Protein 2VHA (pdb70)

Solvent-accessible surface area: 23682 Å² total

CATH classification: 3.40.190.10 (+1 more: 3.40.190.10)

InterPro domains:
  IPR001638 Solute-binding protein family 3/N-terminal domain of MltF [PF00497] (42-271)
  IPR001638 Solute-binding protein family 3/N-terminal domain of MltF [SM00062] (41-273)
  IPR051455 Bacterial solute-binding protein 3 [PTHR30085] (7-301)

Nearest PDB structures (foldseek):
  2vha-assembly1_B  TM=1.002E+00  e=1.983E-63  Shigella flexneri
  8ovo-assembly1_B  TM=9.896E-01  e=2.952E-52  Shigella flexneri
  8ovp-assembly1_B  TM=9.833E-01  e=2.770E-52  Escherichia coli
  8ovp-assembly1_A  TM=9.929E-01  e=2.390E-50  Escherichia coli
  8ovn-assembly1_A  TM=8.719E-01  e=1.852E-50  Shigella flexneri

Structure (mmCIF, N/CA/C/O backbone):
data_2VHA
#
_entry.id   2VHA
#
_cell.length_a   48.410
_cell.length_b   68.180
_cell.length_c   80.210
_cell.angle_alpha   90.00
_cell.angle_beta   98.78
_cell.angle_gamma   90.00
#
_symmetry.space_group_name_H-M   'P 1 21 1'
#
loop_
_entity.id
_entity.type
_entity.pdbx_description
1 polymer 'PERIPLASMIC BINDING TRANSPORT PROTEIN'
2 non-polymer 'GLUTAMIC ACID'
3 non-polymer 2-AMINO-2-HYDROXYMETHYL-PROPANE-1,3-DIOL
4 water water
#
loop_
_atom_site.group_PDB
_atom_site.id
_atom_site.type_symbol
_atom_site.label_atom_id
_atom_site.label_alt_id
_atom_site.label_comp_id
_atom_site.label_asym_id
_atom_site.label_entity_id
_atom_site.label_seq_id
_atom_site.pdbx_PDB_ins_code
_atom_site.Cartn_x
_atom_site.Cartn_y
_atom_site.Cartn_z
_atom_site.occupancy
_atom_site.B_iso_or_equiv
_atom_site.auth_seq_id
_atom_site.auth_comp_id
_atom_site.auth_asym_id
_atom_site.auth_atom_id
_atom_site.pdbx_PDB_model_num
ATOM 1 N N . ALA A 1 3 ? 65.685 28.665 16.332 1.00 45.78 3 ALA A N 1
ATOM 2 C CA . ALA A 1 3 ? 64.732 27.837 17.075 1.00 34.64 3 ALA A CA 1
ATOM 3 C C . ALA A 1 3 ? 63.383 28.529 17.227 1.00 31.02 3 ALA A C 1
ATOM 4 O O . ALA A 1 3 ? 63.361 29.734 17.516 1.00 29.27 3 ALA A O 1
ATOM 6 N N . PRO A 1 4 ? 62.287 27.814 17.059 1.00 26.91 4 PRO A N 1
ATOM 7 C CA . PRO A 1 4 ? 60.973 28.462 17.183 1.00 21.73 4 PRO A CA 1
ATOM 8 C C . PRO A 1 4 ? 60.828 29.159 18.535 1.00 20.64 4 PRO A C 1
ATOM 9 O O . PRO A 1 4 ? 61.123 28.555 19.581 1.00 23.72 4 PRO A O 1
ATOM 13 N N . ALA A 1 5 ? 60.431 30.436 18.442 1.00 21.80 5 ALA A N 1
ATOM 14 C CA . ALA A 1 5 ? 60.165 31.260 19.612 1.00 20.34 5 ALA A CA 1
ATOM 15 C C . ALA A 1 5 ? 58.841 30.904 20.262 1.00 17.13 5 ALA A C 1
ATOM 16 O O . ALA A 1 5 ? 57.879 30.419 19.606 1.00 15.05 5 ALA A O 1
ATOM 18 N N . ALA A 1 6 ? 58.757 31.131 21.561 1.00 18.00 6 ALA A N 1
ATOM 19 C CA . ALA A 1 6 ? 57.510 30.925 22.271 1.00 18.58 6 ALA A CA 1
ATOM 20 C C . ALA A 1 6 ? 56.433 31.756 21.603 1.00 16.82 6 ALA A C 1
ATOM 21 O O . ALA A 1 6 ? 56.670 32.946 21.260 1.00 16.75 6 ALA A O 1
ATOM 23 N N . GLY A 1 7 ? 55.246 31.210 21.447 1.00 16.87 7 GLY A N 1
ATOM 24 C CA . GLY A 1 7 ? 54.160 31.958 20.826 1.00 16.26 7 GLY A CA 1
ATOM 25 C C . GLY A 1 7 ? 54.126 31.980 19.340 1.00 12.65 7 GLY A C 1
ATOM 26 O O . GLY A 1 7 ? 53.335 32.695 18.730 1.00 20.60 7 GLY A O 1
ATOM 27 N N . SER A 1 8 ? 55.010 31.155 18.732 1.00 12.00 8 SER A N 1
ATOM 28 C CA . SER A 1 8 ? 55.023 30.894 17.289 1.00 10.73 8 SER A CA 1
ATOM 29 C C . SER A 1 8 ? 54.281 29.608 16.984 1.00 9.32 8 SER A C 1
ATOM 30 O O . SER A 1 8 ? 54.062 28.743 17.863 1.00 9.27 8 SER A O 1
ATOM 33 N N . THR A 1 9 ? 53.880 29.422 15.741 1.00 8.87 9 THR A N 1
ATOM 34 C CA . THR A 1 9 ? 53.110 28.248 15.363 1.00 8.96 9 THR A CA 1
ATOM 35 C C . THR A 1 9 ? 53.952 26.996 15.424 1.00 8.16 9 THR A C 1
ATOM 36 O O . THR A 1 9 ? 53.473 25.948 15.873 1.00 8.98 9 THR A O 1
ATOM 40 N N . LEU A 1 10 ? 55.224 27.043 14.975 1.00 8.41 10 LEU A N 1
ATOM 41 C CA . LEU A 1 10 ? 56.034 25.832 15.115 1.00 9.48 10 LEU A CA 1
ATOM 42 C C . LEU A 1 10 ? 56.196 25.443 16.576 1.00 9.35 10 LEU A C 1
ATOM 43 O O . LEU A 1 10 ? 56.291 24.252 16.877 1.00 10.18 10 LEU A O 1
ATOM 48 N N . ASP A 1 11 ? 56.295 26.421 17.490 1.00 9.16 11 ASP A N 1
ATOM 49 C CA . ASP A 1 11 ? 56.372 26.105 18.919 1.00 9.32 11 ASP A CA 1
ATOM 50 C C . ASP A 1 11 ? 55.090 25.453 19.379 1.00 7.97 11 ASP A C 1
ATOM 51 O O . ASP A 1 11 ? 55.091 24.458 20.118 1.00 9.77 11 ASP A O 1
ATOM 56 N N . LYS A 1 12 ? 53.944 25.988 19.001 1.00 8.41 12 LYS A N 1
ATOM 57 C CA . LYS A 1 12 ? 52.652 25.417 19.374 1.00 7.82 12 LYS A CA 1
ATOM 58 C C . LYS A 1 12 ? 52.539 23.966 18.934 1.00 8.16 12 LYS A C 1
ATOM 59 O O . LYS A 1 12 ? 52.092 23.093 19.685 1.00 9.26 12 LYS A O 1
ATOM 65 N N . ILE A 1 13 ? 52.897 23.727 17.652 1.00 7.83 13 ILE A N 1
ATOM 66 C CA . ILE A 1 13 ? 52.773 22.395 17.090 1.00 8.18 13 ILE A CA 1
ATOM 67 C C . ILE A 1 13 ? 53.645 21.390 17.863 1.00 8.86 13 ILE A C 1
ATOM 68 O O . ILE A 1 13 ? 53.259 20.293 18.218 1.00 10.48 13 ILE A O 1
ATOM 73 N N . ALA A 1 14 ? 54.896 21.786 18.127 1.00 9.27 14 ALA A N 1
ATOM 74 C CA . ALA A 1 14 ? 55.819 20.932 18.840 1.00 11.41 14 ALA A CA 1
ATOM 75 C C . ALA A 1 14 ? 55.310 20.641 20.248 1.00 11.11 14 ALA A C 1
ATOM 76 O O . ALA A 1 14 ? 55.374 19.524 20.717 1.00 14.24 14 ALA A O 1
ATOM 78 N N . LYS A 1 15 ? 54.806 21.666 20.909 1.00 10.79 15 LYS A N 1
ATOM 79 C CA . LYS A 1 15 ? 54.385 21.533 22.306 1.00 10.70 15 LYS A CA 1
ATOM 80 C C . LYS A 1 15 ? 53.107 20.718 22.388 1.00 11.86 15 LYS A C 1
ATOM 81 O O . LYS A 1 15 ? 52.983 19.991 23.370 1.00 14.50 15 LYS A O 1
ATOM 88 N N . ASN A 1 16 ? 52.240 20.801 21.392 1.00 10.87 16 ASN A N 1
ATOM 89 C CA . ASN A 1 16 ? 50.964 20.053 21.407 1.00 11.83 16 ASN A CA 1
ATOM 90 C C . ASN A 1 16 ? 51.074 18.690 20.717 1.00 11.82 16 ASN A C 1
ATOM 91 O O . ASN A 1 16 ? 50.177 17.848 20.873 1.00 14.47 16 ASN A O 1
ATOM 99 N N . GLY A 1 17 ? 52.168 18.425 19.972 1.00 11.04 17 GLY A N 1
ATOM 100 C CA . GLY A 1 17 ? 52.305 17.160 19.268 1.00 12.05 17 GLY A CA 1
ATOM 101 C C . GLY A 1 17 ? 51.348 16.968 18.128 1.00 10.30 17 GLY A C 1
ATOM 102 O O . GLY A 1 17 ? 51.031 15.801 17.768 1.00 14.39 17 GLY A O 1
ATOM 103 N N . VAL A 1 18 ? 50.781 18.031 17.584 1.00 8.18 18 VAL A N 1
ATOM 104 C CA . VAL A 1 18 ? 49.792 17.930 16.495 1.00 8.02 18 VAL A CA 1
ATOM 105 C C . VAL A 1 18 ? 49.880 19.212 15.678 1.00 7.76 18 VAL A C 1
ATOM 106 O O . VAL A 1 18 ? 50.125 20.309 16.230 1.00 8.46 18 VAL A O 1
ATOM 112 N N . ILE A 1 19 ? 49.645 19.093 14.377 1.00 7.42 19 ILE A N 1
ATOM 113 C CA . ILE A 1 19 ? 49.397 20.255 13.509 1.00 8.35 19 ILE A CA 1
ATOM 114 C C . ILE A 1 19 ? 47.926 20.220 13.109 1.00 7.29 19 ILE A C 1
ATOM 115 O O . ILE A 1 19 ? 47.396 19.196 12.703 1.00 8.20 19 ILE A O 1
ATOM 120 N N . VAL A 1 20 ? 47.264 21.363 13.331 1.00 7.86 20 VAL A N 1
ATOM 121 C CA . VAL A 1 20 ? 45.828 21.466 13.073 1.00 7.78 20 VAL A CA 1
ATOM 122 C C . VAL A 1 20 ? 45.625 22.268 11.792 1.00 7.22 20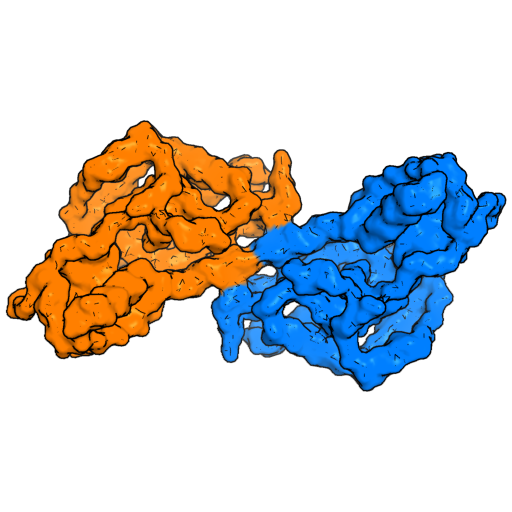 VAL A C 1
ATOM 123 O O . VAL A 1 20 ? 45.984 23.467 11.684 1.00 7.28 20 VAL A O 1
ATOM 127 N N . VAL A 1 21 ? 45.114 21.566 10.784 1.00 6.76 21 VAL A N 1
ATOM 128 C CA . VAL A 1 21 ? 44.903 22.115 9.446 1.00 6.71 21 VAL A CA 1
ATOM 129 C C . VAL A 1 21 ? 43.435 22.468 9.288 1.00 5.96 21 VAL A C 1
ATOM 130 O O . VAL A 1 21 ? 42.570 21.621 9.324 1.00 6.61 21 VAL A O 1
ATOM 134 N N . GLY A 1 22 ? 43.171 23.773 9.171 1.00 5.80 22 GLY A N 1
ATOM 135 C CA . GLY A 1 22 ? 41.829 24.187 8.845 1.00 6.14 22 GLY A CA 1
ATOM 136 C C . GLY A 1 22 ? 41.561 23.867 7.382 1.00 5.68 22 GLY A C 1
ATOM 137 O O . GLY A 1 22 ? 42.492 23.885 6.569 1.00 6.31 22 GLY A O 1
ATOM 138 N N . HIS A 1 23 ? 40.310 23.630 7.050 1.00 5.81 23 HIS A N 1
ATOM 139 C CA . HIS A 1 23 ? 39.943 23.342 5.666 1.00 5.70 23 HIS A CA 1
ATOM 140 C C . HIS A 1 23 ? 38.518 23.733 5.404 1.00 5.37 23 HIS A C 1
ATOM 141 O O . HIS A 1 23 ? 37.733 23.932 6.327 1.00 5.92 23 HIS A O 1
ATOM 148 N N . ARG A 1 24 ? 38.178 23.813 4.115 1.00 5.41 24 ARG A N 1
ATOM 149 C CA . ARG A 1 24 ? 36.793 24.153 3.706 1.00 5.74 24 ARG A CA 1
ATOM 150 C C . ARG A 1 24 ? 36.028 22.878 3.393 1.00 6.17 24 ARG A C 1
ATOM 151 O O . ARG A 1 24 ? 36.559 21.785 3.129 1.00 6.57 24 ARG A O 1
ATOM 159 N N . GLU A 1 25 ? 34.699 23.048 3.375 1.00 6.18 25 GLU A N 1
ATOM 160 C CA . GLU A 1 25 ? 33.807 21.958 3.077 1.00 5.82 25 GLU A CA 1
ATOM 161 C C . GLU A 1 25 ? 33.233 22.041 1.656 1.00 5.82 25 GLU A C 1
ATOM 162 O O . GLU A 1 25 ? 32.866 21.015 1.095 1.00 7.37 25 GLU A O 1
ATOM 168 N N . SER A 1 26 ? 33.217 23.263 1.106 1.00 5.91 26 SER A N 1
ATOM 169 C CA . SER A 1 26 ? 32.507 23.537 -0.144 1.00 5.45 26 SER A CA 1
ATOM 170 C C . SER A 1 26 ? 33.170 24.620 -0.970 1.00 5.77 26 SER A C 1
ATOM 171 O O . SER A 1 26 ? 32.482 25.444 -1.572 1.00 6.71 26 SER A O 1
ATOM 174 N N . SER A 1 27 ? 34.530 24.621 -1.015 1.00 5.75 27 SER A N 1
ATOM 175 C CA . SER A 1 27 ? 35.223 25.586 -1.847 1.00 5.88 27 SER A CA 1
ATOM 176 C C . SER A 1 27 ? 35.803 24.828 -3.025 1.00 5.95 27 SER A C 1
ATOM 177 O O . SER A 1 27 ? 36.946 24.331 -2.960 1.00 6.63 27 SER A O 1
ATOM 180 N N . VAL A 1 28 ? 35.005 24.621 -4.057 1.00 6.89 28 VAL A N 1
ATOM 181 C CA . VAL A 1 28 ? 35.323 23.665 -5.102 1.00 6.20 28 VAL A CA 1
ATOM 182 C C . VAL A 1 28 ? 35.994 24.432 -6.264 1.00 6.62 28 VAL A C 1
ATOM 183 O O . VAL A 1 28 ? 35.436 25.467 -6.690 1.00 7.54 28 VAL A O 1
ATOM 187 N N . PRO A 1 29 ? 37.133 23.977 -6.808 1.00 6.54 29 PRO A N 1
ATOM 188 C CA . PRO A 1 29 ? 37.863 22.720 -6.523 1.00 6.83 29 PRO A CA 1
ATOM 189 C C . PRO A 1 29 ? 39.138 22.988 -5.745 1.00 6.27 29 PRO A C 1
ATOM 190 O O . PRO A 1 29 ? 40.201 22.476 -6.079 1.00 7.77 29 PRO A O 1
ATOM 194 N N . PHE A 1 30 ? 39.044 23.748 -4.660 1.00 5.90 30 PHE A N 1
ATOM 195 C CA . PHE A 1 30 ? 40.157 24.223 -3.840 1.00 5.58 30 PHE A CA 1
ATOM 196 C C . PHE A 1 30 ? 40.365 23.381 -2.578 1.00 5.32 30 PHE A C 1
ATOM 197 O O . PHE A 1 30 ? 41.455 22.937 -2.294 1.00 6.01 30 PHE A O 1
ATOM 205 N N . SER A 1 31 ? 39.308 23.246 -1.773 1.00 5.90 31 SER A N 1
ATOM 206 C CA . SER A 1 31 ? 39.334 22.557 -0.474 1.00 5.65 31 SER A CA 1
ATOM 207 C C . SER A 1 31 ? 37.894 22.142 -0.199 1.00 5.32 31 SER A C 1
ATOM 208 O O . SER A 1 31 ? 37.042 23.025 0.013 1.00 5.72 31 SER A O 1
ATOM 211 N N . TYR A 1 32 ? 37.583 20.854 -0.298 1.00 5.50 32 TYR A N 1
ATOM 212 C CA . TYR A 1 32 ? 36.196 20.410 -0.258 1.00 6.05 32 TYR A CA 1
ATOM 213 C C . TYR A 1 32 ? 36.144 18.922 -0.010 1.00 6.26 32 TYR A C 1
ATOM 214 O O . TYR A 1 32 ? 37.126 18.181 -0.183 1.00 7.06 32 TYR A O 1
ATOM 223 N N . TYR A 1 33 ? 34.963 18.409 0.346 1.00 6.79 33 TYR A N 1
ATOM 224 C CA . TYR A 1 33 ? 34.732 16.994 0.561 1.00 6.71 33 TYR A CA 1
ATOM 225 C C . TYR A 1 33 ? 34.490 16.269 -0.750 1.00 7.16 33 TYR A C 1
ATOM 226 O O . TYR A 1 33 ? 33.662 16.654 -1.552 1.00 8.27 33 TYR A O 1
ATOM 235 N N . ASP A 1 34 ? 35.230 15.179 -0.959 1.00 7.27 34 ASP A N 1
ATOM 236 C CA . ASP A 1 34 ? 35.035 14.422 -2.199 1.00 7.58 34 ASP A CA 1
ATOM 237 C C . ASP A 1 34 ? 33.934 13.362 -2.152 1.00 7.53 34 ASP A C 1
ATOM 238 O O . ASP A 1 34 ? 33.684 12.735 -3.196 1.00 9.35 34 ASP A O 1
ATOM 243 N N . ASN A 1 35 ? 33.309 13.142 -0.990 1.00 7.96 35 ASN A N 1
ATOM 244 C CA . ASN A 1 35 ? 32.393 12.013 -0.769 1.00 7.80 35 ASN A CA 1
ATOM 245 C C . ASN A 1 35 ? 33.076 10.664 -1.028 1.00 8.60 35 ASN A C 1
ATOM 246 O O . ASN A 1 35 ? 32.462 9.622 -1.337 1.00 9.06 35 ASN A O 1
ATOM 251 N N . GLN A 1 36 ? 34.398 10.668 -0.838 1.00 9.14 36 GLN A N 1
ATOM 252 C CA . GLN A 1 36 ? 35.205 9.482 -0.777 1.00 9.72 36 GLN A CA 1
ATOM 253 C C . GLN A 1 36 ? 36.047 9.499 0.481 1.00 10.10 36 GLN A C 1
ATOM 254 O O . GLN A 1 36 ? 37.113 8.887 0.572 1.00 12.92 36 GLN A O 1
ATOM 260 N N . GLN A 1 37 ? 35.574 10.202 1.518 1.00 9.44 37 GLN A N 1
ATOM 261 C CA . GLN A 1 37 ? 36.144 10.263 2.860 1.00 8.87 37 GLN A CA 1
ATOM 262 C C . GLN A 1 37 ? 37.375 11.159 2.999 1.00 8.99 37 GLN A C 1
ATOM 263 O O . GLN A 1 37 ? 38.045 11.120 4.009 1.00 10.66 37 GLN A O 1
ATOM 269 N N . LYS A 1 38 ? 37.668 11.984 2.005 1.00 8.71 38 LYS A N 1
ATOM 270 C CA . LYS A 1 38 ? 38.828 12.871 2.033 1.00 8.53 38 LYS A CA 1
ATOM 271 C C . LYS A 1 38 ? 38.440 14.343 1.873 1.00 7.49 38 LYS A C 1
ATOM 272 O O . LYS A 1 38 ? 37.412 14.677 1.292 1.00 9.44 38 LYS A O 1
ATOM 278 N N . VAL A 1 39 ? 39.342 15.206 2.337 1.00 7.48 39 VAL A N 1
ATOM 279 C CA . VAL A 1 39 ? 39.333 16.621 2.032 1.00 7.10 39 VAL A CA 1
ATOM 280 C C . VAL A 1 39 ? 40.336 16.870 0.924 1.00 6.58 39 VAL A C 1
ATOM 281 O O . VAL A 1 39 ? 41.534 16.527 1.148 1.00 7.86 39 VAL A O 1
ATOM 285 N N . VAL A 1 40 ? 39.919 17.401 -0.187 1.00 6.67 40 VAL A N 1
ATOM 286 C CA . VAL A 1 40 ? 40.749 17.460 -1.404 1.00 6.69 40 VAL A CA 1
ATOM 287 C C . VAL A 1 40 ? 40.663 18.824 -2.075 1.00 6.22 40 VAL A C 1
ATOM 288 O O . VAL A 1 40 ? 39.789 19.649 -1.784 1.00 6.78 40 VAL A O 1
ATOM 292 N N . GLY A 1 41 ? 41.560 19.009 -3.049 1.00 6.92 41 GLY A N 1
ATOM 293 C CA . GLY A 1 41 ? 41.488 20.110 -3.972 1.00 6.60 41 GLY A CA 1
ATOM 294 C C . GLY A 1 41 ? 42.834 20.753 -4.213 1.00 6.17 41 GLY A C 1
ATOM 295 O O . GLY A 1 41 ? 43.859 20.407 -3.596 1.00 6.52 41 GLY A O 1
ATOM 296 N N . TYR A 1 42 ? 42.835 21.717 -5.127 1.00 6.65 42 TYR A N 1
ATOM 297 C CA . TYR A 1 42 ? 44.052 22.402 -5.549 1.00 6.22 42 TYR A CA 1
ATOM 298 C C . TYR A 1 42 ? 44.738 23.111 -4.374 1.00 5.92 42 TYR A C 1
ATOM 299 O O . TYR A 1 42 ? 45.979 23.049 -4.234 1.00 7.19 42 TYR A O 1
ATOM 308 N N . SER A 1 43 ? 43.950 23.816 -3.564 1.00 5.53 43 SER A N 1
ATOM 309 C CA . SER A 1 43 ? 44.532 24.460 -2.377 1.00 6.04 43 SER A CA 1
ATOM 310 C C . SER A 1 43 ? 44.946 23.457 -1.319 1.00 5.90 43 SER A C 1
ATOM 311 O O . SER A 1 43 ? 46.027 23.626 -0.699 1.00 5.78 43 SER A O 1
ATOM 314 N N . GLN A 1 44 ? 44.154 22.407 -1.134 1.00 5.94 44 GLN A N 1
ATOM 315 C CA . GLN A 1 44 ? 44.476 21.415 -0.133 1.00 6.33 44 GLN A CA 1
ATOM 316 C C . GLN A 1 44 ? 45.790 20.701 -0.493 1.00 6.49 44 GLN A C 1
ATOM 317 O O . GLN A 1 44 ? 46.491 20.231 0.398 1.00 6.92 44 GLN A O 1
ATOM 323 N N . ASP A 1 45 ? 46.114 20.615 -1.785 1.00 6.34 45 ASP A N 1
ATOM 324 C CA . ASP A 1 45 ? 47.428 20.041 -2.173 1.00 6.86 45 ASP A CA 1
ATOM 325 C C . ASP A 1 45 ? 48.574 20.859 -1.587 1.00 6.55 45 ASP A C 1
ATOM 326 O O . ASP A 1 45 ? 49.595 20.279 -1.184 1.00 7.39 45 ASP A O 1
ATOM 331 N N . TYR A 1 46 ? 48.429 22.167 -1.535 1.00 6.61 46 TYR A N 1
ATOM 332 C CA . TYR A 1 46 ? 49.439 22.971 -0.855 1.00 6.53 46 TYR A CA 1
ATOM 333 C C . TYR A 1 46 ? 49.481 22.652 0.643 1.00 6.59 46 TYR A C 1
ATOM 334 O O . TYR A 1 46 ? 50.542 22.564 1.234 1.00 6.95 46 TYR A O 1
ATOM 343 N N . SER A 1 47 ? 48.286 22.507 1.269 1.00 6.56 47 SER A N 1
ATOM 344 C CA . SER A 1 47 ? 48.263 22.162 2.691 1.00 6.61 47 SER A CA 1
ATOM 345 C C . SER A 1 47 ? 49.030 20.869 2.933 1.00 7.01 47 SER A C 1
ATOM 346 O O . SER A 1 47 ? 49.790 20.800 3.930 1.00 6.88 47 SER A O 1
ATOM 349 N N . ASN A 1 48 ? 48.831 19.888 2.077 1.00 6.81 48 ASN A N 1
ATOM 350 C CA . ASN A 1 48 ? 49.543 18.611 2.303 1.00 7.26 48 ASN A CA 1
ATOM 351 C C . ASN A 1 48 ? 51.053 18.781 2.197 1.00 7.19 48 ASN A C 1
ATOM 352 O O . ASN A 1 48 ? 51.827 18.211 2.977 1.00 8.13 48 ASN A O 1
ATOM 357 N N . ALA A 1 49 ? 51.480 19.594 1.215 1.00 7.13 49 ALA A N 1
ATOM 358 C CA . ALA A 1 49 ? 52.903 19.886 1.085 1.00 7.77 49 ALA A CA 1
ATOM 359 C C . ALA A 1 49 ? 53.467 20.614 2.301 1.00 7.52 49 ALA A C 1
ATOM 360 O O . ALA A 1 49 ? 54.575 20.355 2.764 1.00 7.96 49 ALA A O 1
ATOM 362 N N . ILE A 1 50 ? 52.688 21.562 2.850 1.00 7.26 50 ILE A N 1
ATOM 363 C CA . ILE A 1 50 ? 53.112 22.324 4.024 1.00 7.27 50 ILE A CA 1
ATOM 364 C C . ILE A 1 50 ? 53.209 21.383 5.222 1.00 6.97 50 ILE A C 1
ATOM 365 O O . ILE A 1 50 ? 54.170 21.465 6.000 1.00 8.24 50 ILE A O 1
ATOM 370 N N . VAL A 1 51 ? 52.239 20.487 5.403 1.00 7.37 51 VAL A N 1
ATOM 371 C CA . VAL A 1 51 ? 52.298 19.518 6.486 1.00 7.38 51 VAL A CA 1
ATOM 372 C C . VAL A 1 51 ? 53.588 18.666 6.409 1.00 7.79 51 VAL A C 1
ATOM 373 O O . VAL A 1 51 ? 54.294 18.458 7.391 1.00 8.23 51 VAL A O 1
ATOM 377 N N . GLU A 1 52 ? 53.922 18.193 5.193 1.00 8.52 52 GLU A N 1
ATOM 378 C CA . GLU A 1 52 ? 55.170 17.424 5.043 1.00 8.66 52 GLU A CA 1
ATOM 379 C C . GLU A 1 52 ? 56.363 18.281 5.429 1.00 8.22 52 GLU A C 1
ATOM 380 O O . GLU A 1 52 ? 57.299 17.784 6.073 1.00 9.67 52 GLU A O 1
ATOM 386 N N . ALA A 1 53 ? 56.385 19.566 5.042 1.00 8.19 53 ALA A N 1
ATOM 387 C CA . ALA A 1 53 ? 57.501 20.438 5.371 1.00 8.68 53 ALA A CA 1
ATOM 388 C C . ALA A 1 53 ? 57.607 20.624 6.875 1.00 8.72 53 ALA A C 1
ATOM 389 O O . ALA A 1 53 ? 58.714 20.740 7.420 1.00 9.76 53 ALA A O 1
ATOM 391 N N . VAL A 1 54 ? 56.490 20.759 7.574 1.00 8.18 54 VAL A N 1
ATOM 392 C CA . VAL A 1 54 ? 56.486 20.855 9.034 1.00 8.35 54 VAL A CA 1
ATOM 393 C C . VAL A 1 54 ? 57.044 19.584 9.659 1.00 8.17 54 VAL A C 1
ATOM 394 O O . VAL A 1 54 ? 57.888 19.664 10.594 1.00 9.64 54 VAL A O 1
ATOM 398 N N . LYS A 1 55 ? 56.583 18.420 9.214 1.00 8.30 55 LYS A N 1
ATOM 399 C CA . LYS A 1 55 ? 57.107 17.166 9.796 1.00 9.00 55 LYS A CA 1
ATOM 400 C C . LYS A 1 55 ? 58.630 17.078 9.625 1.00 9.24 55 LYS A C 1
ATOM 401 O O . LYS A 1 55 ? 59.367 16.635 10.528 1.00 11.25 55 LYS A O 1
ATOM 407 N N . LYS A 1 56 ? 59.146 17.537 8.467 1.00 10.53 56 LYS A N 1
ATOM 408 C CA . LYS A 1 56 ? 60.586 17.504 8.232 1.00 11.30 56 LYS A CA 1
ATOM 409 C C . LYS A 1 56 ? 61.287 18.510 9.141 1.00 11.57 56 LYS A C 1
ATOM 410 O O . LYS A 1 56 ? 62.286 18.218 9.779 1.00 14.19 56 LYS A O 1
ATOM 417 N N . LYS A 1 57 ? 60.769 19.755 9.174 1.00 11.43 57 LYS A N 1
ATOM 418 C CA . LYS A 1 57 ? 61.425 20.795 9.967 1.00 13.90 57 LYS A CA 1
ATOM 419 C C . LYS A 1 57 ? 61.503 20.448 11.425 1.00 13.70 57 LYS A C 1
ATOM 420 O O . LYS A 1 57 ? 62.541 20.759 12.077 1.00 17.41 57 LYS A O 1
ATOM 426 N N . LEU A 1 58 ? 60.450 19.862 11.974 1.00 12.22 58 LEU A N 1
ATOM 427 C CA . LEU A 1 58 ? 60.414 19.497 13.373 1.00 14.38 58 LEU A CA 1
ATOM 428 C C . LEU A 1 58 ? 61.037 18.121 13.608 1.00 15.18 58 LEU A C 1
ATOM 429 O O . LEU A 1 58 ? 61.112 17.720 14.754 1.00 16.73 58 LEU A O 1
ATOM 434 N N . ASN A 1 59 ? 61.479 17.383 12.567 1.00 13.61 59 ASN A N 1
ATOM 435 C CA . ASN A 1 59 ? 62.046 16.025 12.718 1.00 15.27 59 ASN A CA 1
ATOM 436 C C . ASN A 1 59 ? 61.032 15.164 13.496 1.00 14.73 59 ASN A C 1
ATOM 437 O O . ASN A 1 59 ? 61.432 14.410 14.389 1.00 18.61 59 ASN A O 1
ATOM 442 N N . LYS A 1 60 ? 59.745 15.258 13.124 1.00 13.12 60 LYS A N 1
ATOM 443 C CA . LYS A 1 60 ? 58.644 14.490 13.724 1.00 13.15 60 LYS A CA 1
ATOM 444 C C . LYS A 1 60 ? 57.838 13.737 12.646 1.00 10.22 60 LYS A C 1
ATOM 445 O O . LYS A 1 60 ? 56.792 14.190 12.220 1.00 10.76 60 LYS A O 1
ATOM 451 N N . PRO A 1 61 ? 58.364 12.632 12.151 1.00 11.58 61 PRO A N 1
ATOM 452 C CA . PRO A 1 61 ? 57.735 11.972 11.010 1.00 13.25 61 PRO A CA 1
ATOM 453 C C . PRO A 1 61 ? 56.387 11.403 11.321 1.00 13.37 61 PRO A C 1
ATOM 454 O O . PRO A 1 61 ? 55.615 11.091 10.425 1.00 17.78 61 PRO A O 1
ATOM 458 N N . ASP A 1 62 ? 56.115 11.195 12.604 1.00 12.23 62 ASP A N 1
ATOM 459 C CA . ASP A 1 62 ? 54.836 10.625 13.032 1.00 14.97 62 ASP A CA 1
ATOM 460 C C . ASP A 1 62 ? 53.934 11.724 13.591 1.00 13.35 62 ASP A C 1
ATOM 461 O O . ASP A 1 62 ? 52.945 11.394 14.297 1.00 15.06 62 ASP A O 1
ATOM 466 N N . LEU A 1 63 ? 54.177 12.995 13.323 1.00 11.80 63 LEU A N 1
ATOM 467 C CA . LEU A 1 63 ? 53.363 14.087 13.860 1.00 10.91 63 LEU A CA 1
ATOM 468 C C . LEU A 1 63 ? 51.898 13.866 13.540 1.00 11.01 63 LEU A C 1
ATOM 469 O O . LEU A 1 63 ? 51.547 13.616 12.407 1.00 12.56 63 LEU A O 1
ATOM 474 N N . GLN A 1 64 ? 51.043 14.022 14.558 1.00 10.90 64 GLN A N 1
ATOM 475 C CA . GLN A 1 64 ? 49.609 13.924 14.315 1.00 10.37 64 GLN A CA 1
ATOM 476 C C . GLN A 1 64 ? 49.129 15.110 13.485 1.00 8.85 64 GLN A C 1
ATOM 477 O O . GLN A 1 64 ? 49.569 16.254 13.680 1.00 9.42 64 GLN A O 1
ATOM 483 N N . VAL A 1 65 ? 48.241 14.863 12.575 1.00 9.12 65 VAL A N 1
ATOM 484 C CA . VAL A 1 65 ? 47.601 15.874 11.709 1.00 9.45 65 VAL A CA 1
ATOM 485 C C . VAL A 1 65 ? 46.116 15.797 11.941 1.00 9.04 65 VAL A C 1
ATOM 486 O O . VAL A 1 65 ? 45.514 14.748 11.854 1.00 11.47 65 VAL A O 1
ATOM 490 N N . LYS A 1 66 ? 45.519 16.940 12.332 1.00 8.23 66 LYS A N 1
ATOM 491 C CA . LYS A 1 66 ? 44.106 17.040 12.576 1.00 8.39 66 LYS A CA 1
ATOM 492 C C . LYS A 1 66 ? 43.490 18.043 11.626 1.00 8.66 66 LYS A C 1
ATOM 493 O O . LYS A 1 66 ? 43.949 19.181 11.536 1.00 11.93 66 LYS A O 1
ATOM 499 N N A LEU A 1 67 ? 42.428 17.586 10.934 0.50 8.42 67 LEU A N 1
ATOM 500 N N B LEU A 1 67 ? 42.423 17.632 10.910 0.50 8.43 67 LEU A N 1
ATOM 501 C CA A LEU A 1 67 ? 41.683 18.448 10.021 0.50 7.66 67 LEU A CA 1
ATOM 502 C CA B LEU A 1 67 ? 41.717 18.473 9.949 0.50 7.72 67 LEU A CA 1
ATOM 503 C C A LEU A 1 67 ? 40.484 19.030 10.785 0.50 7.85 67 LEU A C 1
ATOM 504 C C B LEU A 1 67 ? 40.425 19.016 10.588 0.50 8.12 67 LEU A C 1
ATOM 505 O O A LEU A 1 67 ? 39.765 18.337 11.512 0.50 11.10 67 LEU A O 1
ATOM 506 O O B LEU A 1 67 ? 39.585 18.218 11.015 0.50 8.18 67 LEU A O 1
ATOM 515 N N . ILE A 1 68 ? 40.273 20.333 10.641 1.00 7.32 68 ILE A N 1
ATOM 516 C CA . ILE A 1 68 ? 39.139 21.039 11.256 1.00 9.40 68 ILE A CA 1
ATOM 517 C C . ILE A 1 68 ? 38.404 21.850 10.205 1.00 7.50 68 ILE A C 1
ATOM 518 O O . ILE A 1 68 ? 39.012 22.759 9.581 1.00 7.64 68 ILE A O 1
ATOM 523 N N . PRO A 1 69 ? 37.102 21.631 9.991 1.00 6.78 69 PRO A N 1
ATOM 524 C CA . PRO A 1 69 ? 36.364 22.457 9.052 1.00 6.49 69 PRO A CA 1
ATOM 525 C C . PRO A 1 69 ? 36.192 23.866 9.585 1.00 6.23 69 PRO A C 1
ATOM 526 O O . PRO A 1 69 ? 35.903 24.076 10.772 1.00 7.32 69 PRO A O 1
ATOM 530 N N . ILE A 1 70 ? 36.329 24.850 8.673 1.00 6.38 70 ILE A N 1
ATOM 531 C CA . ILE A 1 70 ? 36.108 26.259 8.969 1.00 6.25 70 ILE A CA 1
ATOM 532 C C . ILE A 1 70 ? 35.156 26.832 7.930 1.00 6.10 70 ILE A C 1
ATOM 533 O O . ILE A 1 70 ? 34.889 26.180 6.919 1.00 7.51 70 ILE A O 1
ATOM 538 N N . THR A 1 71 ? 34.662 28.039 8.193 1.00 6.59 71 THR A N 1
ATOM 539 C CA . THR A 1 71 ? 33.815 28.759 7.242 1.00 6.66 71 THR A CA 1
ATOM 540 C C . THR A 1 71 ? 34.388 30.114 6.909 1.00 6.08 71 THR A C 1
ATOM 541 O O . THR A 1 71 ? 35.296 30.637 7.568 1.00 6.54 71 THR A O 1
ATOM 547 N N . SER A 1 72 ? 33.794 30.757 5.889 1.00 6.08 72 SER A N 1
ATOM 548 C CA . SER A 1 72 ? 34.231 32.106 5.548 1.00 6.14 72 SER A CA 1
ATOM 549 C C . SER A 1 72 ? 34.008 33.046 6.709 1.00 6.38 72 SER A C 1
ATOM 550 O O . SER A 1 72 ? 34.764 33.977 6.968 1.00 8.04 72 SER A O 1
ATOM 553 N N . GLN A 1 73 ? 32.902 32.845 7.452 1.00 6.69 73 GLN A N 1
ATOM 554 C CA . GLN A 1 73 ? 32.596 33.723 8.570 1.00 7.47 73 GLN A CA 1
ATOM 555 C C . GLN A 1 73 ? 33.508 33.468 9.758 1.00 7.35 73 GLN A C 1
ATOM 556 O O . GLN A 1 73 ? 33.924 34.438 10.438 1.00 9.19 73 GLN A O 1
ATOM 562 N N . ASN A 1 74 ? 33.794 32.239 10.123 1.00 7.03 74 ASN A N 1
ATOM 563 C CA . ASN A 1 74 ? 34.434 31.950 11.394 1.00 7.01 74 ASN A CA 1
ATOM 564 C C . ASN A 1 74 ? 35.946 31.785 11.280 1.00 7.10 74 ASN A C 1
ATOM 565 O O . ASN A 1 74 ? 36.605 31.636 12.318 1.00 7.38 74 ASN A O 1
ATOM 570 N N . ARG A 1 75 ? 36.516 31.867 10.076 1.00 6.84 75 ARG A N 1
ATOM 571 C CA . ARG A 1 75 ? 37.926 31.500 9.950 1.00 6.60 75 ARG A CA 1
ATOM 572 C C . ARG A 1 75 ? 38.875 32.392 10.736 1.00 6.94 75 ARG A C 1
ATOM 573 O O . ARG A 1 75 ? 39.824 31.863 11.339 1.00 7.30 75 ARG A O 1
ATOM 581 N N . ILE A 1 76 ? 38.668 33.697 10.774 1.00 7.51 76 ILE A N 1
ATOM 582 C CA . ILE A 1 76 ? 39.616 34.546 11.503 1.00 7.54 76 ILE A CA 1
ATOM 583 C C . ILE A 1 76 ? 39.461 34.384 13.010 1.00 8.17 76 ILE A C 1
ATOM 584 O O . ILE A 1 76 ? 40.501 34.209 13.701 1.00 8.87 76 ILE A O 1
ATOM 589 N N . PRO A 1 77 ? 38.283 34.367 13.620 1.00 8.85 77 PRO A N 1
ATOM 590 C CA . PRO A 1 77 ? 38.188 34.054 15.062 1.00 9.59 77 PRO A CA 1
ATOM 591 C C . PRO A 1 77 ? 38.847 32.734 15.422 1.00 8.67 77 PRO A C 1
ATOM 592 O O . PRO A 1 77 ? 39.533 32.611 16.454 1.00 9.61 77 PRO A O 1
ATOM 596 N N . LEU A 1 78 ? 38.634 31.688 14.632 1.00 8.40 78 LEU A N 1
ATOM 597 C CA . LEU A 1 78 ? 39.207 30.381 14.899 1.00 7.74 78 LEU A CA 1
ATOM 598 C C . LEU A 1 78 ? 40.747 30.372 14.784 1.00 8.15 78 LEU A C 1
ATOM 599 O O . LEU A 1 78 ? 41.460 29.713 15.535 1.00 10.47 78 LEU A O 1
ATOM 604 N N . LEU A 1 79 ? 41.248 31.146 13.831 1.00 7.83 79 LEU A N 1
ATOM 605 C CA . LEU A 1 79 ? 42.694 31.276 13.659 1.00 8.13 79 LEU A CA 1
ATOM 606 C C . LEU A 1 79 ? 43.338 31.935 14.875 1.00 8.78 79 LEU A C 1
ATOM 607 O O . LEU A 1 79 ? 44.380 31.516 15.377 1.00 9.22 79 LEU A O 1
ATOM 612 N N . GLN A 1 80 ? 42.658 33.025 15.333 1.00 9.29 80 GLN A N 1
ATOM 613 C CA . GLN A 1 80 ? 43.306 33.832 16.361 1.00 10.18 80 GLN A CA 1
ATOM 614 C C . GLN A 1 80 ? 43.373 33.196 17.727 1.00 10.03 80 GLN A C 1
ATOM 615 O O . GLN A 1 80 ? 44.280 33.575 18.481 1.00 12.39 80 GLN A O 1
ATOM 621 N N . ASN A 1 81 ? 42.507 32.230 18.046 1.00 9.23 81 ASN A N 1
ATOM 622 C CA . ASN A 1 81 ? 42.666 31.548 19.316 1.00 8.97 81 ASN A CA 1
ATOM 623 C C . ASN A 1 81 ? 43.339 30.183 19.159 1.00 8.88 81 ASN A C 1
ATOM 624 O O . ASN A 1 81 ? 43.388 29.408 20.097 1.00 9.42 81 ASN A O 1
ATOM 629 N N . GLY A 1 82 ? 43.882 29.927 17.969 1.00 8.82 82 GLY A N 1
ATOM 630 C CA . GLY A 1 82 ? 44.617 28.664 17.764 1.00 9.00 82 GLY A CA 1
ATOM 631 C C . GLY A 1 82 ? 43.775 27.471 17.550 1.00 8.53 82 GLY A C 1
ATOM 632 O O . GLY A 1 82 ? 44.278 26.329 17.657 1.00 10.15 82 GLY A O 1
ATOM 633 N N . THR A 1 83 ? 42.489 27.648 17.198 1.00 8.24 83 THR A N 1
ATOM 634 C CA . THR A 1 83 ? 41.659 26.477 16.900 1.00 8.44 83 THR A CA 1
ATOM 635 C C . THR A 1 83 ? 42.245 25.666 15.759 1.00 8.24 83 THR A C 1
ATOM 636 O O . THR A 1 83 ? 42.168 24.446 15.750 1.00 9.83 83 THR A O 1
ATOM 640 N N . PHE A 1 84 ? 42.850 26.379 14.765 1.00 7.33 84 PHE A N 1
ATOM 641 C CA . PHE A 1 84 ? 43.659 25.749 13.736 1.00 6.98 84 PHE A CA 1
ATOM 642 C C . PHE A 1 84 ? 44.942 26.579 13.538 1.00 7.28 84 PHE A C 1
ATOM 643 O O . PHE A 1 84 ? 45.030 27.708 14.017 1.00 7.91 84 PHE A O 1
ATOM 651 N N . ASP A 1 85 ? 45.916 25.973 12.835 1.00 7.30 85 ASP A N 1
ATOM 652 C CA . ASP A 1 85 ? 47.220 26.594 12.648 1.00 7.33 85 ASP A CA 1
ATOM 653 C C . ASP A 1 85 ? 47.352 27.289 11.298 1.00 6.89 85 ASP A C 1
ATOM 654 O O . ASP A 1 85 ? 47.941 28.359 11.211 1.00 8.09 85 ASP A O 1
ATOM 659 N N . PHE A 1 86 ? 46.877 26.688 10.208 1.00 6.56 86 PHE A N 1
ATOM 660 C CA . PHE A 1 86 ? 46.838 27.355 8.918 1.00 6.37 86 PHE A CA 1
ATOM 661 C C . PHE A 1 86 ? 45.745 26.712 8.083 1.00 6.12 86 PHE A C 1
ATOM 662 O O . PHE A 1 86 ? 45.302 25.599 8.397 1.00 6.45 86 PHE A O 1
ATOM 670 N N . GLU A 1 87 ? 45.365 27.356 7.000 1.00 6.35 87 GLU A N 1
ATOM 671 C CA . GLU A 1 87 ? 44.401 26.780 6.057 1.00 5.93 87 GLU A CA 1
ATOM 672 C C . GLU A 1 87 ? 44.784 27.253 4.654 1.00 5.88 87 GLU A C 1
ATOM 673 O O . GLU A 1 87 ? 45.224 28.419 4.476 1.00 6.87 87 GLU A O 1
ATOM 679 N N . CYS A 1 88 ? 44.631 26.383 3.658 1.00 6.02 88 CYS A N 1
ATOM 680 C CA . CYS A 1 88 ? 44.731 26.751 2.257 1.00 5.84 88 CYS A CA 1
ATOM 681 C C . CYS A 1 88 ? 43.427 26.400 1.602 1.00 5.74 88 CYS A C 1
ATOM 682 O O . CYS A 1 88 ? 43.042 25.209 1.553 1.00 6.20 88 CYS A O 1
ATOM 685 N N . GLY A 1 89 ? 42.721 27.389 1.082 1.00 6.05 89 GLY A N 1
ATOM 686 C CA . GLY A 1 89 ? 41.379 27.211 0.540 1.00 5.55 89 GLY A CA 1
ATOM 687 C C . GLY A 1 89 ? 41.076 28.238 -0.487 1.00 5.92 89 GLY A C 1
ATOM 688 O O . GLY A 1 89 ? 41.638 28.313 -1.594 1.00 6.88 89 GLY A O 1
ATOM 689 N N . SER A 1 90 ? 40.135 29.130 -0.114 1.00 5.83 90 SER A N 1
ATOM 690 C CA . SER A 1 90 ? 39.613 30.170 -0.972 1.00 5.70 90 SER A CA 1
ATOM 691 C C . SER A 1 90 ? 39.528 31.501 -0.229 1.00 5.55 90 SER A C 1
ATOM 692 O O . SER A 1 90 ? 38.611 32.278 -0.473 1.00 6.53 90 SER A O 1
ATOM 695 N N . THR A 1 91 ? 40.482 31.763 0.669 1.00 5.62 91 THR A N 1
ATOM 696 C CA . THR A 1 91 ? 40.503 33.033 1.388 1.00 5.98 91 THR A CA 1
ATOM 697 C C . THR A 1 91 ? 41.262 34.104 0.644 1.00 5.83 91 THR A C 1
ATOM 698 O O . THR A 1 91 ? 42.463 33.947 0.353 1.00 6.52 91 THR A O 1
ATOM 702 N N . THR A 1 92 ? 40.587 35.229 0.380 1.00 6.19 92 THR A N 1
ATOM 703 C CA . THR A 1 92 ? 41.221 36.408 -0.205 1.00 6.30 92 THR A CA 1
ATOM 704 C C . THR A 1 92 ? 42.149 37.046 0.810 1.00 6.44 92 THR A C 1
ATOM 705 O O . THR A 1 92 ? 41.809 37.337 1.948 1.00 7.26 92 THR A O 1
ATOM 709 N N . ASN A 1 93 ? 43.351 37.329 0.348 1.00 8.02 93 ASN A N 1
ATOM 710 C CA . ASN A 1 93 ? 44.339 38.181 1.004 1.00 7.72 93 ASN A CA 1
ATOM 711 C C . ASN A 1 93 ? 44.014 39.610 0.693 1.00 8.36 93 ASN A C 1
ATOM 712 O O . ASN A 1 93 ? 44.087 40.014 -0.480 1.00 9.69 93 ASN A O 1
ATOM 717 N N . ASN A 1 94 ? 43.637 40.398 1.694 1.00 8.75 94 ASN A N 1
ATOM 718 C CA . ASN A 1 94 ? 43.447 41.851 1.480 1.00 9.96 94 ASN A CA 1
ATOM 719 C C . ASN A 1 94 ? 44.034 42.620 2.657 1.00 10.08 94 ASN A C 1
ATOM 720 O O . ASN A 1 94 ? 44.372 42.059 3.697 1.00 11.28 94 ASN A O 1
ATOM 725 N N . VAL A 1 95 ? 44.139 43.943 2.472 1.00 12.20 95 VAL A N 1
ATOM 726 C CA . VAL A 1 95 ? 44.814 44.780 3.440 1.00 14.51 95 VAL A CA 1
ATOM 727 C C . VAL A 1 95 ? 44.056 44.752 4.756 1.00 13.41 95 VAL A C 1
ATOM 728 O O . VAL A 1 95 ? 44.647 44.737 5.822 1.00 15.74 95 VAL A O 1
ATOM 732 N N . GLU A 1 96 ? 42.728 44.752 4.698 1.00 12.98 96 GLU A N 1
ATOM 733 C CA . GLU A 1 96 ? 41.964 44.760 5.960 1.00 13.48 96 GLU A CA 1
ATOM 734 C C . GLU A 1 96 ? 42.226 43.498 6.775 1.00 12.26 96 GLU A C 1
ATOM 735 O O . GLU A 1 96 ? 42.446 43.549 7.986 1.00 13.39 96 GLU A O 1
ATOM 741 N N . ARG A 1 97 ? 42.245 42.357 6.091 1.00 11.34 97 ARG A N 1
ATOM 742 C CA . ARG A 1 97 ? 42.490 41.089 6.822 1.00 10.52 97 ARG A CA 1
ATOM 743 C C . ARG A 1 97 ? 43.902 40.937 7.317 1.00 10.12 97 ARG A C 1
ATOM 744 O O . ARG A 1 97 ? 44.164 40.232 8.283 1.00 11.04 97 ARG A O 1
ATOM 752 N N . GLN A 1 98 ? 44.864 41.611 6.637 1.00 11.38 98 GLN A N 1
ATOM 753 C CA . GLN A 1 98 ? 46.244 41.648 7.137 1.00 12.73 98 GLN A CA 1
ATOM 754 C C . GLN A 1 98 ? 46.342 42.307 8.504 1.00 13.61 98 GLN A C 1
ATOM 755 O O . GLN A 1 98 ? 47.383 42.100 9.182 1.00 15.48 98 GLN A O 1
ATOM 761 N N . LYS A 1 99 ? 45.325 43.063 8.949 1.00 14.22 99 LYS A N 1
ATOM 762 C CA . LYS A 1 99 ? 45.343 43.549 10.323 1.00 16.07 99 LYS A CA 1
ATOM 763 C C . LYS A 1 99 ? 45.046 42.465 11.364 1.00 14.43 99 LYS A C 1
ATOM 764 O O . LYS A 1 99 ? 45.333 42.616 12.565 1.00 16.93 99 LYS A O 1
ATOM 770 N N . GLN A 1 100 ? 44.485 41.324 10.924 1.00 12.62 100 GLN A N 1
ATOM 771 C CA . GLN A 1 100 ? 44.094 40.225 11.771 1.00 12.72 100 GLN A CA 1
ATOM 772 C C . GLN A 1 100 ? 44.800 38.914 11.582 1.00 10.72 100 GLN A C 1
ATOM 773 O O . GLN A 1 100 ? 44.643 38.015 12.412 1.00 12.74 100 GLN A O 1
ATOM 782 N N . ALA A 1 101 ? 45.490 38.749 10.445 1.00 10.02 101 ALA A N 1
ATOM 783 C CA . ALA A 1 101 ? 45.996 37.470 9.978 1.00 8.88 101 ALA A CA 1
ATOM 784 C C . ALA A 1 101 ? 47.134 37.742 9.031 1.00 8.86 101 ALA A C 1
ATOM 785 O O . ALA A 1 101 ? 47.329 38.877 8.601 1.00 10.65 101 ALA A O 1
ATOM 787 N N . ALA A 1 102 ? 47.890 36.722 8.649 1.00 9.11 102 ALA A N 1
ATOM 788 C CA . ALA A 1 102 ? 48.874 36.787 7.593 1.00 9.00 102 ALA A CA 1
ATOM 789 C C . ALA A 1 102 ? 48.516 35.819 6.480 1.00 8.18 102 ALA A C 1
ATOM 790 O O . ALA A 1 102 ? 47.751 34.862 6.665 1.00 8.29 102 ALA A O 1
ATOM 792 N N . PHE A 1 103 ? 49.094 36.067 5.322 1.00 8.18 103 PHE A N 1
ATOM 793 C CA . PHE A 1 103 ? 48.828 35.300 4.145 1.00 8.32 103 PHE A CA 1
ATOM 794 C C . PHE A 1 103 ? 50.125 34.848 3.504 1.00 8.43 103 PHE A C 1
ATOM 795 O O . PHE A 1 103 ? 51.119 35.601 3.490 1.00 10.04 103 PHE A O 1
ATOM 803 N N . SER A 1 104 ? 50.108 33.660 2.959 1.00 8.51 104 SER A N 1
ATOM 804 C CA . SER A 1 104 ? 51.208 33.143 2.134 1.00 8.38 104 SER A CA 1
ATOM 805 C C . SER A 1 104 ? 51.257 33.838 0.783 1.00 8.62 104 SER A C 1
ATOM 806 O O . SER A 1 104 ? 50.350 34.594 0.407 1.00 9.22 104 SER A O 1
ATOM 809 N N . ASP A 1 105 ? 52.262 33.485 0.015 1.00 9.56 105 ASP A N 1
ATOM 810 C CA . ASP A 1 105 ? 52.275 33.748 -1.417 1.00 9.16 105 ASP A CA 1
ATOM 811 C C . ASP A 1 105 ? 50.965 33.269 -2.032 1.00 8.87 105 ASP A C 1
ATOM 812 O O . ASP A 1 105 ? 50.357 32.255 -1.645 1.00 8.68 105 ASP A O 1
ATOM 817 N N . THR A 1 106 ? 50.563 34.033 -3.044 1.00 8.32 106 THR A N 1
ATOM 818 C CA . THR A 1 106 ? 49.296 33.818 -3.732 1.00 7.68 106 THR A CA 1
ATOM 819 C C . THR A 1 106 ? 49.270 32.488 -4.460 1.00 7.81 106 THR A C 1
ATOM 820 O O . THR A 1 106 ? 50.255 32.092 -5.120 1.00 8.85 106 THR A O 1
ATOM 824 N N . ILE A 1 107 ? 48.157 31.793 -4.353 1.00 7.28 107 ILE A N 1
ATOM 825 C CA . ILE A 1 107 ? 47.957 30.493 -4.994 1.00 7.81 107 ILE A CA 1
ATOM 826 C C . ILE A 1 107 ? 46.900 30.519 -6.107 1.00 8.04 107 ILE A C 1
ATOM 827 O O . ILE A 1 107 ? 46.867 29.599 -6.934 1.00 7.96 107 ILE A O 1
ATOM 832 N N . PHE A 1 108 ? 46.070 31.579 -6.196 1.00 7.27 108 PHE A N 1
ATOM 833 C CA . PHE A 1 108 ? 45.078 31.662 -7.237 1.00 7.56 108 PHE A CA 1
ATOM 834 C C . PHE A 1 108 ? 44.533 33.091 -7.292 1.00 7.10 108 PHE A C 1
ATOM 835 O O . PHE A 1 108 ? 44.673 33.804 -6.321 1.00 7.66 108 PHE A O 1
ATOM 843 N N . VAL A 1 109 ? 43.898 33.457 -8.398 1.00 7.36 109 VAL A N 1
ATOM 844 C CA . VAL A 1 109 ? 43.300 34.757 -8.611 1.00 7.82 109 VAL A CA 1
ATOM 845 C C . VAL A 1 109 ? 41.893 34.570 -9.180 1.00 7.33 109 VAL A C 1
ATOM 846 O O . VAL A 1 109 ? 41.703 33.754 -10.101 1.00 8.51 109 VAL A O 1
ATOM 850 N N . VAL A 1 110 ? 40.933 35.297 -8.635 1.00 7.24 110 VAL A N 1
ATOM 851 C CA . VAL A 1 110 ? 39.519 35.216 -9.048 1.00 6.93 110 VAL A CA 1
ATOM 852 C C . VAL A 1 110 ? 38.956 36.599 -9.289 1.00 7.30 110 VAL A C 1
ATOM 853 O O . VAL A 1 110 ? 39.476 37.629 -8.836 1.00 8.15 110 VAL A O 1
ATOM 857 N N . GLY A 1 111 ? 37.802 36.608 -9.973 1.00 7.19 111 GLY A N 1
ATOM 858 C CA . GLY A 1 111 ? 36.974 37.814 -10.115 1.00 7.48 111 GLY A CA 1
ATOM 859 C C . GLY A 1 111 ? 35.573 37.500 -9.587 1.00 7.19 111 GLY A C 1
ATOM 860 O O . GLY A 1 111 ? 35.080 36.368 -9.789 1.00 7.48 111 GLY A O 1
ATOM 861 N N . THR A 1 112 ? 34.947 38.450 -8.939 1.00 6.94 112 THR A N 1
ATOM 862 C CA . THR A 1 112 ? 33.654 38.227 -8.298 1.00 6.66 112 THR A CA 1
ATOM 863 C C . THR A 1 112 ? 32.520 38.504 -9.305 1.00 6.45 112 THR A C 1
ATOM 864 O O . THR A 1 112 ? 32.361 39.617 -9.804 1.00 7.93 112 THR A O 1
ATOM 868 N N . ARG A 1 113 ? 31.752 37.441 -9.600 1.00 6.55 113 ARG A N 1
ATOM 869 C CA . ARG A 1 113 ? 30.742 37.470 -10.634 1.00 7.06 113 ARG A CA 1
ATOM 870 C C . ARG A 1 113 ? 29.414 36.881 -10.109 1.00 6.33 113 ARG A C 1
ATOM 871 O O . ARG A 1 113 ? 29.252 36.738 -8.892 1.00 6.16 113 ARG A O 1
ATOM 879 N N . LEU A 1 114 ? 28.491 36.550 -11.006 1.00 6.63 114 LEU A N 1
ATOM 880 C CA . LEU A 1 114 ? 27.181 36.044 -10.663 1.00 6.44 114 LEU A CA 1
ATOM 881 C C . LEU A 1 114 ? 26.942 34.711 -11.339 1.00 6.08 114 LEU A C 1
ATOM 882 O O . LEU A 1 114 ? 27.262 34.542 -12.518 1.00 7.75 114 LEU A O 1
ATOM 887 N N . LEU A 1 115 ? 26.311 33.781 -10.618 1.00 5.91 115 LEU A N 1
ATOM 888 C CA . LEU A 1 115 ? 25.758 32.551 -11.222 1.00 6.46 115 LEU A CA 1
ATOM 889 C C . LEU A 1 115 ? 24.245 32.717 -11.274 1.00 6.58 115 LEU A C 1
ATOM 890 O O . LEU A 1 115 ? 23.626 33.114 -10.273 1.00 6.68 115 LEU A O 1
ATOM 895 N N . THR A 1 116 ? 23.656 32.356 -12.413 1.00 7.20 116 THR A N 1
ATOM 896 C CA . THR A 1 116 ? 22.232 32.607 -12.609 1.00 6.97 116 THR A CA 1
ATOM 897 C C . THR A 1 116 ? 21.692 31.650 -13.649 1.00 8.23 116 THR A C 1
ATOM 898 O O . THR A 1 116 ? 22.478 31.017 -14.373 1.00 8.87 116 THR A O 1
ATOM 902 N N . LYS A 1 117 ? 20.381 31.498 -13.772 1.00 9.63 117 LYS A N 1
ATOM 903 C CA . LYS A 1 117 ? 19.820 30.625 -14.796 1.00 12.13 117 LYS A CA 1
ATOM 904 C C . LYS A 1 117 ? 20.171 31.098 -16.194 1.00 13.43 117 LYS A C 1
ATOM 905 O O . LYS A 1 117 ? 20.003 32.277 -16.545 1.00 16.29 117 LYS A O 1
ATOM 911 N N . LYS A 1 118 ? 20.681 30.174 -16.991 1.00 14.24 118 LYS A N 1
ATOM 912 C CA . LYS A 1 118 ? 21.078 30.446 -18.343 1.00 19.13 118 LYS A CA 1
ATOM 913 C C . LYS A 1 118 ? 19.843 30.968 -19.086 1.00 23.21 118 LYS A C 1
ATOM 914 O O . LYS A 1 118 ? 19.994 31.943 -19.827 1.00 29.11 118 LYS A O 1
ATOM 920 N N . GLY A 1 119 ? 18.632 30.463 -18.908 1.00 23.70 119 GLY A N 1
ATOM 921 C CA . GLY A 1 119 ? 17.310 30.723 -19.499 1.00 30.95 119 GLY A CA 1
ATOM 922 C C . GLY A 1 119 ? 16.593 31.985 -18.998 1.00 36.03 119 GLY A C 1
ATOM 923 O O . GLY A 1 119 ? 15.577 32.389 -19.554 1.00 37.16 119 GLY A O 1
ATOM 924 N N . GLY A 1 120 ? 17.207 32.582 -17.955 1.00 37.70 120 GLY A N 1
ATOM 925 C CA . GLY A 1 120 ? 16.659 33.736 -17.305 1.00 34.77 120 GLY A CA 1
ATOM 926 C C . GLY A 1 120 ? 17.105 35.094 -17.846 1.00 32.96 120 GLY A C 1
ATOM 927 O O . GLY A 1 120 ? 17.756 35.130 -18.868 1.00 34.19 120 GLY A O 1
ATOM 928 N N . ASP A 1 121 ? 16.732 36.164 -17.106 1.00 28.75 121 ASP A N 1
ATOM 929 C CA . ASP A 1 121 ? 16.869 37.564 -17.421 1.00 27.32 121 ASP A CA 1
ATOM 930 C C . ASP A 1 121 ? 18.072 38.274 -16.804 1.00 21.91 121 ASP A C 1
ATOM 931 O O . ASP A 1 121 ? 18.231 39.476 -17.012 1.00 25.27 121 ASP A O 1
ATOM 936 N N . ILE A 1 122 ? 18.929 37.629 -16.029 1.00 18.37 122 ILE A N 1
ATOM 937 C CA . ILE A 1 122 ? 20.048 38.304 -15.386 1.00 16.28 122 ILE A CA 1
ATOM 938 C C . ILE A 1 122 ? 21.299 38.239 -16.277 1.00 17.71 122 ILE A C 1
ATOM 939 O O . ILE A 1 122 ? 21.841 37.137 -16.453 1.00 18.77 122 ILE A O 1
ATOM 944 N N . LYS A 1 123 ? 21.740 39.332 -16.873 1.00 17.48 123 LYS A N 1
ATOM 945 C CA . LYS A 1 123 ? 22.920 39.423 -17.701 1.00 20.06 123 LYS A CA 1
ATOM 946 C C . LYS A 1 123 ? 24.017 40.225 -17.055 1.00 19.70 123 LYS A C 1
ATOM 947 O O . LYS A 1 123 ? 25.172 39.955 -17.447 1.00 21.68 123 LYS A O 1
ATOM 953 N N . ASP A 1 124 ? 23.785 41.144 -16.119 1.00 18.47 124 ASP A N 1
ATOM 954 C CA . ASP A 1 124 ? 24.834 41.956 -15.450 1.00 20.49 124 ASP A CA 1
ATOM 955 C C . ASP A 1 124 ? 24.282 42.316 -14.058 1.00 16.56 124 ASP A C 1
ATOM 956 O O . ASP A 1 124 ? 23.113 42.038 -13.721 1.00 15.91 124 ASP A O 1
ATOM 961 N N . PHE A 1 125 ? 25.136 42.966 -13.306 1.00 15.49 125 PHE A N 1
ATOM 962 C CA . PHE A 1 125 ? 24.732 43.356 -11.965 1.00 13.42 125 PHE A CA 1
ATOM 963 C C . PHE A 1 125 ? 23.523 44.272 -11.930 1.00 13.50 125 PHE A C 1
ATOM 964 O O . PHE A 1 125 ? 22.740 44.168 -10.994 1.00 12.46 125 PHE A O 1
ATOM 972 N N . ALA A 1 126 ? 23.397 45.187 -12.899 1.00 15.86 126 ALA A N 1
ATOM 973 C CA . ALA A 1 126 ? 22.271 46.120 -12.882 1.00 16.99 126 ALA A CA 1
ATOM 974 C C . ALA A 1 126 ? 20.925 45.399 -12.912 1.00 14.84 126 ALA A C 1
ATOM 975 O O . ALA A 1 126 ? 19.905 45.887 -12.417 1.00 15.71 126 ALA A O 1
ATOM 977 N N . ASP A 1 127 ? 20.882 44.203 -13.501 1.00 14.30 127 ASP A N 1
ATOM 978 C CA . ASP A 1 127 ? 19.647 43.458 -13.626 1.00 13.67 127 ASP A CA 1
ATOM 979 C C . ASP A 1 127 ? 19.194 42.897 -12.283 1.00 11.48 127 ASP A C 1
ATOM 980 O O . ASP A 1 127 ? 18.076 42.397 -12.202 1.00 12.22 127 ASP A O 1
ATOM 985 N N . LEU A 1 128 ? 20.014 42.990 -11.251 1.00 10.60 128 LEU A N 1
ATOM 986 C CA . LEU A 1 128 ? 19.650 42.534 -9.926 1.00 9.30 128 LEU A CA 1
ATOM 987 C C . LEU A 1 128 ? 18.751 43.517 -9.175 1.00 9.62 128 LEU A C 1
ATOM 988 O O . LEU A 1 128 ? 18.296 43.189 -8.081 1.00 9.45 128 LEU A O 1
ATOM 993 N N . LYS A 1 129 ? 18.500 44.741 -9.701 1.00 9.70 129 LYS A N 1
ATOM 994 C CA . LYS A 1 129 ? 17.683 45.689 -8.983 1.00 9.61 129 LYS A CA 1
ATOM 995 C C . LYS A 1 129 ? 16.341 45.075 -8.599 1.00 8.75 129 LYS A C 1
ATOM 996 O O . LYS A 1 129 ? 15.664 44.518 -9.453 1.00 10.68 129 LYS A O 1
ATOM 1006 N N . GLY A 1 130 ? 16.018 45.199 -7.331 1.00 8.73 130 GLY A N 1
ATOM 1007 C CA . GLY A 1 130 ? 14.727 44.731 -6.810 1.00 9.33 130 GLY A CA 1
ATOM 1008 C C . GLY A 1 130 ? 14.594 43.243 -6.743 1.00 8.70 130 GLY A C 1
ATOM 1009 O O . GLY A 1 130 ? 13.498 42.736 -6.573 1.00 11.57 130 GLY A O 1
ATOM 1010 N N . LYS A 1 131 ? 15.711 42.479 -6.845 1.00 8.56 131 LYS A N 1
ATOM 1011 C CA . LYS A 1 131 ? 15.732 41.039 -6.863 1.00 9.25 131 LYS A CA 1
ATOM 1012 C C . LYS A 1 131 ? 16.313 40.428 -5.575 1.00 8.07 131 LYS A C 1
ATOM 1013 O O . LYS A 1 131 ? 17.035 41.103 -4.840 1.00 8.51 131 LYS A O 1
ATOM 1019 N N . ALA A 1 132 ? 16.013 39.154 -5.366 1.00 8.58 132 ALA A N 1
ATOM 1020 C CA . ALA A 1 132 ? 16.630 38.381 -4.279 1.00 7.93 132 ALA A CA 1
ATOM 1021 C C . ALA A 1 132 ? 17.962 37.801 -4.798 1.00 7.09 132 ALA A C 1
ATOM 1022 O O . ALA A 1 132 ? 17.994 37.129 -5.815 1.00 8.09 132 ALA A O 1
ATOM 1024 N N . VAL A 1 133 ? 19.012 38.030 -4.035 1.00 6.33 133 VAL A N 1
ATOM 1025 C CA . VAL A 1 133 ? 20.366 37.633 -4.424 1.00 5.96 133 VAL A CA 1
ATOM 1026 C C . VAL A 1 133 ? 21.017 36.952 -3.233 1.00 5.49 133 VAL A C 1
ATOM 1027 O O . VAL A 1 133 ? 20.951 37.487 -2.107 1.00 7.23 133 VAL A O 1
ATOM 1031 N N . VAL A 1 134 ? 21.644 35.798 -3.464 1.00 5.16 134 VAL A N 1
ATOM 1032 C CA . VAL A 1 134 ? 22.310 35.068 -2.375 1.00 5.20 134 VAL A CA 1
ATOM 1033 C C . VAL A 1 134 ? 23.820 35.278 -2.448 1.00 5.40 134 VAL A C 1
ATOM 1034 O O . VAL A 1 134 ? 24.406 35.425 -3.524 1.00 5.83 134 VAL A O 1
ATOM 1038 N N . VAL A 1 135 ? 24.410 35.299 -1.247 1.00 5.58 135 VAL A N 1
ATOM 1039 C CA . VAL A 1 135 ? 25.870 35.443 -1.107 1.00 5.73 135 VAL A CA 1
ATOM 1040 C C . VAL A 1 135 ? 26.274 34.657 0.131 1.00 5.97 135 VAL A C 1
ATOM 1041 O O . VAL A 1 135 ? 25.484 34.510 1.060 1.00 6.55 135 VAL A O 1
ATOM 1045 N N . THR A 1 136 ? 27.529 34.197 0.215 1.00 5.30 136 THR A N 1
ATOM 1046 C CA . THR A 1 136 ? 27.972 33.474 1.391 1.00 5.29 136 THR A CA 1
ATOM 1047 C C . THR A 1 136 ? 28.410 34.460 2.463 1.00 5.37 136 THR A C 1
ATOM 1048 O O . THR A 1 136 ? 29.138 35.434 2.233 1.00 5.69 136 THR A O 1
ATOM 1052 N N . SER A 1 137 ? 27.946 34.208 3.692 1.00 5.73 137 SER A N 1
ATOM 1053 C CA . SER A 1 137 ? 28.282 35.011 4.828 1.00 6.44 137 SER A CA 1
ATOM 1054 C C A SER A 1 137 ? 29.814 35.100 4.986 0.62 6.02 137 SER A C 1
ATOM 1055 C C B SER A 1 137 ? 29.782 35.094 5.097 0.38 6.33 137 SER A C 1
ATOM 1056 O O A SER A 1 137 ? 30.507 34.093 4.866 0.62 6.41 137 SER A O 1
ATOM 1057 O O B SER A 1 137 ? 30.467 34.074 5.147 0.38 5.05 137 SER A O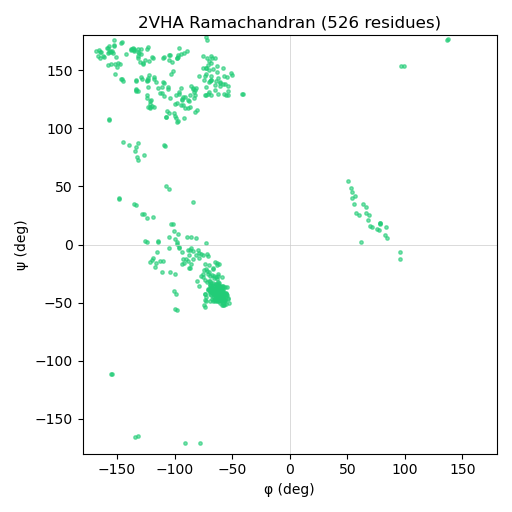 1
ATOM 1062 N N . GLY A 1 138 ? 30.272 36.313 5.359 1.00 6.63 138 GLY A N 1
ATOM 1063 C CA . GLY A 1 138 ? 31.663 36.449 5.782 1.00 6.89 138 GLY A CA 1
ATOM 1064 C C . GLY A 1 138 ? 32.638 36.610 4.648 1.00 6.22 138 GLY A C 1
ATOM 1065 O O . GLY A 1 138 ? 33.856 36.534 4.852 1.00 7.67 138 GLY A O 1
ATOM 1066 N N . THR A 1 139 ? 32.137 36.828 3.424 1.00 5.94 139 THR A N 1
ATOM 1067 C CA . THR A 1 139 ? 32.979 36.939 2.248 1.00 5.81 139 THR A CA 1
ATOM 1068 C C . THR A 1 139 ? 33.132 38.372 1.758 1.00 6.13 139 THR A C 1
ATOM 1069 O O . THR A 1 139 ? 32.344 39.300 2.049 1.00 6.81 139 THR A O 1
ATOM 1073 N N . THR A 1 140 ? 34.159 38.546 0.916 1.00 5.68 140 THR A N 1
ATOM 1074 C CA . THR A 1 140 ? 34.379 39.817 0.226 1.00 6.41 140 THR A CA 1
ATOM 1075 C C . THR A 1 140 ? 33.172 40.127 -0.655 1.00 6.05 140 THR A C 1
ATOM 1076 O O . THR A 1 140 ? 32.795 41.309 -0.816 1.00 7.02 140 THR A O 1
ATOM 1080 N N . SER A 1 141 ? 32.537 39.128 -1.255 1.00 6.17 141 SER A N 1
ATOM 1081 C CA . SER A 1 141 ? 31.361 39.359 -2.084 1.00 6.66 141 SER A CA 1
ATOM 1082 C C . SER A 1 141 ? 30.216 39.922 -1.248 1.00 6.22 141 SER A C 1
ATOM 1083 O O . SER A 1 141 ? 29.484 40.802 -1.719 1.00 7.19 141 SER A O 1
ATOM 1086 N N . GLU A 1 142 ? 30.040 39.424 -0.045 1.00 6.35 142 GLU A N 1
ATOM 1087 C CA . GLU A 1 142 ? 28.976 39.972 0.809 1.00 6.50 142 GLU A CA 1
ATOM 1088 C C . GLU A 1 142 ? 29.223 41.454 1.036 1.00 6.79 142 GLU A C 1
ATOM 1089 O O . GLU A 1 142 ? 28.279 42.272 1.000 1.00 7.43 142 GLU A O 1
ATOM 1095 N N . VAL A 1 143 ? 30.462 41.846 1.331 1.00 7.12 143 VAL A N 1
ATOM 1096 C CA . VAL A 1 143 ? 30.801 43.256 1.528 1.00 7.45 143 VAL A CA 1
ATOM 1097 C C . VAL A 1 143 ? 30.459 44.066 0.281 1.00 7.61 143 VAL A C 1
ATOM 1098 O O . VAL A 1 143 ? 29.818 45.131 0.322 1.00 7.94 143 VAL A O 1
ATOM 1102 N N . LEU A 1 144 ? 30.954 43.601 -0.874 1.00 7.09 144 LEU A N 1
ATOM 1103 C CA . LEU A 1 144 ? 30.743 44.299 -2.100 1.00 7.94 144 LEU A CA 1
ATOM 1104 C C . LEU A 1 144 ? 29.266 44.446 -2.458 1.00 7.48 144 LEU A C 1
ATOM 1105 O O . LEU A 1 144 ? 28.820 45.504 -2.929 1.00 7.61 144 LEU A O 1
ATOM 1110 N N . LEU A 1 145 ? 28.503 43.371 -2.268 1.00 7.22 145 LEU A N 1
ATOM 1111 C CA . LEU A 1 145 ? 27.112 43.329 -2.670 1.00 7.45 145 LEU A CA 1
ATOM 1112 C C . LEU A 1 145 ? 26.283 44.292 -1.745 1.00 7.15 145 LEU A C 1
ATOM 1113 O O . LEU A 1 145 ? 25.406 45.005 -2.279 1.00 7.80 145 LEU A O 1
ATOM 1118 N N . ASN A 1 146 ? 26.542 44.298 -0.447 1.00 7.07 146 ASN A N 1
ATOM 1119 C CA . ASN A 1 146 ? 25.866 45.264 0.413 1.00 7.74 146 ASN A CA 1
ATOM 1120 C C . ASN A 1 146 ? 26.212 46.701 0.078 1.00 7.69 146 ASN A C 1
ATOM 1121 O O . ASN A 1 146 ? 25.358 47.569 0.082 1.00 8.91 146 ASN A O 1
ATOM 1126 N N . LYS A 1 147 ? 27.472 46.945 -0.282 1.00 8.14 147 LYS A N 1
ATOM 1127 C CA . LYS A 1 147 ? 27.862 48.300 -0.667 1.00 8.55 147 LYS A CA 1
ATOM 1128 C C . LYS A 1 147 ? 27.191 48.738 -1.945 1.00 8.46 147 LYS A C 1
ATOM 1129 O O . LYS A 1 147 ? 26.762 49.879 -2.060 1.00 10.27 147 LYS A O 1
ATOM 1139 N N A LEU A 1 148 ? 27.138 47.808 -2.895 0.50 8.63 148 LEU A N 1
ATOM 1140 N N B LEU A 1 148 ? 27.101 47.850 -2.944 0.50 8.61 148 LEU A N 1
ATOM 1141 C CA A LEU A 1 148 ? 26.489 48.120 -4.167 0.50 9.07 148 LEU A CA 1
ATOM 1142 C CA B LEU A 1 148 ? 26.396 48.126 -4.190 0.50 9.36 148 LEU A CA 1
ATOM 1143 C C A LEU A 1 148 ? 25.017 48.406 -3.921 0.50 8.56 148 LEU A C 1
ATOM 1144 C C B LEU A 1 148 ? 24.945 48.491 -3.903 0.50 8.35 148 LEU A C 1
ATOM 1145 O O A LEU A 1 148 ? 24.429 49.343 -4.472 0.50 8.05 148 LEU A O 1
ATOM 1146 O O B LEU A 1 148 ? 24.359 49.453 -4.401 0.50 11.01 148 LEU A O 1
ATOM 1155 N N . ASN A 1 149 ? 24.366 47.629 -3.045 1.00 8.72 149 ASN A N 1
ATOM 1156 C CA . ASN A 1 149 ? 22.960 47.832 -2.701 1.00 8.38 149 ASN A CA 1
ATOM 1157 C C . ASN A 1 149 ? 22.709 49.209 -2.165 1.00 8.72 149 ASN A C 1
ATOM 1158 O O . ASN A 1 149 ? 21.708 49.889 -2.522 1.00 9.67 149 ASN A O 1
ATOM 1163 N N . GLU A 1 150 ? 23.574 49.660 -1.258 1.00 8.24 150 GLU A N 1
ATOM 1164 C CA . GLU A 1 150 ? 23.404 50.964 -0.614 1.00 10.05 150 GLU A CA 1
ATOM 1165 C C . GLU A 1 150 ? 23.762 52.114 -1.561 1.00 9.84 150 GLU A C 1
ATOM 1166 O O . GLU A 1 150 ? 23.008 53.067 -1.724 1.00 11.06 150 GLU A O 1
ATOM 1176 N N . GLU A 1 151 ? 24.961 52.057 -2.179 1.00 10.05 151 GLU A N 1
ATOM 1177 C CA . GLU A 1 151 ? 25.430 53.192 -2.951 1.00 11.20 151 GLU A CA 1
ATOM 1178 C C . GLU A 1 151 ? 24.740 53.379 -4.277 1.00 10.89 151 GLU A C 1
ATOM 1179 O O . GLU A 1 151 ? 24.548 54.492 -4.708 1.00 12.34 151 GLU A O 1
ATOM 1185 N N . GLN A 1 152 ? 24.302 52.283 -4.893 1.00 10.33 152 GLN A N 1
ATOM 1186 C CA . GLN A 1 152 ? 23.539 52.341 -6.116 1.00 10.26 152 GLN A CA 1
ATOM 1187 C C . GLN A 1 152 ? 22.012 52.182 -5.884 1.00 9.47 152 GLN A C 1
ATOM 1188 O O . GLN A 1 152 ? 21.256 52.152 -6.871 1.00 10.92 152 GLN A O 1
ATOM 1194 N N . LYS A 1 153 ? 21.586 52.111 -4.627 1.00 9.08 153 LYS A N 1
ATOM 1195 C CA . LYS A 1 153 ? 20.158 52.080 -4.274 1.00 8.43 153 LYS A CA 1
ATOM 1196 C C . LYS A 1 153 ? 19.410 51.021 -5.071 1.00 8.10 153 LYS A C 1
ATOM 1197 O O . LYS A 1 153 ? 18.447 51.290 -5.794 1.00 8.56 153 LYS A O 1
ATOM 1204 N N . MET A 1 154 ? 19.922 49.789 -4.977 1.00 8.26 154 MET A N 1
ATOM 1205 C CA . MET A 1 154 ? 19.413 48.717 -5.852 1.00 8.46 154 MET A CA 1
ATOM 1206 C C . MET A 1 154 ? 18.163 47.985 -5.330 1.00 7.97 154 MET A C 1
ATOM 1207 O O . MET A 1 154 ? 17.523 47.261 -6.102 1.00 9.77 154 MET A O 1
ATOM 1212 N N . ASN A 1 155 ? 17.863 48.118 -4.041 1.00 7.57 155 ASN A N 1
ATOM 1213 C CA . ASN A 1 155 ? 16.737 47.422 -3.423 1.00 7.33 155 ASN A CA 1
ATOM 1214 C C . ASN A 1 155 ? 16.764 45.910 -3.595 1.00 7.15 155 ASN A C 1
ATOM 1215 O O . ASN A 1 155 ? 15.746 45.254 -3.763 1.00 8.74 155 ASN A O 1
ATOM 1220 N N . MET A 1 156 ? 17.982 45.336 -3.580 1.00 7.61 156 MET A N 1
ATOM 1221 C CA . MET A 1 156 ? 18.127 43.883 -3.516 1.00 7.39 156 MET A CA 1
ATOM 1222 C C . MET A 1 156 ? 17.801 43.362 -2.130 1.00 7.38 156 MET A C 1
ATOM 1223 O O . MET A 1 156 ? 18.088 43.998 -1.111 1.00 8.97 156 MET A O 1
ATOM 1228 N N . ARG A 1 157 ? 17.212 42.167 -2.106 1.00 7.31 157 ARG A N 1
ATOM 1229 C CA . ARG A 1 157 ? 17.024 41.420 -0.889 1.00 7.53 157 ARG A CA 1
ATOM 1230 C C . ARG A 1 157 ? 18.190 40.423 -0.812 1.00 7.10 157 ARG A C 1
ATOM 1231 O O . ARG A 1 157 ? 18.247 39.462 -1.592 1.00 8.22 157 ARG A O 1
ATOM 1239 N N . ILE A 1 158 ? 19.143 40.689 0.084 1.00 7.11 158 ILE A N 1
ATOM 1240 C CA . ILE A 1 158 ? 20.361 39.900 0.142 1.00 7.29 158 ILE A CA 1
ATOM 1241 C C . ILE A 1 158 ? 20.176 38.776 1.152 1.00 7.06 158 ILE A C 1
ATOM 1242 O O . ILE A 1 158 ? 19.972 39.007 2.356 1.00 8.63 158 ILE A O 1
ATOM 1247 N N . ILE A 1 159 ? 20.306 37.567 0.677 1.00 6.69 159 ILE A N 1
ATOM 1248 C CA . ILE A 1 159 ? 20.249 36.342 1.463 1.00 6.63 159 ILE A CA 1
ATOM 1249 C C . ILE A 1 159 ? 21.677 35.902 1.764 1.00 6.79 159 ILE A C 1
ATOM 1250 O O . ILE A 1 159 ? 22.477 35.736 0.841 1.00 7.18 159 ILE A O 1
ATOM 1255 N N . SER A 1 160 ? 22.017 35.770 3.044 1.00 7.44 160 SER A N 1
ATOM 1256 C CA . SER A 1 160 ? 23.395 35.443 3.443 1.00 8.54 160 SER A CA 1
ATOM 1257 C C . SER A 1 160 ? 23.403 34.005 3.933 1.00 9.46 160 SER A C 1
ATOM 1258 O O . SER A 1 160 ? 22.914 33.721 5.015 1.00 16.15 160 SER A O 1
ATOM 1262 N N . ALA A 1 161 ? 23.999 33.085 3.202 1.00 7.16 161 ALA A N 1
ATOM 1263 C CA . ALA A 1 161 ? 24.016 31.646 3.456 1.00 6.59 161 ALA A CA 1
ATOM 1264 C C . ALA A 1 161 ? 25.360 31.208 4.067 1.00 6.31 161 ALA A C 1
ATOM 1265 O O . ALA A 1 161 ? 26.368 31.862 3.929 1.00 7.34 161 ALA A O 1
ATOM 1267 N N . LYS A 1 162 ? 25.345 30.057 4.769 1.00 7.28 162 LYS A N 1
ATOM 1268 C CA . LYS A 1 162 ? 26.519 29.722 5.626 1.00 8.24 162 LYS A CA 1
ATOM 1269 C C . LYS A 1 162 ? 27.738 29.250 4.833 1.00 7.02 162 LYS A C 1
ATOM 1270 O O . LYS A 1 162 ? 28.856 29.434 5.351 1.00 9.71 162 LYS A O 1
ATOM 1277 N N . ASP A 1 163 ? 27.564 28.708 3.647 1.00 6.29 163 ASP A N 1
ATOM 1278 C CA . ASP A 1 163 ? 28.695 28.220 2.853 1.00 5.70 163 ASP A CA 1
ATOM 1279 C C . ASP A 1 163 ? 28.279 28.204 1.406 1.00 5.30 163 ASP A C 1
ATOM 1280 O O . ASP A 1 163 ? 27.109 28.394 1.059 1.00 5.84 163 ASP A O 1
ATOM 1285 N N . HIS A 1 164 ? 29.262 27.958 0.521 1.00 5.58 164 HIS A N 1
ATOM 1286 C CA . HIS A 1 164 ? 29.009 28.126 -0.903 1.00 5.52 164 HIS A CA 1
ATOM 1287 C C . HIS A 1 164 ? 27.960 27.167 -1.444 1.00 5.18 164 HIS A C 1
ATOM 1288 O O . HIS A 1 164 ? 27.170 27.552 -2.313 1.00 5.89 164 HIS A O 1
ATOM 1295 N N . GLY A 1 165 ? 27.944 25.917 -0.980 1.00 5.97 165 GLY A N 1
ATOM 1296 C CA . GLY A 1 165 ? 26.933 24.993 -1.454 1.00 6.03 165 GLY A CA 1
ATOM 1297 C C . GLY A 1 165 ? 25.564 25.399 -0.991 1.00 5.66 165 GLY A C 1
ATOM 1298 O O . GLY A 1 165 ? 24.568 25.228 -1.726 1.00 6.39 165 GLY A O 1
ATOM 1299 N N . ASP A 1 166 ? 25.454 25.917 0.227 1.00 5.88 166 ASP A N 1
ATOM 1300 C CA . ASP A 1 166 ? 24.145 26.397 0.727 1.00 5.55 166 ASP A CA 1
ATOM 1301 C C . ASP A 1 166 ? 23.679 27.558 -0.144 1.00 5.09 166 ASP A C 1
ATOM 1302 O O . ASP A 1 166 ? 22.494 27.646 -0.471 1.00 6.29 166 ASP A O 1
ATOM 1307 N N . SER A 1 167 ? 24.583 28.458 -0.505 1.00 5.33 167 SER A N 1
ATOM 1308 C CA . SER A 1 167 ? 24.258 29.556 -1.409 1.00 5.51 167 SER A CA 1
ATOM 1309 C C . SER A 1 167 ? 23.752 29.019 -2.730 1.00 5.33 167 SER A C 1
ATOM 1310 O O . SER A 1 167 ? 22.727 29.430 -3.259 1.00 5.97 167 SER A O 1
ATOM 1313 N N . PHE A 1 168 ? 24.541 28.091 -3.336 1.00 5.59 168 PHE A N 1
ATOM 1314 C CA . PHE A 1 168 ? 24.100 27.568 -4.630 1.00 5.86 168 PHE A CA 1
ATOM 1315 C C . PHE A 1 168 ? 22.732 26.926 -4.524 1.00 6.12 168 PHE A C 1
ATOM 1316 O O . PHE A 1 168 ? 21.891 27.106 -5.416 1.00 6.94 168 PHE A O 1
ATOM 1324 N N . ARG A 1 169 ? 22.493 26.143 -3.474 1.00 6.35 169 ARG A N 1
ATOM 1325 C CA . ARG A 1 169 ? 21.211 25.451 -3.392 1.00 7.08 169 ARG A CA 1
ATOM 1326 C C . ARG A 1 169 ? 20.053 26.451 -3.181 1.00 6.56 169 ARG A C 1
ATOM 1327 O O . ARG A 1 169 ? 18.915 26.155 -3.593 1.00 7.66 169 ARG A O 1
ATOM 1335 N N . THR A 1 170 ? 20.339 27.599 -2.590 1.00 6.51 170 THR A N 1
ATOM 1336 C CA . THR A 1 170 ? 19.343 28.707 -2.530 1.00 6.92 170 THR A CA 1
ATOM 1337 C C . THR A 1 170 ? 18.915 29.135 -3.923 1.00 6.55 170 THR A C 1
ATOM 1338 O O . THR A 1 170 ? 17.738 29.305 -4.252 1.00 7.63 170 THR A O 1
ATOM 1342 N N . LEU A 1 171 ? 19.894 29.335 -4.797 1.00 6.80 171 LEU A N 1
ATOM 1343 C CA . LEU A 1 171 ? 19.662 29.640 -6.206 1.00 7.03 171 LEU A CA 1
ATOM 1344 C C . LEU A 1 171 ? 18.922 28.545 -6.899 1.00 6.23 171 LEU A C 1
ATOM 1345 O O . LEU A 1 171 ? 17.914 28.748 -7.599 1.00 7.24 171 LEU A O 1
ATOM 1350 N N . GLU A 1 172 ? 19.391 27.307 -6.757 1.00 6.58 172 GLU A N 1
ATOM 1351 C CA . GLU A 1 172 ? 18.842 26.164 -7.496 1.00 7.13 172 GLU A CA 1
ATOM 1352 C C . GLU A 1 172 ? 17.366 25.901 -7.173 1.00 7.50 172 GLU A C 1
ATOM 1353 O O . GLU A 1 172 ? 16.592 25.512 -8.042 1.00 8.86 172 GLU A O 1
ATOM 1359 N N . SER A 1 173 ? 17.024 26.104 -5.912 1.00 7.16 173 SER A N 1
ATOM 1360 C CA . SER A 1 173 ? 15.667 25.877 -5.409 1.00 7.51 173 SER A CA 1
ATOM 1361 C C . SER A 1 173 ? 14.743 27.054 -5.580 1.00 8.25 173 SER A C 1
ATOM 1362 O O . SER A 1 173 ? 13.586 27.018 -5.087 1.00 10.84 173 SER A O 1
ATOM 1365 N N . GLY A 1 174 ? 15.181 28.116 -6.262 1.00 8.36 174 GLY A N 1
ATOM 1366 C CA . GLY A 1 174 ? 14.315 29.225 -6.586 1.00 10.38 174 GLY A CA 1
ATOM 1367 C C . GLY A 1 174 ? 14.144 30.259 -5.511 1.00 9.19 174 GLY A C 1
ATOM 1368 O O . GLY A 1 174 ? 13.232 31.087 -5.602 1.00 11.39 174 GLY A O 1
ATOM 1369 N N . ARG A 1 175 ? 14.985 30.243 -4.522 1.00 8.82 175 ARG A N 1
ATOM 1370 C CA . ARG A 1 175 ? 14.954 31.212 -3.432 1.00 9.29 175 ARG A CA 1
ATOM 1371 C C . ARG A 1 175 ? 15.746 32.491 -3.700 1.00 8.27 175 ARG A C 1
ATOM 1372 O O . ARG A 1 175 ? 15.621 33.443 -2.929 1.00 9.91 175 ARG A O 1
ATOM 1380 N N . ALA A 1 176 ? 16.509 32.504 -4.781 1.00 8.06 176 ALA A N 1
ATOM 1381 C CA . ALA A 1 176 ? 17.243 33.693 -5.191 1.00 7.27 176 ALA A CA 1
ATOM 1382 C C . ALA A 1 176 ? 17.395 33.600 -6.710 1.00 7.71 176 ALA A C 1
ATOM 1383 O O . ALA A 1 176 ? 17.344 32.491 -7.240 1.00 9.27 176 ALA A O 1
ATOM 1385 N N . VAL A 1 177 ? 17.563 34.732 -7.392 1.00 8.02 177 VAL A N 1
ATOM 1386 C CA . VAL A 1 177 ? 17.731 34.732 -8.843 1.00 8.56 177 VAL A CA 1
ATOM 1387 C C . VAL A 1 177 ? 19.210 34.667 -9.250 1.00 7.34 177 VAL A C 1
ATOM 1388 O O . VAL A 1 177 ? 19.455 34.390 -10.414 1.00 7.83 177 VAL A O 1
ATOM 1394 N N . ALA A 1 178 ? 20.130 34.934 -8.370 1.00 6.61 178 ALA A N 1
ATOM 1395 C CA . ALA A 1 178 ? 21.557 34.894 -8.672 1.00 6.14 178 ALA A CA 1
ATOM 1396 C C . ALA A 1 178 ? 22.302 34.710 -7.362 1.00 5.59 178 ALA A C 1
ATOM 1397 O O . ALA A 1 178 ? 21.831 35.048 -6.280 1.00 6.15 178 ALA A O 1
ATOM 1399 N N . PHE A 1 179 ? 23.513 34.133 -7.515 1.00 6.07 179 PHE A N 1
ATOM 1400 C CA . PHE A 1 179 ? 24.485 33.914 -6.451 1.00 5.42 179 PHE A CA 1
ATOM 1401 C C . PHE A 1 179 ? 25.721 34.712 -6.805 1.00 5.25 179 PHE A C 1
ATOM 1402 O O . PHE A 1 179 ? 26.325 34.416 -7.860 1.00 6.18 179 PHE A O 1
ATOM 1410 N N . MET A 1 180 ? 26.137 35.671 -6.007 1.00 5.48 180 MET A N 1
ATOM 1411 C CA . MET A 1 180 ? 27.387 36.402 -6.225 1.00 5.42 180 MET A CA 1
ATOM 1412 C C . MET A 1 180 ? 28.526 35.700 -5.472 1.00 5.00 180 MET A C 1
ATOM 1413 O O . MET A 1 180 ? 28.440 35.490 -4.264 1.00 5.66 180 MET A O 1
ATOM 1418 N N . MET A 1 181 ? 29.614 35.388 -6.199 1.00 5.52 181 MET A N 1
ATOM 1419 C CA . MET A 1 181 ? 30.804 34.809 -5.575 1.00 5.36 181 MET A CA 1
ATOM 1420 C C . MET A 1 181 ? 31.945 34.849 -6.579 1.00 5.28 181 MET A C 1
ATOM 1421 O O . MET A 1 181 ? 31.762 35.037 -7.786 1.00 5.82 181 MET A O 1
ATOM 1426 N N . ASP A 1 182 ? 33.155 34.612 -6.051 1.00 5.55 182 ASP A N 1
ATOM 1427 C CA . ASP A 1 182 ? 34.333 34.328 -6.830 1.00 5.94 182 ASP A CA 1
ATOM 1428 C C . ASP A 1 182 ? 33.966 33.388 -7.981 1.00 5.81 182 ASP A C 1
ATOM 1429 O O . ASP A 1 182 ? 33.380 32.311 -7.756 1.00 5.82 182 ASP A O 1
ATOM 1434 N N . ASP A 1 183 ? 34.361 33.740 -9.190 1.00 6.12 183 ASP A N 1
ATOM 1435 C CA . ASP A 1 183 ? 34.003 32.988 -10.371 1.00 6.61 183 ASP A CA 1
ATOM 1436 C C . ASP A 1 183 ? 34.386 31.508 -10.289 1.00 6.12 183 ASP A C 1
ATOM 1437 O O . ASP A 1 183 ? 33.594 30.639 -10.644 1.00 6.78 183 ASP A O 1
ATOM 1442 N N . ALA A 1 184 ? 35.613 31.210 -9.813 1.00 6.55 184 ALA A N 1
ATOM 1443 C CA . ALA A 1 184 ? 36.019 29.800 -9.749 1.00 6.43 184 ALA A CA 1
ATOM 1444 C C . ALA A 1 184 ? 35.089 28.997 -8.824 1.00 5.65 184 ALA A C 1
ATOM 1445 O O . ALA A 1 184 ? 34.805 27.827 -9.104 1.00 6.64 184 ALA A O 1
ATOM 1447 N N . LEU A 1 185 ? 34.718 29.598 -7.707 1.00 6.04 185 LEU A N 1
ATOM 1448 C CA . LEU A 1 185 ? 33.807 28.920 -6.757 1.00 5.98 185 LEU A CA 1
ATOM 1449 C C . LEU A 1 185 ? 32.437 28.708 -7.347 1.00 5.30 185 LEU A C 1
ATOM 1450 O O . LEU A 1 185 ? 31.795 27.665 -7.063 1.00 6.20 185 LEU A O 1
ATOM 1455 N N . LEU A 1 186 ? 31.936 29.673 -8.120 1.00 5.85 186 LEU A N 1
ATOM 1456 C CA . LEU A 1 186 ? 30.665 29.499 -8.817 1.00 5.73 186 LEU A CA 1
ATOM 1457 C C . LEU A 1 186 ? 30.701 28.311 -9.751 1.00 6.34 186 LEU A C 1
ATOM 1458 O O . LEU A 1 186 ? 29.787 27.495 -9.791 1.00 6.48 186 LEU A O 1
ATOM 1463 N N . ALA A 1 187 ? 31.809 28.208 -10.521 1.00 6.81 187 ALA A N 1
ATOM 1464 C CA . ALA A 1 187 ? 31.982 27.071 -11.421 1.00 6.78 187 ALA A CA 1
ATOM 1465 C C . ALA A 1 187 ? 32.046 25.760 -10.639 1.00 6.80 187 ALA A C 1
ATOM 1466 O O . ALA A 1 187 ? 31.506 24.744 -11.061 1.00 7.63 187 ALA A O 1
ATOM 1468 N N . GLY A 1 188 ? 32.718 25.793 -9.481 1.00 6.74 188 GLY A N 1
ATOM 1469 C CA . GLY A 1 188 ? 32.779 24.591 -8.656 1.00 6.94 188 GLY A CA 1
ATOM 1470 C C . GLY A 1 188 ? 31.461 24.143 -8.122 1.00 6.60 188 GLY A C 1
ATOM 1471 O O . GLY A 1 188 ? 31.165 22.932 -8.109 1.00 7.65 188 GLY A O 1
ATOM 1472 N N . GLU A 1 189 ? 30.602 25.078 -7.686 1.00 6.51 189 GLU A N 1
ATOM 1473 C CA . GLU A 1 189 ? 29.249 24.705 -7.253 1.00 6.45 189 GLU A CA 1
ATOM 1474 C C . GLU A 1 189 ? 28.436 24.216 -8.438 1.00 6.68 189 GLU A C 1
ATOM 1475 O O . GLU A 1 189 ? 27.664 23.245 -8.279 1.00 8.32 189 GLU A O 1
ATOM 1481 N N . ARG A 1 190 ? 28.571 24.845 -9.580 1.00 7.45 190 ARG A N 1
ATOM 1482 C CA . ARG A 1 190 ? 27.873 24.362 -10.782 1.00 8.77 190 ARG A CA 1
ATOM 1483 C C . ARG A 1 190 ? 28.234 22.932 -11.120 1.00 9.77 190 ARG A C 1
ATOM 1484 O O . ARG A 1 190 ? 27.402 22.191 -11.591 1.00 12.65 190 ARG A O 1
ATOM 1492 N N . ALA A 1 191 ? 29.486 22.574 -10.900 1.00 11.22 191 ALA A N 1
ATOM 1493 C CA . ALA A 1 191 ? 29.977 21.228 -11.199 1.00 14.89 191 ALA A CA 1
ATOM 1494 C C . ALA A 1 191 ? 29.298 20.173 -10.324 1.00 18.34 191 ALA A C 1
ATOM 1495 O O . ALA A 1 191 ? 29.397 18.998 -10.680 1.00 35.74 191 ALA A O 1
ATOM 1497 N N . LYS A 1 192 ? 28.633 20.552 -9.270 1.00 12.18 192 LYS A N 1
ATOM 1498 C CA . LYS A 1 192 ? 27.898 19.647 -8.414 1.00 12.38 192 LYS A CA 1
ATOM 1499 C C . LYS A 1 192 ? 26.376 19.696 -8.597 1.00 12.12 192 LYS A C 1
ATOM 1500 O O . LYS A 1 192 ? 25.690 18.921 -7.920 1.00 14.03 192 LYS A O 1
ATOM 1506 N N . ALA A 1 193 ? 25.901 20.575 -9.454 1.00 10.50 193 ALA A N 1
ATOM 1507 C CA . ALA A 1 193 ? 24.479 20.843 -9.558 1.00 10.89 193 ALA A CA 1
ATOM 1508 C C . ALA A 1 193 ? 23.680 19.692 -10.121 1.00 11.79 193 ALA A C 1
ATOM 1509 O O . ALA A 1 193 ? 24.236 18.814 -10.783 1.00 13.73 193 ALA A O 1
ATOM 1511 N N . LYS A 1 194 ? 22.374 19.712 -9.905 1.00 13.09 194 LYS A N 1
ATOM 1512 C CA . LYS A 1 194 ? 21.568 18.688 -10.526 1.00 15.18 194 LYS A CA 1
ATOM 1513 C C . LYS A 1 194 ? 21.632 18.773 -12.065 1.00 15.04 194 LYS A C 1
ATOM 1514 O O . LYS A 1 194 ? 21.702 17.710 -12.737 1.00 16.23 194 LYS A O 1
ATOM 1520 N N . LYS A 1 195 ? 21.619 19.961 -12.601 1.00 12.77 195 LYS A N 1
ATOM 1521 C CA . LYS A 1 195 ? 21.707 20.219 -14.046 1.00 11.94 195 LYS A CA 1
ATOM 1522 C C . LYS A 1 195 ? 22.719 21.314 -14.272 1.00 10.34 195 LYS A C 1
ATOM 1523 O O . LYS A 1 195 ? 22.365 22.497 -14.364 1.00 10.28 195 LYS A O 1
ATOM 1529 N N . PRO A 1 196 ? 23.978 20.959 -14.339 1.00 9.53 196 PRO A N 1
ATOM 1530 C CA . PRO A 1 196 ? 25.049 22.009 -14.434 1.00 10.04 196 PRO A CA 1
ATOM 1531 C C . PRO A 1 196 ? 24.833 22.969 -15.589 1.00 9.73 196 PRO A C 1
ATOM 1532 O O . PRO A 1 196 ? 25.087 24.158 -15.436 1.00 11.13 196 PRO A O 1
ATOM 1537 N N . ASP A 1 197 ? 24.318 22.455 -16.719 1.00 10.87 197 ASP A N 1
ATOM 1538 C CA . ASP A 1 197 ? 24.053 23.204 -17.907 1.00 14.16 197 ASP A CA 1
ATOM 1539 C C . ASP A 1 197 ? 23.021 24.298 -17.783 1.00 10.83 197 ASP A C 1
ATOM 1540 O O . ASP A 1 197 ? 22.867 25.120 -18.649 1.00 13.42 197 ASP A O 1
ATOM 1545 N N . ASN A 1 198 ? 22.250 24.271 -16.734 1.00 9.89 198 ASN A N 1
ATOM 1546 C CA . ASN A 1 198 ? 21.242 25.272 -16.500 1.00 10.63 198 ASN A CA 1
ATOM 1547 C C . ASN A 1 198 ? 21.787 26.617 -16.020 1.00 10.39 198 ASN A C 1
ATOM 1548 O O . ASN A 1 198 ? 21.011 27.570 -15.950 1.00 12.75 198 ASN A O 1
ATOM 1553 N N . TRP A 1 199 ? 23.073 26.693 -15.687 1.00 9.12 199 TRP A N 1
ATOM 1554 C CA . TRP A 1 199 ? 23.599 27.817 -14.955 1.00 9.51 199 TRP A CA 1
ATOM 1555 C C . TRP A 1 199 ? 24.741 28.500 -15.702 1.00 9.83 199 TRP A C 1
ATOM 1556 O O . TRP A 1 199 ? 25.666 27.813 -16.204 1.00 11.34 199 TRP A O 1
ATOM 1567 N N . ASP A 1 200 ? 24.721 29.813 -15.746 1.00 9.27 200 ASP A N 1
ATOM 1568 C CA . ASP A 1 200 ? 25.685 30.649 -16.377 1.00 8.79 200 ASP A CA 1
ATOM 1569 C C . ASP A 1 200 ? 26.387 31.563 -15.377 1.00 7.84 200 ASP A C 1
ATOM 1570 O O . ASP A 1 200 ? 25.714 32.077 -14.488 1.00 8.34 200 ASP A O 1
ATOM 1575 N N . ILE A 1 201 ? 27.665 31.811 -15.587 1.00 7.97 201 ILE A N 1
ATOM 1576 C CA . ILE A 1 201 ? 28.425 32.846 -14.870 1.00 7.83 201 ILE A CA 1
ATOM 1577 C C . ILE A 1 201 ? 28.391 34.099 -15.734 1.00 8.25 201 ILE A C 1
ATOM 1578 O O . ILE A 1 201 ? 28.836 34.067 -16.911 1.00 10.64 201 ILE A O 1
ATOM 1583 N N . VAL A 1 202 ? 27.845 35.187 -15.196 1.00 8.10 202 VAL A N 1
ATOM 1584 C CA . VAL A 1 202 ? 27.608 36.433 -15.894 1.00 8.98 202 VAL A CA 1
ATOM 1585 C C . VAL A 1 202 ? 28.122 37.606 -15.076 1.00 8.31 202 VAL A C 1
ATOM 1586 O O . VAL A 1 202 ? 28.352 37.498 -13.856 1.00 8.19 202 VAL A O 1
ATOM 1590 N N . GLY A 1 203 ? 28.213 38.752 -15.768 1.00 10.38 203 GLY A N 1
ATOM 1591 C CA . GLY A 1 203 ? 28.453 40.022 -15.101 1.00 10.57 203 GLY A CA 1
ATOM 1592 C C . GLY A 1 203 ? 29.896 40.465 -15.154 1.00 10.05 203 GLY A C 1
ATOM 1593 O O . GLY A 1 203 ? 30.784 39.650 -15.271 1.00 11.80 203 GLY A O 1
ATOM 1594 N N . LYS A 1 204 ? 30.085 41.778 -15.084 1.00 10.54 204 LYS A N 1
ATOM 1595 C CA . LYS A 1 204 ? 31.432 42.302 -14.962 1.00 11.03 204 LYS A CA 1
ATOM 1596 C C . LYS A 1 204 ? 31.951 42.031 -13.564 1.00 10.37 204 LYS A C 1
ATOM 1597 O O . LYS A 1 204 ? 31.247 42.259 -12.560 1.00 11.10 204 LYS A O 1
ATOM 1603 N N . PRO A 1 205 ? 33.207 41.569 -13.451 1.00 10.23 205 PRO A N 1
ATOM 1604 C CA . PRO A 1 205 ? 33.724 41.311 -12.086 1.00 9.48 205 PRO A CA 1
ATOM 1605 C C . PRO A 1 205 ? 33.717 42.574 -11.273 1.00 9.37 205 PRO A C 1
ATOM 1606 O O . PRO A 1 205 ? 34.093 43.672 -11.722 1.00 11.01 205 PRO A O 1
ATOM 1611 N N . GLN A 1 206 ? 33.325 42.420 -9.995 1.00 8.23 206 GLN A N 1
ATOM 1612 C CA . GLN A 1 206 ? 33.275 43.557 -9.102 1.00 8.63 206 GLN A CA 1
ATOM 1613 C C . GLN A 1 206 ? 34.618 43.802 -8.377 1.00 8.19 206 GLN A C 1
ATOM 1614 O O . GLN A 1 206 ? 34.782 44.867 -7.749 1.00 11.32 206 GLN A O 1
ATOM 1620 N N . SER A 1 207 ? 35.507 42.825 -8.426 1.00 8.22 207 SER A N 1
ATOM 1621 C CA . SER A 1 207 ? 36.807 42.852 -7.817 1.00 8.33 207 SER A CA 1
ATOM 1622 C C . SER A 1 207 ? 37.667 41.775 -8.492 1.00 8.52 207 SER A C 1
ATOM 1623 O O . SER A 1 207 ? 37.162 40.853 -9.131 1.00 9.38 207 SER A O 1
ATOM 1626 N N . GLN A 1 208 ? 38.970 41.958 -8.301 1.00 8.89 208 GLN A N 1
ATOM 1627 C CA . GLN A 1 208 ? 39.995 40.954 -8.635 1.00 8.64 208 GLN A CA 1
ATOM 1628 C C . GLN A 1 208 ? 40.704 40.661 -7.322 1.00 7.83 208 GLN A C 1
ATOM 1629 O O . GLN A 1 208 ? 41.159 41.592 -6.675 1.00 9.75 208 GLN A O 1
ATOM 1635 N N . GLU A 1 209 ? 40.737 39.375 -6.937 1.00 7.16 209 GLU A N 1
ATOM 1636 C CA . GLU A 1 209 ? 41.183 39.007 -5.603 1.00 7.14 209 GLU A CA 1
ATOM 1637 C C . GLU A 1 209 ? 42.177 37.822 -5.671 1.00 7.35 209 GLU A C 1
ATOM 1638 O O . GLU A 1 209 ? 42.017 36.890 -6.449 1.00 7.97 209 GLU A O 1
ATOM 1644 N N . ALA A 1 210 ? 43.180 37.916 -4.818 1.00 7.15 210 ALA A N 1
ATOM 1645 C CA . ALA A 1 210 ? 44.195 36.909 -4.650 1.00 7.12 210 ALA A CA 1
ATOM 1646 C C . ALA A 1 210 ? 43.898 35.970 -3.482 1.00 6.65 210 ALA A C 1
ATOM 1647 O O . ALA A 1 210 ? 43.683 36.463 -2.384 1.00 8.14 210 ALA A O 1
ATOM 1649 N N . TYR A 1 211 ? 43.953 34.674 -3.698 1.00 6.81 211 TYR A N 1
ATOM 1650 C CA . TYR A 1 211 ? 43.893 33.697 -2.635 1.00 6.62 211 TYR A CA 1
ATOM 1651 C C . TYR A 1 211 ? 45.306 33.469 -2.062 1.00 7.24 211 TYR A C 1
ATOM 1652 O O . TYR A 1 211 ? 46.248 33.235 -2.828 1.00 7.67 211 TYR A O 1
ATOM 1661 N N . GLY A 1 212 ? 45.395 33.403 -0.748 1.00 7.24 212 GLY A N 1
ATOM 1662 C CA . GLY A 1 212 ? 46.566 32.947 -0.055 1.00 7.30 212 GLY A CA 1
ATOM 1663 C C . GLY A 1 212 ? 46.192 31.913 0.966 1.00 7.06 212 GLY A C 1
ATOM 1664 O O . GLY A 1 212 ? 45.015 31.918 1.450 1.00 7.49 212 GLY A O 1
ATOM 1665 N N . CYS A 1 213 ? 47.105 31.045 1.376 1.00 7.13 213 CYS A N 1
ATOM 1666 C CA . CYS A 1 213 ? 46.890 30.304 2.600 1.00 6.94 213 CYS A CA 1
ATOM 1667 C C . CYS A 1 213 ? 46.959 31.287 3.730 1.00 7.31 213 CYS A C 1
ATOM 1668 O O . CYS A 1 213 ? 47.726 32.272 3.694 1.00 9.25 213 CYS A O 1
ATOM 1671 N N . MET A 1 214 ? 46.167 31.095 4.769 1.00 7.47 214 MET A N 1
ATOM 1672 C CA . MET A 1 214 ? 46.064 32.008 5.896 1.00 7.20 214 MET A CA 1
ATOM 1673 C C . MET A 1 214 ? 46.694 31.350 7.126 1.00 7.19 214 MET A C 1
ATOM 1674 O O . MET A 1 214 ? 46.498 30.158 7.420 1.00 7.47 214 MET A O 1
ATOM 1679 N N . LEU A 1 215 ? 47.413 32.175 7.892 1.00 6.77 215 LEU A N 1
ATOM 1680 C CA . LEU A 1 215 ? 48.101 31.784 9.113 1.00 7.40 215 LEU A CA 1
ATOM 1681 C C . LEU A 1 215 ? 48.075 32.978 10.076 1.00 7.67 215 LEU A C 1
ATOM 1682 O O . LEU A 1 215 ? 47.595 34.078 9.733 1.00 8.33 215 LEU A O 1
ATOM 1687 N N . ARG A 1 216 ? 48.534 32.775 11.317 1.00 8.19 216 ARG A N 1
ATOM 1688 C CA . ARG A 1 216 ? 48.535 33.898 12.260 1.00 8.60 216 ARG A CA 1
ATOM 1689 C C . ARG A 1 216 ? 49.512 34.976 11.849 1.00 9.42 216 ARG A C 1
ATOM 1690 O O . ARG A 1 216 ? 50.579 34.731 11.277 1.00 9.93 216 ARG A O 1
ATOM 1698 N N . LYS A 1 217 ? 49.155 36.193 12.247 1.00 11.27 217 LYS A N 1
ATOM 1699 C CA . LYS A 1 217 ? 50.033 37.343 12.008 1.00 14.24 217 LYS A CA 1
ATOM 1700 C C . LYS A 1 217 ? 51.237 37.258 12.936 1.00 13.51 217 LYS A C 1
ATOM 1701 O O . LYS A 1 217 ? 51.246 36.582 13.997 1.00 15.12 217 LYS A O 1
ATOM 1707 N N . ASP A 1 218 ? 52.279 37.978 12.546 1.00 14.72 218 ASP A N 1
ATOM 1708 C CA . ASP A 1 218 ? 53.450 38.176 13.413 1.00 16.38 218 ASP A CA 1
ATOM 1709 C C . ASP A 1 218 ? 54.141 36.847 13.681 1.00 15.59 218 ASP A C 1
ATOM 1710 O O . ASP A 1 218 ? 54.733 36.597 14.766 1.00 18.30 218 ASP A O 1
ATOM 1715 N N . ASP A 1 219 ? 54.144 35.968 12.694 1.00 13.00 219 ASP A N 1
ATOM 1716 C CA . ASP A 1 219 ? 54.812 34.659 12.783 1.00 12.15 219 ASP A CA 1
ATOM 1717 C C . ASP A 1 219 ? 55.635 34.437 11.520 1.00 11.60 219 ASP A C 1
ATOM 1718 O O . ASP A 1 219 ? 55.296 33.717 10.581 1.00 11.62 219 ASP A O 1
ATOM 1723 N N . PRO A 1 220 ? 56.784 35.138 11.457 1.00 12.34 220 PRO A N 1
ATOM 1724 C CA . PRO A 1 220 ? 57.589 35.126 10.225 1.00 12.89 220 PRO A CA 1
ATOM 1725 C C . PRO A 1 220 ? 58.122 33.745 9.889 1.00 11.78 220 PRO A C 1
ATOM 1726 O O . PRO A 1 220 ? 58.248 33.398 8.705 1.00 12.20 220 PRO A O 1
ATOM 1730 N N . GLN A 1 221 ? 58.494 32.967 10.906 1.00 12.04 221 GLN A N 1
ATOM 1731 C CA . GLN A 1 221 ? 59.100 31.671 10.602 1.00 11.98 221 GLN A CA 1
ATOM 1732 C C . GLN A 1 221 ? 58.094 30.716 9.948 1.00 10.58 221 GLN A C 1
ATOM 1733 O O . GLN A 1 221 ? 58.426 29.976 9.028 1.00 10.95 221 GLN A O 1
ATOM 1743 N N . PHE A 1 222 ? 56.860 30.693 10.454 1.00 9.98 222 PHE A N 1
ATOM 1744 C CA . PHE A 1 222 ? 55.855 29.796 9.845 1.00 9.25 222 PHE A CA 1
ATOM 1745 C C . PHE A 1 222 ? 55.469 30.307 8.458 1.00 8.80 222 PHE A C 1
ATOM 1746 O O . PHE A 1 222 ? 55.335 29.506 7.527 1.00 8.77 222 PHE A O 1
ATOM 1754 N N . LYS A 1 223 ? 55.358 31.634 8.292 1.00 8.99 223 LYS A N 1
ATOM 1755 C CA . LYS A 1 223 ? 55.073 32.175 6.955 1.00 9.21 223 LYS A CA 1
ATOM 1756 C C . LYS A 1 223 ? 56.183 31.777 5.981 1.00 8.89 223 LYS A C 1
ATOM 1757 O O . LYS A 1 223 ? 55.933 31.425 4.838 1.00 9.31 223 LYS A O 1
ATOM 1763 N N . LYS A 1 224 ? 57.435 31.815 6.461 1.00 9.51 224 LYS A N 1
ATOM 1764 C CA . LYS A 1 224 ? 58.547 31.489 5.597 1.00 9.47 224 LYS A CA 1
ATOM 1765 C C . LYS A 1 224 ? 58.504 30.004 5.192 1.00 8.63 224 LYS A C 1
ATOM 1766 O O . LYS A 1 224 ? 58.768 29.632 4.047 1.00 8.55 224 LYS A O 1
ATOM 1772 N N . LEU A 1 225 ? 58.196 29.124 6.128 1.00 9.11 225 LEU A N 1
ATOM 1773 C CA . LEU A 1 225 ? 58.069 27.695 5.786 1.00 8.56 225 LEU A CA 1
ATOM 1774 C C . LEU A 1 225 ? 57.010 27.537 4.722 1.00 7.78 225 LEU A C 1
ATOM 1775 O O . LEU A 1 225 ? 57.172 26.787 3.745 1.00 8.66 225 LEU A O 1
ATOM 1780 N N . MET A 1 226 ? 55.855 28.178 4.884 1.00 8.17 226 MET A N 1
ATOM 1781 C CA . MET A 1 226 ? 54.781 28.038 3.935 1.00 8.09 226 MET A CA 1
ATOM 1782 C C . MET A 1 226 ? 55.154 28.603 2.588 1.00 7.57 226 MET A C 1
ATOM 1783 O O . MET A 1 226 ? 54.961 27.932 1.561 1.00 8.48 226 MET A O 1
ATOM 1788 N N . ASP A 1 227 ? 55.722 29.800 2.576 1.00 8.11 227 ASP A N 1
ATOM 1789 C CA . ASP A 1 227 ? 56.098 30.450 1.310 1.00 8.61 227 ASP A CA 1
ATOM 1790 C C . ASP A 1 227 ? 57.203 29.669 0.600 1.00 8.48 227 ASP A C 1
ATOM 1791 O O . ASP A 1 227 ? 57.187 29.521 -0.617 1.00 10.18 227 ASP A O 1
ATOM 1796 N N . ASP A 1 228 ? 58.142 29.148 1.372 1.00 9.00 228 ASP A N 1
ATOM 1797 C CA . ASP A 1 228 ? 59.221 28.345 0.747 1.00 8.94 228 ASP A CA 1
ATOM 1798 C C . ASP A 1 228 ? 58.634 27.118 0.074 1.00 8.97 228 ASP A C 1
ATOM 1799 O O . ASP A 1 228 ? 59.074 26.712 -1.000 1.00 10.06 228 ASP A O 1
ATOM 1804 N N . THR A 1 229 ? 57.680 26.465 0.731 1.00 8.58 229 THR A N 1
ATOM 1805 C CA . THR A 1 229 ? 57.030 25.259 0.175 1.00 8.90 229 THR A CA 1
ATOM 1806 C C . THR A 1 229 ? 56.294 25.612 -1.084 1.00 7.96 229 THR A C 1
ATOM 1807 O O . THR A 1 229 ? 56.412 24.974 -2.113 1.00 8.75 229 THR A O 1
ATOM 1811 N N . ILE A 1 230 ? 55.493 26.687 -1.025 1.00 8.30 230 ILE A N 1
ATOM 1812 C CA . ILE A 1 230 ? 54.729 27.156 -2.184 1.00 9.87 230 ILE A CA 1
ATOM 1813 C C . ILE A 1 230 ? 55.641 27.497 -3.347 1.00 9.69 230 ILE A C 1
ATOM 1814 O O . ILE A 1 230 ? 55.342 27.166 -4.477 1.00 10.42 230 ILE A O 1
ATOM 1819 N N . ALA A 1 231 ? 56.770 28.173 -3.026 1.00 11.42 231 ALA A N 1
ATOM 1820 C CA . ALA A 1 231 ? 57.672 28.619 -4.069 1.00 12.68 231 ALA A CA 1
ATOM 1821 C C . ALA A 1 231 ? 58.240 27.422 -4.833 1.00 10.73 231 ALA A C 1
ATOM 1822 O O . ALA A 1 231 ? 58.356 27.490 -6.074 1.00 11.81 231 ALA A O 1
ATOM 1824 N N . GLN A 1 232 ? 58.594 26.388 -4.118 1.00 10.88 232 GLN A N 1
ATOM 1825 C CA . GLN A 1 232 ? 59.134 25.186 -4.795 1.00 12.17 232 GLN A CA 1
ATOM 1826 C C . GLN A 1 232 ? 58.065 24.591 -5.681 1.00 10.38 232 GLN A C 1
ATOM 1827 O O . GLN A 1 232 ? 58.360 24.178 -6.809 1.00 10.17 232 GLN A O 1
ATOM 1833 N N . VAL A 1 233 ? 56.833 24.429 -5.192 1.00 9.53 233 VAL A N 1
ATOM 1834 C CA . VAL A 1 233 ? 55.755 23.842 -5.977 1.00 9.77 233 VAL A CA 1
ATOM 1835 C C . VAL A 1 233 ? 55.518 24.655 -7.204 1.00 7.96 233 VAL A C 1
ATOM 1836 O O . VAL A 1 233 ? 55.339 24.146 -8.356 1.00 9.76 233 VAL A O 1
ATOM 1840 N N . GLN A 1 234 ? 55.453 25.976 -7.071 1.00 8.04 234 GLN A N 1
ATOM 1841 C CA . GLN A 1 234 ? 55.100 26.821 -8.197 1.00 8.66 234 GLN A CA 1
ATOM 1842 C C . GLN A 1 234 ? 56.227 26.911 -9.233 1.00 9.71 234 GLN A C 1
ATOM 1843 O O . GLN A 1 234 ? 55.979 26.777 -10.443 1.00 10.37 234 GLN A O 1
ATOM 1849 N N . THR A 1 235 ? 57.443 27.184 -8.781 1.00 10.29 235 THR A N 1
ATOM 1850 C CA . THR A 1 235 ? 58.533 27.423 -9.709 1.00 10.31 235 THR A CA 1
ATOM 1851 C C . THR A 1 235 ? 58.995 26.124 -10.391 1.00 11.95 235 THR A C 1
ATOM 1852 O O . THR A 1 235 ? 59.609 26.209 -11.463 1.00 15.25 235 THR A O 1
ATOM 1856 N N . SER A 1 236 ? 58.732 24.956 -9.824 1.00 11.50 236 SER A N 1
ATOM 1857 C CA . SER A 1 236 ? 59.137 23.689 -10.409 1.00 12.43 236 SER A CA 1
ATOM 1858 C C . SER A 1 236 ? 58.175 23.226 -11.498 1.00 13.00 236 SER A C 1
ATOM 1859 O O . SER A 1 236 ? 58.450 22.252 -12.179 1.00 16.19 236 SER A O 1
ATOM 1862 N N . GLY A 1 237 ? 57.007 23.891 -11.661 1.00 11.89 237 GLY A N 1
ATOM 1863 C CA . GLY A 1 237 ? 56.005 23.367 -12.584 1.00 13.06 237 GLY A CA 1
ATOM 1864 C C . GLY A 1 237 ? 54.940 22.534 -11.940 1.00 11.71 237 GLY A C 1
ATOM 1865 O O . GLY A 1 237 ? 53.915 22.192 -12.586 1.00 12.53 237 GLY A O 1
ATOM 1866 N N . GLU A 1 238 ? 55.095 22.123 -10.672 1.00 11.37 238 GLU A N 1
ATOM 1867 C CA . GLU A 1 238 ? 54.099 21.232 -10.044 1.00 11.53 238 GLU A CA 1
ATOM 1868 C C . GLU A 1 238 ? 52.777 21.950 -9.884 1.00 10.37 238 GLU A C 1
ATOM 1869 O O . GLU A 1 238 ? 51.726 21.335 -10.045 1.00 10.95 238 GLU A O 1
ATOM 1875 N N . ALA A 1 239 ? 52.765 23.218 -9.549 1.00 10.55 239 ALA A N 1
ATOM 1876 C CA . ALA A 1 239 ? 51.483 23.922 -9.321 1.00 9.69 239 ALA A CA 1
ATOM 1877 C C . ALA A 1 239 ? 50.652 23.874 -10.586 1.00 10.73 239 ALA A C 1
ATOM 1878 O O . ALA A 1 239 ? 49.412 23.732 -10.487 1.00 10.26 239 ALA A O 1
ATOM 1880 N N . GLU A 1 240 ? 51.272 24.031 -11.760 1.00 10.84 240 GLU A N 1
ATOM 1881 C CA . GLU A 1 240 ? 50.455 23.966 -12.992 1.00 10.63 240 GLU A CA 1
ATOM 1882 C C . GLU A 1 240 ? 49.935 22.574 -13.215 1.00 10.96 240 GLU A C 1
ATOM 1883 O O . GLU A 1 240 ? 48.837 22.394 -13.721 1.00 11.55 240 GLU A O 1
ATOM 1889 N N . LYS A 1 241 ? 50.685 21.541 -12.827 1.00 10.86 241 LYS A N 1
ATOM 1890 C CA . LYS A 1 241 ? 50.141 20.175 -12.905 1.00 10.80 241 LYS A CA 1
ATOM 1891 C C . LYS A 1 241 ? 48.951 20.049 -11.974 1.00 10.90 241 LYS A C 1
ATOM 1892 O O . LYS A 1 241 ? 47.934 19.393 -12.340 1.00 11.19 241 LYS A O 1
ATOM 1898 N N . TRP A 1 242 ? 49.030 20.651 -10.789 1.00 10.33 242 TRP A N 1
ATOM 1899 C CA . TRP A 1 242 ? 47.870 20.626 -9.898 1.00 9.97 242 TRP A CA 1
ATOM 1900 C C . TRP A 1 242 ? 46.675 21.365 -10.466 1.00 9.45 242 TRP A C 1
ATOM 1901 O O . TRP A 1 242 ? 45.511 20.880 -10.392 1.00 10.42 242 TRP A O 1
ATOM 1912 N N . PHE A 1 243 ? 46.929 22.510 -11.089 1.00 9.85 243 PHE A N 1
ATOM 1913 C CA . PHE A 1 243 ? 45.896 23.238 -11.790 1.00 9.64 243 PHE A CA 1
ATOM 1914 C C . PHE A 1 243 ? 45.220 22.345 -12.825 1.00 9.95 243 PHE A C 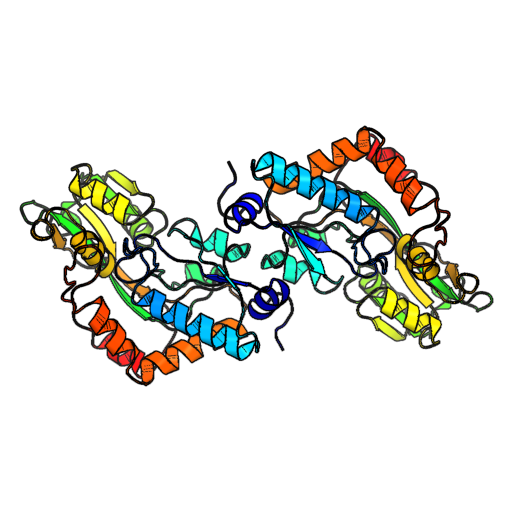1
ATOM 1915 O O . PHE A 1 243 ? 44.006 22.270 -12.899 1.00 9.89 243 PHE A O 1
ATOM 1923 N N . ASP A 1 244 ? 46.031 21.689 -13.668 1.00 10.80 244 ASP A N 1
ATOM 1924 C CA . ASP A 1 244 ? 45.417 20.892 -14.728 1.00 11.57 244 ASP A CA 1
ATOM 1925 C C . ASP A 1 244 ? 44.556 19.815 -14.148 1.00 11.89 244 ASP A C 1
ATOM 1926 O O . ASP A 1 244 ? 43.473 19.511 -14.656 1.00 12.18 244 ASP A O 1
ATOM 1931 N N . LYS A 1 245 ? 45.020 19.206 -13.063 1.00 10.96 245 LYS A N 1
ATOM 1932 C CA . LYS A 1 245 ? 44.269 18.136 -12.472 1.00 11.58 245 LYS A CA 1
ATOM 1933 C C . LYS A 1 245 ? 42.885 18.601 -11.971 1.00 10.73 245 LYS A C 1
ATOM 1934 O O . LYS A 1 245 ? 41.851 17.964 -12.224 1.00 11.51 245 LYS A O 1
ATOM 1940 N N . TRP A 1 246 ? 42.841 19.735 -11.276 1.00 9.39 246 TRP A N 1
ATOM 1941 C CA . TRP A 1 246 ? 41.618 20.204 -10.630 1.00 8.61 246 TRP A CA 1
ATOM 1942 C C . TRP A 1 246 ? 40.720 21.036 -11.506 1.00 9.22 246 TRP A C 1
ATOM 1943 O O . TRP A 1 246 ? 39.535 21.116 -11.202 1.00 9.94 246 TRP A O 1
ATOM 1954 N N . PHE A 1 247 ? 41.259 21.602 -12.571 1.00 9.68 247 PHE A N 1
ATOM 1955 C CA . PHE A 1 247 ? 40.519 22.548 -13.390 1.00 10.18 247 PHE A CA 1
ATOM 1956 C C . PHE A 1 247 ? 40.318 22.158 -14.849 1.00 10.35 247 PHE A C 1
ATOM 1957 O O . PHE A 1 247 ? 39.593 22.812 -15.566 1.00 11.49 247 PHE A O 1
ATOM 1965 N N . LYS A 1 248 ? 41.066 21.114 -15.323 1.00 11.38 248 LYS A N 1
ATOM 1966 C CA . LYS A 1 248 ? 40.974 20.703 -16.707 1.00 12.42 248 LYS A CA 1
ATOM 1967 C C . LYS A 1 248 ? 40.609 19.241 -16.895 1.00 13.43 248 LYS A C 1
ATOM 1968 O O . LYS A 1 248 ? 40.537 18.780 -18.049 1.00 15.67 248 LYS A O 1
ATOM 1974 N N . ASN A 1 249 ? 40.369 18.517 -15.814 1.00 12.93 249 ASN A N 1
ATOM 1975 C CA . ASN A 1 249 ? 40.047 17.099 -15.834 1.00 14.02 249 ASN A CA 1
ATOM 1976 C C . ASN A 1 249 ? 38.840 16.820 -14.959 1.00 13.70 249 ASN A C 1
ATOM 1977 O O . ASN A 1 249 ? 38.565 17.642 -14.053 1.00 13.46 249 ASN A O 1
ATOM 1982 N N . PRO A 1 250 ? 38.154 15.712 -15.139 1.00 15.71 250 PRO A N 1
ATOM 1983 C CA . PRO A 1 250 ? 36.991 15.443 -14.281 1.00 15.22 250 PRO A CA 1
ATOM 1984 C C . PRO A 1 250 ? 37.426 15.359 -12.832 1.00 13.68 250 PRO A C 1
ATOM 1985 O O . PRO A 1 250 ? 38.483 14.829 -12.531 1.00 15.34 250 PRO A O 1
ATOM 1989 N N . ILE A 1 251 ? 36.615 15.935 -11.964 1.00 12.76 251 ILE A N 1
ATOM 1990 C CA . ILE A 1 251 ? 36.862 15.972 -10.522 1.00 12.53 251 ILE A CA 1
ATOM 1991 C C . ILE A 1 251 ? 35.672 15.411 -9.760 1.00 12.41 251 ILE A C 1
ATOM 1992 O O . ILE A 1 251 ? 34.515 15.436 -10.182 1.00 12.75 251 ILE A O 1
ATOM 1997 N N . PRO A 1 252 ? 35.900 14.981 -8.513 1.00 12.61 252 PRO A N 1
ATOM 1998 C CA . PRO A 1 252 ? 34.783 14.599 -7.635 1.00 12.84 252 PRO A CA 1
ATOM 1999 C C . PRO A 1 252 ? 33.970 15.841 -7.282 1.00 13.83 252 PRO A C 1
ATOM 2000 O O . PRO A 1 252 ? 34.429 16.982 -7.378 1.00 13.18 252 PRO A O 1
ATOM 2004 N N . PRO A 1 253 ? 32.721 15.621 -6.842 1.00 15.41 253 PRO A N 1
ATOM 2005 C CA . PRO A 1 253 ? 32.117 14.313 -6.666 1.00 16.89 253 PRO A CA 1
ATOM 2006 C C . PRO A 1 253 ? 31.227 13.826 -7.797 1.00 18.48 253 PRO A C 1
ATOM 2007 O O . PRO A 1 253 ? 30.623 12.774 -7.617 1.00 25.49 253 PRO A O 1
ATOM 2011 N N . LYS A 1 254 ? 31.121 14.613 -8.853 1.00 16.27 254 LYS A N 1
ATOM 2012 C CA . LYS A 1 254 ? 30.188 14.241 -9.915 1.00 19.89 254 LYS A CA 1
ATOM 2013 C C . LYS A 1 254 ? 30.905 13.910 -11.200 1.00 19.52 254 LYS A C 1
ATOM 2014 O O . LYS A 1 254 ? 30.259 13.617 -12.193 1.00 21.84 254 LYS A O 1
ATOM 2020 N N . ASN A 1 255 ? 32.232 13.949 -11.199 1.00 17.74 255 ASN A N 1
ATOM 2021 C CA . ASN A 1 255 ? 33.041 13.585 -12.364 1.00 19.21 255 ASN A CA 1
ATOM 2022 C C . ASN A 1 255 ? 32.886 14.602 -13.493 1.00 19.37 255 ASN A C 1
ATOM 2023 O O . ASN A 1 255 ? 33.080 14.279 -14.660 1.00 22.47 255 ASN A O 1
ATOM 2028 N N . LEU A 1 256 ? 32.529 15.832 -13.116 1.00 19.29 256 LEU A N 1
ATOM 2029 C CA . LEU A 1 256 ? 32.408 16.879 -14.136 1.00 18.74 256 LEU A CA 1
ATOM 2030 C C . LEU A 1 256 ? 33.704 17.682 -14.187 1.00 16.48 256 LEU A C 1
ATOM 2031 O O . LEU A 1 256 ? 34.541 17.503 -13.313 1.00 16.46 256 LEU A O 1
ATOM 2036 N N . ASN A 1 257 ? 33.827 18.512 -15.222 1.00 18.00 257 ASN A N 1
ATOM 2037 C CA . ASN A 1 257 ? 35.065 19.235 -15.511 1.00 16.62 257 ASN A CA 1
ATOM 2038 C C . ASN A 1 257 ? 34.830 20.726 -15.346 1.00 15.07 257 ASN A C 1
ATOM 2039 O O . ASN A 1 257 ? 33.814 21.203 -15.850 1.00 19.21 257 ASN A O 1
ATOM 2044 N N . MET A 1 258 ? 35.723 21.429 -14.685 1.00 13.64 258 MET A N 1
ATOM 2045 C CA . MET A 1 258 ? 35.639 22.870 -14.644 1.00 13.00 258 MET A CA 1
ATOM 2046 C C . MET A 1 258 ? 35.880 23.467 -16.021 1.00 13.55 258 MET A C 1
ATOM 2047 O O . MET A 1 258 ? 35.353 24.544 -16.305 1.00 15.04 258 MET A O 1
ATOM 2052 N N . ASN A 1 259 ? 36.733 22.827 -16.806 1.00 14.71 259 ASN A N 1
ATOM 2053 C CA . ASN A 1 259 ? 37.126 23.378 -18.103 1.00 17.59 259 ASN A CA 1
ATOM 2054 C C . ASN A 1 259 ? 37.633 24.814 -17.990 1.00 17.16 259 ASN A C 1
ATOM 2055 O O . ASN A 1 259 ? 37.254 25.702 -18.733 1.00 19.47 259 ASN A O 1
ATOM 2060 N N . PHE A 1 260 ? 38.556 25.116 -17.051 1.00 16.14 260 PHE A N 1
ATOM 2061 C CA . PHE A 1 260 ? 39.178 26.424 -16.911 1.00 15.64 260 PHE A CA 1
ATOM 2062 C C . PHE A 1 260 ? 40.562 26.406 -17.602 1.00 15.28 260 PHE A C 1
ATOM 2063 O O . PHE A 1 260 ? 41.185 25.391 -17.877 1.00 20.63 260 PHE A O 1
ATOM 2071 N N . GLU A 1 261 ? 41.074 27.597 -17.905 1.00 17.26 261 GLU A N 1
ATOM 2072 C CA . GLU A 1 261 ? 42.406 27.773 -18.423 1.00 17.10 261 GLU A CA 1
ATOM 2073 C C . GLU A 1 261 ? 43.229 28.617 -17.457 1.00 15.23 261 GLU A C 1
ATOM 2074 O O . GLU A 1 261 ? 42.705 29.582 -16.916 1.00 16.85 261 GLU A O 1
ATOM 2080 N N . LEU A 1 262 ? 44.490 28.302 -17.300 1.00 16.58 262 LEU A N 1
ATOM 2081 C CA . LEU A 1 262 ? 45.383 29.003 -16.364 1.00 16.68 262 LEU A CA 1
ATOM 2082 C C . LEU A 1 262 ? 45.685 30.376 -16.950 1.00 20.81 262 LEU A C 1
ATOM 2083 O O . LEU A 1 262 ? 46.052 30.493 -18.119 1.00 23.50 262 LEU A O 1
ATOM 2088 N N . SER A 1 263 ? 45.485 31.434 -16.137 1.00 20.69 263 SER A N 1
ATOM 2089 C CA . SER A 1 263 ? 45.736 32.752 -16.719 1.00 25.33 263 SER A CA 1
ATOM 2090 C C . SER A 1 263 ? 47.227 33.010 -16.840 1.00 27.04 263 SER A C 1
ATOM 2091 O O . SER A 1 263 ? 48.067 32.384 -16.189 1.00 26.17 263 SER A O 1
ATOM 2094 N N . ASP A 1 264 ? 47.521 34.004 -17.681 1.00 32.45 264 ASP A N 1
ATOM 2095 C CA . ASP A 1 264 ? 48.918 34.461 -17.821 1.00 33.35 264 ASP A CA 1
ATOM 2096 C C . ASP A 1 264 ? 49.390 35.051 -16.498 1.00 32.11 264 ASP A C 1
ATOM 2097 O O . ASP A 1 264 ? 50.554 34.903 -16.111 1.00 34.54 264 ASP A O 1
ATOM 2102 N N . GLU A 1 265 ? 48.508 35.704 -15.741 1.00 32.91 265 GLU A N 1
ATOM 2103 C CA . GLU A 1 265 ? 48.931 36.254 -14.448 1.00 33.31 265 GLU A CA 1
ATOM 2104 C C . GLU A 1 265 ? 49.345 35.154 -13.500 1.00 31.78 265 GLU A C 1
ATOM 2105 O O . GLU A 1 265 ? 50.369 35.307 -12.797 1.00 27.90 265 GLU A O 1
ATOM 2111 N N . MET A 1 266 ? 48.582 34.042 -13.528 1.00 26.13 266 MET A N 1
ATOM 2112 C CA . MET A 1 266 ? 49.012 32.981 -12.617 1.00 20.85 266 MET A CA 1
ATOM 2113 C C . MET A 1 266 ? 50.337 32.385 -13.072 1.00 17.60 266 MET A C 1
ATOM 2114 O O . MET A 1 266 ? 51.213 32.008 -12.274 1.00 16.04 266 MET A O 1
ATOM 2119 N N . LYS A 1 267 ? 50.488 32.313 -14.423 1.00 19.10 267 LYS A N 1
ATOM 2120 C CA . LYS A 1 267 ? 51.760 31.767 -14.911 1.00 20.17 267 LYS A CA 1
ATOM 2121 C C . LYS A 1 267 ? 52.935 32.636 -14.453 1.00 19.69 267 LYS A C 1
ATOM 2122 O O . LYS A 1 267 ? 54.011 32.125 -14.134 1.00 19.04 267 LYS A O 1
ATOM 2128 N N . ALA A 1 268 ? 52.714 33.931 -14.439 1.00 23.18 268 ALA A N 1
ATOM 2129 C CA . ALA A 1 268 ? 53.720 34.915 -14.022 1.00 24.01 268 ALA A CA 1
ATOM 2130 C C . ALA A 1 268 ? 54.034 34.791 -12.538 1.00 22.78 268 ALA A C 1
ATOM 2131 O O . ALA A 1 268 ? 55.209 34.773 -12.127 1.00 19.75 268 ALA A O 1
ATOM 2133 N N . LEU A 1 269 ? 53.055 34.655 -11.670 1.00 19.96 269 LEU A N 1
ATOM 2134 C CA . LEU A 1 269 ? 53.213 34.353 -10.263 1.00 17.50 269 LEU A CA 1
ATOM 2135 C C . LEU A 1 269 ? 53.937 33.013 -10.067 1.00 15.24 269 LEU A C 1
ATOM 2136 O O . LEU A 1 269 ? 54.858 32.894 -9.216 1.00 16.85 269 LEU A O 1
ATOM 2141 N N . PHE A 1 270 ? 53.616 31.994 -10.848 1.00 13.92 270 PHE A N 1
ATOM 2142 C CA . PHE A 1 270 ? 54.259 30.710 -10.634 1.00 14.49 270 PHE A CA 1
ATOM 2143 C C . PHE A 1 270 ? 55.762 30.731 -10.913 1.00 15.07 270 PHE A C 1
ATOM 2144 O O . PHE A 1 270 ? 56.529 29.980 -10.328 1.00 15.48 270 PHE A O 1
ATOM 2152 N N . LYS A 1 271 ? 56.194 31.644 -11.796 1.00 17.42 271 LYS A N 1
ATOM 2153 C CA . LYS A 1 271 ? 57.597 31.801 -12.046 1.00 20.13 271 LYS A CA 1
ATOM 2154 C C . LYS A 1 271 ? 58.305 32.650 -10.987 1.00 21.18 271 LYS A C 1
ATOM 2155 O O . LYS A 1 271 ? 59.471 32.418 -10.656 1.00 23.69 271 LYS A O 1
ATOM 2161 N N . GLU A 1 272 ? 57.521 33.616 -10.426 1.00 19.54 272 GLU A N 1
ATOM 2162 C CA . GLU A 1 272 ? 58.144 34.428 -9.361 1.00 18.97 272 GLU A CA 1
ATOM 2163 C C . GLU A 1 272 ? 57.120 34.653 -8.271 1.00 16.49 272 GLU A C 1
ATOM 2164 O O . GLU A 1 272 ? 56.378 35.639 -8.237 1.00 18.50 272 GLU A O 1
ATOM 2170 N N . PRO A 1 273 ? 57.001 33.729 -7.337 1.00 13.52 273 PRO A N 1
ATOM 2171 C CA . PRO A 1 273 ? 55.895 33.806 -6.317 1.00 13.58 273 PRO A CA 1
ATOM 2172 C C . PRO A 1 273 ? 55.894 35.107 -5.503 1.00 13.72 273 PRO A C 1
ATOM 2173 O O . PRO A 1 273 ? 56.949 35.702 -5.192 1.00 15.07 273 PRO A O 1
ATOM 2177 N N . ASN A 1 274 ? 54.702 35.600 -5.149 1.00 14.91 274 ASN A N 1
ATOM 2178 C CA . ASN A 1 274 ? 54.682 36.744 -4.218 1.00 15.60 274 ASN A CA 1
ATOM 2179 C C . ASN A 1 274 ? 53.366 36.720 -3.421 1.00 13.41 274 ASN A C 1
ATOM 2180 O O . ASN A 1 274 ? 52.440 35.990 -3.820 1.00 13.51 274 ASN A O 1
ATOM 2185 N N . ASP A 1 275 ? 53.268 37.563 -2.404 1.00 15.06 275 ASP A N 1
ATOM 2186 C CA . ASP A 1 275 ? 52.170 37.571 -1.427 1.00 15.59 275 ASP A CA 1
ATOM 2187 C C . ASP A 1 275 ? 51.409 38.856 -1.264 1.00 17.07 275 ASP A C 1
ATOM 2188 O O . ASP A 1 275 ? 50.798 39.192 -0.263 1.00 19.74 275 ASP A O 1
ATOM 2193 N N . LYS A 1 276 ? 51.415 39.712 -2.211 1.00 19.29 276 LYS A N 1
ATOM 2194 C CA . LYS A 1 276 ? 50.716 40.939 -2.323 1.00 21.58 276 LYS A CA 1
ATOM 2195 C C . LYS A 1 276 ? 49.243 40.739 -2.595 1.00 20.78 276 LYS A C 1
ATOM 2196 O O . LYS A 1 276 ? 48.780 40.030 -3.486 1.00 21.06 276 LYS A O 1
ATOM 2202 N N . ALA A 1 277 ? 48.472 41.408 -1.761 1.00 18.37 277 ALA A N 1
ATOM 2203 C CA . ALA A 1 277 ? 47.038 41.542 -2.004 1.00 21.51 277 ALA A CA 1
ATOM 2204 C C . ALA A 1 277 ? 46.807 42.205 -3.353 1.00 23.19 277 ALA A C 1
ATOM 2205 O O . ALA A 1 277 ? 47.570 43.023 -3.863 1.00 30.34 277 ALA A O 1
ATOM 2207 N N . LEU A 1 278 ? 45.681 41.901 -3.975 1.00 23.08 278 LEU A N 1
ATOM 2208 C CA . LEU A 1 278 ? 45.587 42.768 -5.179 1.00 31.41 278 LEU A CA 1
ATOM 2209 C C . LEU A 1 278 ? 45.061 44.126 -4.799 1.00 36.34 278 LEU A C 1
ATOM 2210 O O . LEU A 1 278 ? 44.824 44.940 -5.693 1.00 49.34 278 LEU A O 1
ATOM 2215 N N . ASN A 1 279 ? 44.857 44.450 -3.609 1.00 46.23 279 ASN A N 1
ATOM 2216 N N . ALA B 1 3 ? 25.104 28.587 23.386 1.00 38.74 3 ALA B N 1
ATOM 2217 C CA . ALA B 1 3 ? 26.028 27.813 22.592 1.00 28.02 3 ALA B CA 1
ATOM 2218 C C . ALA B 1 3 ? 27.344 28.561 22.398 1.00 25.06 3 ALA B C 1
ATOM 2219 O O . ALA B 1 3 ? 27.329 29.755 22.129 1.00 30.21 3 ALA B O 1
ATOM 2221 N N . PRO B 1 4 ? 28.487 27.920 22.509 1.00 23.36 4 PRO B N 1
ATOM 2222 C CA . PRO B 1 4 ? 29.729 28.699 22.365 1.00 20.23 4 PRO B CA 1
ATOM 2223 C C . PRO B 1 4 ? 29.870 29.379 21.014 1.00 22.40 4 PRO B C 1
ATOM 2224 O O . PRO B 1 4 ? 29.622 28.807 19.955 1.00 25.70 4 PRO B O 1
ATOM 2228 N N . ALA B 1 5 ? 30.304 30.642 21.037 1.00 20.44 5 ALA B N 1
ATOM 2229 C CA . ALA B 1 5 ? 30.597 31.473 19.877 1.00 21.65 5 ALA B CA 1
ATOM 2230 C C . ALA B 1 5 ? 31.880 31.035 19.206 1.00 17.30 5 ALA B C 1
ATOM 2231 O O . ALA B 1 5 ? 32.824 30.619 19.906 1.00 15.65 5 ALA B O 1
ATOM 2233 N N . ALA B 1 6 ? 31.901 31.190 17.895 1.00 19.16 6 ALA B N 1
ATOM 2234 C CA . ALA B 1 6 ? 33.134 30.962 17.166 1.00 18.83 6 ALA B CA 1
ATOM 2235 C C . ALA B 1 6 ? 34.221 31.804 17.795 1.00 13.86 6 ALA B C 1
ATOM 2236 O O . ALA B 1 6 ? 34.037 32.971 18.098 1.00 15.24 6 ALA B O 1
ATOM 2238 N N . GLY B 1 7 ? 35.360 31.199 17.957 1.00 15.69 7 GLY B N 1
ATOM 2239 C CA . GLY B 1 7 ? 36.502 31.886 18.446 1.00 15.08 7 GLY B CA 1
ATOM 2240 C C . GLY B 1 7 ? 36.561 31.970 19.934 1.00 12.33 7 GLY B C 1
ATOM 2241 O O . GLY B 1 7 ? 37.490 32.608 20.465 1.00 17.18 7 GLY B O 1
ATOM 2242 N N . SER B 1 8 ? 35.648 31.321 20.666 1.00 12.22 8 SER B N 1
ATOM 2243 C CA . SER B 1 8 ? 35.722 31.139 22.098 1.00 10.21 8 SER B CA 1
ATOM 2244 C C . SER B 1 8 ? 36.470 29.861 22.458 1.00 8.31 8 SER B C 1
ATOM 2245 O O . SER B 1 8 ? 36.654 28.969 21.644 1.00 9.07 8 SER B O 1
ATOM 2248 N N . THR B 1 9 ? 36.838 29.756 23.745 1.00 7.97 9 THR B N 1
ATOM 2249 C CA . THR B 1 9 ? 37.611 28.588 24.160 1.00 8.22 9 THR B CA 1
ATOM 2250 C C . THR B 1 9 ? 36.792 27.311 24.161 1.00 8.13 9 THR B C 1
ATOM 2251 O O . THR B 1 9 ? 37.287 26.262 23.761 1.00 8.37 9 THR B O 1
ATOM 2255 N N . LEU B 1 10 ? 35.512 27.387 24.587 1.00 8.64 10 LEU B N 1
ATOM 2256 C CA . LEU B 1 10 ? 34.692 26.166 24.512 1.00 9.09 10 LEU B CA 1
ATOM 2257 C C . LEU B 1 10 ? 34.496 25.730 23.073 1.00 8.57 10 LEU B C 1
ATOM 2258 O O . LEU B 1 10 ? 34.416 24.528 22.812 1.00 9.31 10 LEU B O 1
ATOM 2263 N N . ASP B 1 11 ? 34.408 26.668 22.129 1.00 8.26 11 ASP B N 1
ATOM 2264 C CA . ASP B 1 11 ? 34.348 26.317 20.703 1.00 8.33 11 ASP B CA 1
ATOM 2265 C C . ASP B 1 11 ? 35.629 25.614 20.248 1.00 8.10 11 ASP B C 1
ATOM 2266 O O . ASP B 1 11 ? 35.559 24.572 19.552 1.00 9.17 11 ASP B O 1
ATOM 2271 N N . LYS B 1 12 ? 36.795 26.169 20.619 1.00 7.75 12 LYS B N 1
ATOM 2272 C CA . LYS B 1 12 ? 38.043 25.543 20.283 1.00 7.78 12 LYS B CA 1
ATOM 2273 C C . LYS B 1 12 ? 38.142 24.133 20.785 1.00 7.34 12 LYS B C 1
ATOM 2274 O O . LYS B 1 12 ? 38.568 23.194 20.095 1.00 8.65 12 LYS B O 1
ATOM 2280 N N . ILE B 1 13 ? 37.783 23.962 22.068 1.00 7.71 13 ILE B N 1
ATOM 2281 C CA . ILE B 1 13 ? 37.846 22.652 22.698 1.00 8.05 13 ILE B CA 1
ATOM 2282 C C . ILE B 1 13 ? 36.961 21.638 22.025 1.00 8.26 13 ILE B C 1
ATOM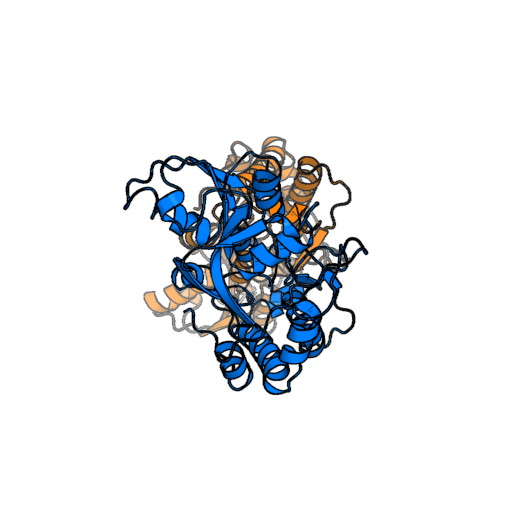 2283 O O . ILE B 1 13 ? 37.376 20.524 21.709 1.00 9.67 13 ILE B O 1
ATOM 2288 N N . ALA B 1 14 ? 35.725 22.017 21.741 1.00 8.79 14 ALA B N 1
ATOM 2289 C CA . ALA B 1 14 ? 34.790 21.105 21.075 1.00 9.69 14 ALA B CA 1
ATOM 2290 C C . ALA B 1 14 ? 35.285 20.767 19.686 1.00 10.39 14 ALA B C 1
ATOM 2291 O O . ALA B 1 14 ? 35.226 19.595 19.237 1.00 12.66 14 ALA B O 1
ATOM 2293 N N . LYS B 1 15 ? 35.790 21.761 18.944 1.00 9.44 15 LYS B N 1
ATOM 2294 C CA . LYS B 1 15 ? 36.233 21.510 17.564 1.00 9.82 15 LYS B CA 1
ATOM 2295 C C . LYS B 1 15 ? 37.478 20.627 17.513 1.00 10.26 15 LYS B C 1
ATOM 2296 O O . LYS B 1 15 ? 37.621 19.848 16.548 1.00 12.37 15 LYS B O 1
ATOM 2303 N N A ASN B 1 16 ? 38.384 20.731 18.493 0.50 9.55 16 ASN B N 1
ATOM 2304 N N B ASN B 1 16 ? 38.394 20.737 18.483 0.50 9.66 16 ASN B N 1
ATOM 2305 C CA A ASN B 1 16 ? 39.602 19.967 18.569 0.50 9.88 16 ASN B CA 1
ATOM 2306 C CA B ASN B 1 16 ? 39.619 19.969 18.500 0.50 10.27 16 ASN B CA 1
ATOM 2307 C C A ASN B 1 16 ? 39.413 18.609 19.242 0.50 10.81 16 ASN B C 1
ATOM 2308 C C B ASN B 1 16 ? 39.487 18.694 19.340 0.50 10.76 16 ASN B C 1
ATOM 2309 O O A ASN B 1 16 ? 40.168 17.676 18.964 0.50 11.17 16 ASN B O 1
ATOM 2310 O O B ASN B 1 16 ? 40.394 17.856 19.257 0.50 13.02 16 ASN B O 1
ATOM 2319 N N . GLY B 1 17 ? 38.418 18.486 20.114 1.00 10.23 17 GLY B N 1
ATOM 2320 C CA . GLY B 1 17 ? 38.238 17.323 20.951 1.00 11.00 17 GLY B CA 1
ATOM 2321 C C . GLY B 1 17 ? 39.255 17.206 22.065 1.00 10.03 17 GLY B C 1
ATOM 2322 O O . GLY B 1 17 ? 39.511 16.104 22.549 1.00 11.89 17 GLY B O 1
ATOM 2323 N N . VAL B 1 18 ? 39.867 18.314 22.451 1.00 8.15 18 VAL B N 1
ATOM 2324 C CA . VAL B 1 18 ? 40.939 18.325 23.440 1.00 8.60 18 VAL B CA 1
ATOM 2325 C C . VAL B 1 18 ? 40.817 19.593 24.264 1.00 7.75 18 VAL B C 1
ATOM 2326 O O . VAL B 1 18 ? 40.521 20.654 23.715 1.00 9.31 18 VAL B O 1
ATOM 2332 N N . ILE B 1 19 ? 41.065 19.478 25.555 1.00 8.70 19 ILE B N 1
ATOM 2333 C CA . ILE B 1 19 ? 41.310 20.697 26.361 1.00 10.36 19 ILE B CA 1
ATOM 2334 C C . ILE B 1 19 ? 42.789 20.692 26.779 1.00 8.87 19 ILE B C 1
ATOM 2335 O O . ILE B 1 19 ? 43.327 19.674 27.222 1.00 8.82 19 ILE B O 1
ATOM 2340 N N . VAL B 1 20 ? 43.419 21.835 26.529 1.00 8.54 20 VAL B N 1
ATOM 2341 C CA . VAL B 1 20 ? 44.853 21.904 26.750 1.00 7.67 20 VAL B CA 1
ATOM 2342 C C . VAL B 1 20 ? 45.072 22.752 28.020 1.00 7.03 20 VAL B C 1
ATOM 2343 O O . VAL B 1 20 ? 44.752 23.959 28.076 1.00 7.51 20 VAL B O 1
ATOM 2347 N N . VAL B 1 21 ? 45.586 22.103 29.025 1.00 6.57 21 VAL B N 1
ATOM 2348 C CA . VAL B 1 21 ? 45.799 22.689 30.347 1.00 7.18 21 VAL B CA 1
ATOM 2349 C C . VAL B 1 21 ? 47.262 23.090 30.489 1.00 6.55 21 VAL B C 1
ATOM 2350 O O . VAL B 1 21 ? 48.115 22.198 30.490 1.00 6.79 21 VAL B O 1
ATOM 2354 N N . GLY B 1 22 ? 47.519 24.388 30.527 1.00 6.35 22 GLY B N 1
ATOM 2355 C CA . GLY B 1 22 ? 48.886 24.801 30.859 1.00 6.31 22 GLY B CA 1
ATOM 2356 C C . GLY B 1 22 ? 49.124 24.558 32.327 1.00 6.05 22 GLY B C 1
ATOM 2357 O O . GLY B 1 22 ? 48.201 24.612 33.149 1.00 6.74 22 GLY B O 1
ATOM 2358 N N . HIS B 1 23 ? 50.399 24.321 32.685 1.00 5.84 23 HIS B N 1
ATOM 2359 C CA . HIS B 1 23 ? 50.729 24.100 34.084 1.00 5.86 23 HIS B CA 1
ATOM 2360 C C . HIS B 1 23 ? 52.185 24.486 34.335 1.00 5.57 23 HIS B C 1
ATOM 2361 O O . HIS B 1 23 ? 52.974 24.674 33.392 1.00 6.06 23 HIS B O 1
ATOM 2368 N N . ARG B 1 24 ? 52.532 24.597 35.591 1.00 5.43 24 ARG B N 1
ATOM 2369 C CA . ARG B 1 24 ? 53.887 24.934 35.991 1.00 6.07 24 ARG B CA 1
ATOM 2370 C C . ARG B 1 24 ? 54.675 23.683 36.357 1.00 5.83 24 ARG B C 1
ATOM 2371 O O . ARG B 1 24 ? 54.140 22.596 36.663 1.00 6.54 24 ARG B O 1
ATOM 2379 N N . GLU B 1 25 ? 55.999 23.855 36.335 1.00 5.90 25 GLU B N 1
ATOM 2380 C CA . GLU B 1 25 ? 56.909 22.775 36.719 1.00 6.12 25 GLU B CA 1
ATOM 2381 C C . GLU B 1 25 ? 57.440 22.915 38.143 1.00 5.85 25 GLU B C 1
ATOM 2382 O O . GLU B 1 25 ? 57.816 21.901 38.761 1.00 7.20 25 GLU B O 1
ATOM 2388 N N . SER B 1 26 ? 57.470 24.158 38.646 1.00 5.43 26 SER B N 1
ATOM 2389 C CA . SER B 1 26 ? 58.179 24.471 39.867 1.00 5.83 26 SER B CA 1
ATOM 2390 C C . SER B 1 26 ? 57.512 25.593 40.639 1.00 5.64 26 SER B C 1
ATOM 2391 O O . SER B 1 26 ? 58.209 26.431 41.192 1.00 6.56 26 SER B O 1
ATOM 2394 N N . SER B 1 27 ? 56.158 25.590 40.685 1.00 5.68 27 SER B N 1
ATOM 2395 C CA . SER B 1 27 ? 55.463 26.584 41.503 1.00 5.84 27 SER B CA 1
ATOM 2396 C C . SER B 1 27 ? 54.875 25.846 42.686 1.00 5.89 27 SER B C 1
ATOM 2397 O O . SER B 1 27 ? 53.733 25.400 42.645 1.00 6.25 27 SER B O 1
ATOM 2400 N N . VAL B 1 28 ? 55.691 25.675 43.715 1.00 6.43 28 VAL B N 1
ATOM 2401 C CA . VAL B 1 28 ? 55.319 24.777 44.810 1.00 6.08 28 VAL B CA 1
ATOM 2402 C C . VAL B 1 28 ? 54.663 25.612 45.904 1.00 6.24 28 VAL B C 1
ATOM 2403 O O . VAL B 1 28 ? 55.188 26.661 46.281 1.00 6.92 28 VAL B O 1
ATOM 2407 N N . PRO B 1 29 ? 53.529 25.193 46.498 1.00 6.37 29 PRO B N 1
ATOM 2408 C CA . PRO B 1 29 ? 52.783 23.944 46.285 1.00 6.42 29 PRO B CA 1
ATOM 2409 C C . PRO B 1 29 ? 51.516 24.151 45.470 1.00 5.80 29 PRO B C 1
ATOM 2410 O O . PRO B 1 29 ? 50.426 23.676 45.838 1.00 7.43 29 PRO B O 1
ATOM 2414 N N . PHE B 1 30 ? 51.639 24.879 44.357 1.00 5.97 30 PHE B N 1
ATOM 2415 C CA . PHE B 1 30 ? 50.528 25.321 43.503 1.00 5.80 30 PHE B CA 1
ATOM 2416 C C . PHE B 1 30 ? 50.313 24.432 42.305 1.00 5.45 30 PHE B C 1
ATOM 2417 O O . PHE B 1 30 ? 49.216 23.933 42.037 1.00 6.04 30 PHE B O 1
ATOM 2425 N N . SER B 1 31 ? 51.376 24.264 41.490 1.00 5.50 31 SER B N 1
ATOM 2426 C CA . SER B 1 31 ? 51.342 23.519 40.231 1.00 5.66 31 SER B CA 1
ATOM 2427 C C . SER B 1 31 ? 52.797 23.093 39.985 1.00 5.42 31 SER B C 1
ATOM 2428 O O . SER B 1 31 ? 53.635 23.957 39.728 1.00 5.40 31 SER B O 1
ATOM 2431 N N . TYR B 1 32 ? 53.081 21.816 40.157 1.00 5.75 32 TYR B N 1
ATOM 2432 C CA . TYR B 1 32 ? 54.497 21.360 40.143 1.00 5.77 32 TYR B CA 1
ATOM 2433 C C . TYR B 1 32 ? 54.530 19.877 39.956 1.00 5.88 32 TYR B C 1
ATOM 2434 O O . TYR B 1 32 ? 53.560 19.139 40.157 1.00 6.52 32 TYR B O 1
ATOM 2443 N N . TYR B 1 33 ? 55.720 19.339 39.631 1.00 6.80 33 TYR B N 1
ATOM 2444 C CA . TYR B 1 33 ? 55.929 17.925 39.480 1.00 6.61 33 TYR B CA 1
ATOM 2445 C C . TYR B 1 33 ? 56.178 17.240 40.811 1.00 6.87 33 TYR B C 1
ATOM 2446 O O . TYR B 1 33 ? 56.990 17.644 41.631 1.00 7.61 33 TYR B O 1
ATOM 2455 N N . ASP B 1 34 ? 55.434 16.114 41.026 1.00 6.93 34 ASP B N 1
ATOM 2456 C CA . ASP B 1 34 ? 55.591 15.380 42.256 1.00 7.32 34 ASP B CA 1
ATOM 2457 C C . ASP B 1 34 ? 56.698 14.316 42.215 1.00 7.39 34 ASP B C 1
ATOM 2458 O O . ASP B 1 34 ? 56.953 13.715 43.303 1.00 9.16 34 ASP B O 1
ATOM 2463 N N . ASN B 1 35 ? 57.343 14.080 41.082 1.00 7.76 35 ASN B N 1
ATOM 2464 C CA . ASN B 1 35 ? 58.292 12.957 40.893 1.00 8.13 35 ASN B CA 1
ATOM 2465 C C . ASN B 1 35 ? 57.615 11.608 41.121 1.00 8.72 35 ASN B C 1
ATOM 2466 O O . ASN B 1 35 ? 58.214 10.571 41.428 1.00 9.80 35 ASN B O 1
ATOM 2471 N N . GLN B 1 36 ? 56.266 11.607 40.918 1.00 8.59 36 GLN B N 1
ATOM 2472 C CA . GLN B 1 36 ? 55.459 10.437 40.832 1.00 10.30 36 GLN B CA 1
ATOM 2473 C C . GLN B 1 36 ? 54.651 10.468 39.550 1.00 10.52 36 GLN B C 1
ATOM 2474 O O . GLN B 1 36 ? 53.594 9.826 39.468 1.00 14.07 36 GLN B O 1
ATOM 2480 N N . GLN B 1 37 ? 55.130 11.144 38.541 1.00 9.56 37 GLN B N 1
ATOM 2481 C CA . GLN B 1 37 ? 54.574 11.209 37.190 1.00 9.74 37 GLN B CA 1
ATOM 2482 C C . GLN B 1 37 ? 53.328 12.106 37.061 1.00 9.60 37 GLN B C 1
ATOM 2483 O O . GLN B 1 37 ? 52.670 12.077 36.025 1.00 11.37 37 GLN B O 1
ATOM 2489 N N . LYS B 1 38 ? 53.024 12.930 38.049 1.00 8.34 38 LYS B N 1
ATOM 2490 C CA . LYS B 1 38 ? 51.888 13.806 38.000 1.00 8.67 38 LYS B CA 1
ATOM 2491 C C A LYS B 1 38 ? 52.234 15.291 38.214 0.48 6.68 38 LYS B C 1
ATOM 2492 C C B LYS B 1 38 ? 52.269 15.288 38.138 0.48 8.14 38 LYS B C 1
ATOM 2493 O O A LYS B 1 38 ? 53.266 15.630 38.801 0.48 8.09 38 LYS B O 1
ATOM 2494 O O B LYS B 1 38 ? 53.370 15.653 38.562 0.48 9.21 38 LYS B O 1
ATOM 2505 N N . VAL B 1 39 ? 51.342 16.141 37.736 1.00 7.11 39 VAL B N 1
ATOM 2506 C CA . VAL B 1 39 ? 51.336 17.560 37.989 1.00 6.42 39 VAL B CA 1
ATOM 2507 C C . VAL B 1 39 ? 50.306 17.825 39.079 1.00 6.72 39 VAL B C 1
ATOM 2508 O O . VAL B 1 39 ? 49.133 17.469 38.888 1.00 7.40 39 VAL B O 1
ATOM 2512 N N . VAL B 1 40 ? 50.744 18.377 40.194 1.00 6.33 40 VAL B N 1
ATOM 2513 C CA . VAL B 1 40 ? 49.912 18.458 41.402 1.00 6.14 40 VAL B CA 1
ATOM 2514 C C . VAL B 1 40 ? 50.029 19.834 42.011 1.00 6.16 40 VAL B C 1
ATOM 2515 O O . VAL B 1 40 ? 50.893 20.653 41.697 1.00 6.50 40 VAL B O 1
ATOM 2519 N N . GLY B 1 41 ? 49.120 20.081 42.958 1.00 6.54 41 GLY B N 1
ATOM 2520 C CA . GLY B 1 41 ? 49.170 21.199 43.860 1.00 6.07 41 GLY B CA 1
ATOM 2521 C C . GLY B 1 41 ? 47.812 21.860 44.063 1.00 6.27 41 GLY B C 1
ATOM 2522 O O . GLY B 1 41 ? 46.805 21.497 43.461 1.00 7.02 41 GLY B O 1
ATOM 2523 N N . TYR B 1 42 ? 47.828 22.875 44.954 1.00 6.50 42 TYR B N 1
ATOM 2524 C CA . TYR B 1 42 ? 46.593 23.581 45.335 1.00 6.16 42 TYR B CA 1
ATOM 2525 C C . TYR B 1 42 ? 45.934 24.206 44.130 1.00 6.25 42 TYR B C 1
ATOM 2526 O O . TYR B 1 42 ? 44.724 24.186 43.968 1.00 7.32 42 TYR B O 1
ATOM 2535 N N . SER B 1 43 ? 46.719 24.901 43.267 1.00 6.19 43 SER B N 1
ATOM 2536 C CA . SER B 1 43 ? 46.164 25.510 42.081 1.00 6.10 43 SER B CA 1
ATOM 2537 C C . SER B 1 43 ? 45.718 24.479 41.064 1.00 6.27 43 SER B C 1
ATOM 2538 O O . SER B 1 43 ? 44.661 24.618 40.406 1.00 6.56 43 SER B O 1
ATOM 2541 N N . GLN B 1 44 ? 46.519 23.410 40.900 1.00 6.18 44 GLN B N 1
ATOM 2542 C CA . GLN B 1 44 ? 46.193 22.366 39.958 1.00 6.41 44 GLN B CA 1
ATOM 2543 C C . GLN B 1 44 ? 44.900 21.671 40.327 1.00 6.57 44 GLN B C 1
ATOM 2544 O O . GLN B 1 44 ? 44.176 21.173 39.457 1.00 7.06 44 GLN B O 1
ATOM 2550 N N . ASP B 1 45 ? 44.581 21.630 41.642 1.00 6.66 45 ASP B N 1
ATOM 2551 C CA . ASP B 1 45 ? 43.257 21.082 42.041 1.00 6.82 45 ASP B CA 1
ATOM 2552 C C . ASP B 1 45 ? 42.113 21.889 41.420 1.00 7.18 45 ASP B C 1
ATOM 2553 O O . ASP B 1 45 ? 41.079 21.328 41.024 1.00 7.78 45 ASP B O 1
ATOM 2558 N N . TYR B 1 46 ? 42.250 23.211 41.318 1.00 6.79 46 TYR B N 1
ATOM 2559 C CA . TYR B 1 46 ? 41.253 23.982 40.595 1.00 7.36 46 TYR B CA 1
ATOM 2560 C C . TYR B 1 46 ? 41.225 23.619 39.122 1.00 7.65 46 TYR B C 1
ATOM 2561 O O . TYR B 1 46 ? 40.161 23.505 38.527 1.00 7.66 46 TYR B O 1
ATOM 2570 N N . SER B 1 47 ? 42.410 23.455 38.497 1.00 7.21 47 SER B N 1
ATOM 2571 C CA . SER B 1 47 ? 42.407 23.040 37.079 1.00 6.71 47 SER B CA 1
ATOM 2572 C C . SER B 1 47 ? 41.639 21.770 36.849 1.00 6.73 47 SER B C 1
ATOM 2573 O O . SER B 1 47 ? 40.887 21.654 35.890 1.00 7.49 47 SER B O 1
ATOM 2576 N N . ASN B 1 48 ? 41.833 20.796 37.749 1.00 7.18 48 ASN B N 1
ATOM 2577 C CA . ASN B 1 48 ? 41.140 19.528 37.596 1.00 7.51 48 ASN B CA 1
ATOM 2578 C C . ASN B 1 48 ? 39.614 19.714 37.697 1.00 7.60 48 ASN B C 1
ATOM 2579 O O . ASN B 1 48 ? 38.834 19.108 36.957 1.00 8.45 48 ASN B O 1
ATOM 2584 N N . ALA B 1 49 ? 39.208 20.570 38.613 1.00 8.09 49 ALA B N 1
ATOM 2585 C CA . ALA B 1 49 ? 37.780 20.857 38.734 1.00 8.35 49 ALA B CA 1
ATOM 2586 C C . ALA B 1 49 ? 37.251 21.533 37.480 1.00 7.49 49 ALA B C 1
ATOM 2587 O O . ALA B 1 49 ? 36.112 21.282 37.038 1.00 8.33 49 ALA B O 1
ATOM 2589 N N . ILE B 1 50 ? 38.039 22.434 36.927 1.00 7.50 50 ILE B N 1
ATOM 2590 C CA . ILE B 1 50 ? 37.628 23.159 35.707 1.00 7.89 50 ILE B CA 1
ATOM 2591 C C . ILE B 1 50 ? 37.503 22.189 34.546 1.00 7.41 50 ILE B C 1
ATOM 2592 O O . ILE B 1 50 ? 36.544 22.235 33.781 1.00 7.53 50 ILE B O 1
ATOM 2597 N N . VAL B 1 51 ? 38.475 21.258 34.411 1.00 7.46 51 VAL B N 1
ATOM 2598 C CA . VAL B 1 51 ? 38.395 20.254 33.346 1.00 7.34 51 VAL B CA 1
ATOM 2599 C C . VAL B 1 51 ? 37.088 19.461 33.485 1.00 7.44 51 VAL B C 1
ATOM 2600 O O . VAL B 1 51 ? 36.399 19.221 32.480 1.00 8.10 51 VAL B O 1
ATOM 2604 N N . GLU B 1 52 ? 36.741 19.049 34.688 1.00 8.03 52 GLU B N 1
ATOM 2605 C CA . GLU B 1 52 ? 35.491 18.294 34.867 1.00 8.83 52 GLU B CA 1
ATOM 2606 C C . GLU B 1 52 ? 34.313 19.146 34.458 1.00 8.17 52 GLU B C 1
ATOM 2607 O O . GLU B 1 52 ? 33.364 18.621 33.836 1.00 8.94 52 GLU B O 1
ATOM 2613 N N . ALA B 1 53 ? 34.296 20.439 34.824 1.00 8.10 53 ALA B N 1
ATOM 2614 C CA . ALA B 1 53 ? 33.199 21.285 34.434 1.00 8.25 53 ALA B CA 1
ATOM 2615 C C . ALA B 1 53 ? 33.100 21.436 32.943 1.00 8.07 53 ALA B C 1
ATOM 2616 O O . ALA B 1 53 ? 31.998 21.548 32.375 1.00 8.44 53 ALA B O 1
ATOM 2618 N N . VAL B 1 54 ? 34.230 21.488 32.214 1.00 7.76 54 VAL B N 1
ATOM 2619 C CA . VAL B 1 54 ? 34.199 21.554 30.777 1.00 7.05 54 VAL B CA 1
ATOM 2620 C C . VAL B 1 54 ? 33.597 20.297 30.177 1.00 7.15 54 VAL B C 1
ATOM 2621 O O . VAL B 1 54 ? 32.786 20.352 29.260 1.00 8.53 54 VAL B O 1
ATOM 2625 N N . LYS B 1 55 ? 34.044 19.134 30.644 1.00 7.79 55 LYS B N 1
ATOM 2626 C CA . LYS B 1 55 ? 33.523 17.874 30.138 1.00 8.25 55 LYS B CA 1
ATOM 2627 C C . LYS B 1 55 ? 32.012 17.801 30.277 1.00 8.18 55 LYS B C 1
ATOM 2628 O O . LYS B 1 55 ? 31.301 17.341 29.415 1.00 9.84 55 LYS B O 1
ATOM 2634 N N . LYS B 1 56 ? 31.540 18.277 31.464 1.00 8.86 56 LYS B N 1
ATOM 2635 C CA . LYS B 1 56 ? 30.113 18.297 31.712 1.00 9.72 56 LYS B CA 1
ATOM 2636 C C . LYS B 1 56 ? 29.401 19.283 30.781 1.00 9.84 56 LYS B C 1
ATOM 2637 O O . LYS B 1 56 ? 28.367 18.955 30.157 1.00 11.13 56 LYS B O 1
ATOM 2643 N N . LYS B 1 57 ? 29.910 20.516 30.682 1.00 9.41 57 LYS B N 1
ATOM 2644 C CA . LYS B 1 57 ? 29.277 21.510 29.825 1.00 10.16 57 LYS B CA 1
ATOM 2645 C C . LYS B 1 57 ? 29.159 21.098 28.381 1.00 10.67 57 LYS B C 1
ATOM 2646 O O . LYS B 1 57 ? 28.121 21.336 27.741 1.00 13.80 57 LYS B O 1
ATOM 2652 N N . LEU B 1 58 ? 30.206 20.500 27.867 1.00 9.40 58 LEU B N 1
ATOM 2653 C CA . LEU B 1 58 ? 30.202 20.047 26.481 1.00 10.55 58 LEU B CA 1
ATOM 2654 C C . LEU B 1 58 ? 29.564 18.675 26.271 1.00 10.87 58 LEU B C 1
ATOM 2655 O O . LEU B 1 58 ? 29.492 18.229 25.124 1.00 12.76 58 LEU B O 1
ATOM 2660 N N . ASN B 1 59 ? 29.189 18.010 27.334 1.00 10.78 59 ASN B N 1
ATOM 2661 C CA . ASN B 1 59 ? 28.616 16.668 27.253 1.00 11.71 59 ASN B CA 1
ATOM 2662 C C . ASN B 1 59 ? 29.524 15.697 26.558 1.00 11.66 59 ASN B C 1
ATOM 2663 O O . ASN B 1 59 ? 29.123 14.864 25.738 1.00 14.61 59 ASN B O 1
ATOM 2668 N N . LYS B 1 60 ? 30.824 15.766 26.863 1.00 10.86 60 LYS B N 1
ATOM 2669 C CA . LYS B 1 60 ? 31.878 14.974 26.223 1.00 11.46 60 LYS B CA 1
ATOM 2670 C C . LYS B 1 60 ? 32.784 14.426 27.302 1.00 10.03 60 LYS B C 1
ATOM 2671 O O . LYS B 1 60 ? 33.845 14.979 27.590 1.00 9.95 60 LYS B O 1
ATOM 2677 N N . PRO B 1 61 ? 32.387 13.338 27.955 1.00 10.30 61 PRO B N 1
ATOM 2678 C CA . PRO B 1 61 ? 33.153 12.787 29.092 1.00 11.42 61 PRO B CA 1
ATOM 2679 C C . PRO B 1 61 ? 34.508 12.246 28.670 1.00 12.02 61 PRO B C 1
ATOM 2680 O O . PRO B 1 61 ? 35.354 12.114 29.555 1.00 17.55 61 PRO B O 1
ATOM 2684 N N . ASP B 1 62 ? 34.698 11.926 27.376 1.00 11.87 62 ASP B N 1
ATOM 2685 C CA . ASP B 1 62 ? 35.951 11.333 26.897 1.00 13.45 62 ASP B CA 1
ATOM 2686 C C . ASP B 1 62 ? 36.834 12.369 26.212 1.00 13.05 62 ASP B C 1
ATOM 2687 O O . ASP B 1 62 ? 37.779 12.010 25.477 1.00 14.74 62 ASP B O 1
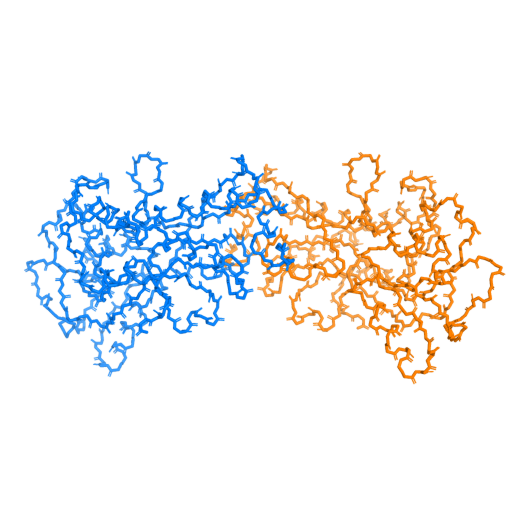ATOM 2692 N N A LEU B 1 63 ? 36.552 13.634 26.450 0.50 12.54 63 LEU B N 1
ATOM 2693 N N B LEU B 1 63 ? 36.583 13.659 26.437 0.50 12.74 63 LEU B N 1
ATOM 2694 C CA A LEU B 1 63 ? 37.417 14.714 25.971 0.50 11.81 63 LEU B CA 1
ATOM 2695 C CA B LEU B 1 63 ? 37.475 14.682 25.889 0.50 11.72 63 LEU B CA 1
ATOM 2696 C C A LEU B 1 63 ? 38.859 14.448 26.319 0.50 10.71 63 LEU B C 1
ATOM 2697 C C B LEU B 1 63 ? 38.898 14.391 26.344 0.50 10.90 63 LEU B C 1
ATOM 2698 O O A LEU B 1 63 ? 39.157 14.177 27.493 0.50 13.35 63 LEU B O 1
ATOM 2699 O O B LEU B 1 63 ? 39.123 14.040 27.500 0.50 12.60 63 LEU B O 1
ATOM 2708 N N . GLN B 1 64 ? 39.795 14.541 25.390 1.00 10.85 64 GLN B N 1
ATOM 2709 C CA . GLN B 1 64 ? 41.213 14.397 25.715 1.00 10.64 64 GLN B CA 1
ATOM 2710 C C . GLN B 1 64 ? 41.661 15.598 26.517 1.00 9.88 64 GLN B C 1
ATOM 2711 O O . GLN B 1 64 ? 41.213 16.728 26.316 1.00 11.83 64 GLN B O 1
ATOM 2717 N N . VAL B 1 65 ? 42.561 15.337 27.459 1.00 9.11 65 VAL B N 1
ATOM 2718 C CA . VAL B 1 65 ? 43.129 16.382 28.312 1.00 9.65 65 VAL B CA 1
ATOM 2719 C C . VAL B 1 65 ? 44.644 16.339 28.079 1.00 9.99 65 VAL B C 1
ATOM 2720 O O . VAL B 1 65 ? 45.256 15.275 28.266 1.00 13.00 65 VAL B O 1
ATOM 2724 N N . LYS B 1 66 ? 45.213 17.425 27.636 1.00 8.60 66 LYS B N 1
ATOM 2725 C CA . LYS B 1 66 ? 46.653 17.558 27.381 1.00 8.64 66 LYS B CA 1
ATOM 2726 C C . LYS B 1 66 ? 47.266 18.537 28.361 1.00 8.36 66 LYS B C 1
ATOM 2727 O O . LYS B 1 66 ? 46.752 19.670 28.442 1.00 11.94 66 LYS B O 1
ATOM 2737 N N . LEU B 1 67 ? 48.340 18.187 29.015 1.00 8.08 67 LEU B N 1
ATOM 2738 C CA . LEU B 1 67 ? 49.031 19.054 29.954 1.00 7.83 67 LEU B CA 1
ATOM 2739 C C . LEU B 1 67 ? 50.285 19.576 29.270 1.00 8.04 67 LEU B C 1
ATOM 2740 O O . LEU B 1 67 ? 51.092 18.769 28.785 1.00 12.40 67 LEU B O 1
ATOM 2747 N N . ILE B 1 68 ? 50.453 20.880 29.244 1.00 6.88 68 ILE B N 1
ATOM 2748 C CA . ILE B 1 68 ? 51.554 21.560 28.593 1.00 8.59 68 ILE B CA 1
ATOM 2749 C C . ILE B 1 68 ? 52.312 22.451 29.594 1.00 7.23 68 ILE B C 1
ATOM 2750 O O . ILE B 1 68 ? 51.708 23.368 30.181 1.00 7.11 68 ILE B O 1
ATOM 2755 N N . PRO B 1 69 ? 53.575 22.200 29.838 1.00 6.73 69 PRO B N 1
ATOM 2756 C CA . PRO B 1 69 ? 54.323 23.073 30.755 1.00 6.35 69 PRO B CA 1
ATOM 2757 C C . PRO B 1 69 ? 54.522 24.454 30.152 1.00 6.12 69 PRO B C 1
ATOM 2758 O O . PRO B 1 69 ? 54.817 24.586 28.956 1.00 7.55 69 PRO B O 1
ATOM 2762 N N . ILE B 1 70 ? 54.427 25.455 31.005 1.00 6.05 70 ILE B N 1
ATOM 2763 C CA . ILE B 1 70 ? 54.640 26.870 30.641 1.00 6.31 70 ILE B CA 1
ATOM 2764 C C . ILE B 1 70 ? 55.595 27.476 31.688 1.00 6.10 70 ILE B C 1
ATOM 2765 O O . ILE B 1 70 ? 55.851 26.865 32.723 1.00 7.85 70 ILE B O 1
ATOM 2770 N N . THR B 1 71 ? 56.079 28.673 31.353 1.00 6.40 71 THR B N 1
ATOM 2771 C CA . THR B 1 71 ? 56.947 29.423 32.269 1.00 6.68 71 THR B CA 1
ATOM 2772 C C . THR B 1 71 ? 56.343 30.804 32.543 1.00 6.22 71 THR B C 1
ATOM 2773 O O . THR B 1 71 ? 55.448 31.281 31.875 1.00 6.47 71 THR B O 1
ATOM 2779 N N . SER B 1 72 ? 56.910 31.471 33.555 1.00 6.18 72 SER B N 1
ATOM 2780 C CA . SER B 1 72 ? 56.477 32.842 33.857 1.00 6.45 72 SER B CA 1
ATOM 2781 C C . SER B 1 72 ? 56.733 33.731 32.641 1.00 7.17 72 SER B C 1
ATOM 2782 O O . SER B 1 72 ? 55.945 34.655 32.351 1.00 8.89 72 SER B O 1
ATOM 2785 N N . GLN B 1 73 ? 57.851 33.509 31.918 1.00 7.01 73 GLN B N 1
ATOM 2786 C CA . GLN B 1 73 ? 58.143 34.363 30.764 1.00 7.92 73 GLN B CA 1
ATOM 2787 C C . GLN B 1 73 ? 57.232 34.053 29.581 1.00 7.53 73 GLN B C 1
ATOM 2788 O O . GLN B 1 73 ? 56.782 34.977 28.870 1.00 8.60 73 GLN B O 1
ATOM 2794 N N . ASN B 1 74 ? 56.961 32.815 29.263 1.00 7.08 74 ASN B N 1
ATOM 2795 C CA . ASN B 1 74 ? 56.340 32.409 28.022 1.00 7.00 74 ASN B CA 1
ATOM 2796 C C . ASN B 1 74 ? 54.791 32.275 28.122 1.00 6.66 74 ASN B C 1
ATOM 2797 O O . ASN B 1 74 ? 54.172 32.071 27.094 1.00 7.19 74 ASN B O 1
ATOM 2802 N N . ARG B 1 75 ? 54.235 32.401 29.317 1.00 6.57 75 ARG B N 1
ATOM 2803 C CA . ARG B 1 75 ? 52.825 32.043 29.474 1.00 6.59 75 ARG B CA 1
ATOM 2804 C C . ARG B 1 75 ? 51.909 32.896 28.608 1.00 6.55 75 ARG B C 1
ATOM 2805 O O . ARG B 1 75 ? 50.936 32.355 28.054 1.00 7.30 75 ARG B O 1
ATOM 2813 N N . ILE B 1 76 ? 52.100 34.216 28.537 1.00 7.34 76 ILE B N 1
ATOM 2814 C CA . ILE B 1 76 ? 51.165 35.054 27.724 1.00 7.78 76 ILE B CA 1
ATOM 2815 C C . ILE B 1 76 ? 51.300 34.771 26.240 1.00 8.38 76 ILE B C 1
ATOM 2816 O O . ILE B 1 76 ? 50.282 34.545 25.546 1.00 8.73 76 ILE B O 1
ATOM 2821 N N . PRO B 1 77 ? 52.521 34.716 25.668 1.00 8.33 77 PRO B N 1
ATOM 2822 C CA . PRO B 1 77 ? 52.628 34.305 24.236 1.00 9.15 77 PRO B CA 1
ATOM 2823 C C . PRO B 1 77 ? 51.987 32.974 23.942 1.00 8.66 77 PRO B C 1
ATOM 2824 O O . PRO B 1 77 ? 51.309 32.843 22.901 1.00 10.02 77 PRO B O 1
ATOM 2828 N N . LEU B 1 78 ? 52.165 31.985 24.796 1.00 7.80 78 LEU B N 1
ATOM 2829 C CA . LEU B 1 78 ? 51.589 30.672 24.540 1.00 7.94 78 LEU B CA 1
ATOM 2830 C C . LEU B 1 78 ? 50.060 30.706 24.661 1.00 8.32 78 LEU B C 1
ATOM 2831 O O . LEU B 1 78 ? 49.349 30.009 23.957 1.00 10.20 78 LEU B O 1
ATOM 2836 N N . LEU B 1 79 ? 49.532 31.516 25.583 1.00 7.94 79 LEU B N 1
ATOM 2837 C CA . LEU B 1 79 ? 48.067 31.637 25.738 1.00 7.81 79 LEU B CA 1
ATOM 2838 C C . LEU B 1 79 ? 47.468 32.232 24.492 1.00 8.38 79 LEU B C 1
ATOM 2839 O O . LEU B 1 79 ? 46.412 31.832 23.995 1.00 9.11 79 LEU B O 1
ATOM 2844 N N . GLN B 1 80 ? 48.114 33.306 23.974 1.00 9.06 80 GLN B N 1
ATOM 2845 C CA . GLN B 1 80 ? 47.507 34.087 22.918 1.00 9.80 80 GLN B CA 1
ATOM 2846 C C . GLN B 1 80 ? 47.416 33.376 21.583 1.00 10.76 80 GLN B C 1
ATOM 2847 O O . GLN B 1 80 ? 46.535 33.708 20.783 1.00 13.03 80 GLN B O 1
ATOM 2853 N N . ASN B 1 81 ? 48.296 32.422 21.278 1.00 9.58 81 ASN B N 1
ATOM 2854 C CA . ASN B 1 81 ? 48.152 31.643 20.057 1.00 9.00 81 ASN B CA 1
ATOM 2855 C C . ASN B 1 81 ? 47.450 30.305 20.300 1.00 9.00 81 ASN B C 1
ATOM 2856 O O . ASN B 1 81 ? 47.387 29.470 19.407 1.00 9.28 81 ASN B O 1
ATOM 2861 N N . GLY B 1 82 ? 46.903 30.113 21.499 1.00 8.94 82 GLY B N 1
ATOM 2862 C CA . GLY B 1 82 ? 46.154 28.864 21.744 1.00 9.92 82 GLY B CA 1
ATOM 2863 C C . GLY B 1 82 ? 46.985 27.667 22.001 1.00 9.10 82 GLY B C 1
ATOM 2864 O O . GLY B 1 82 ? 46.500 26.519 21.949 1.00 10.12 82 GLY B O 1
ATOM 2865 N N . THR B 1 83 ? 48.279 27.849 22.367 1.00 8.02 83 THR B N 1
ATOM 2866 C CA . THR B 1 83 ? 49.112 26.699 22.729 1.00 8.48 83 THR B CA 1
ATOM 2867 C C . THR B 1 83 ? 48.502 25.983 23.907 1.00 8.80 83 THR B C 1
ATOM 2868 O O . THR B 1 83 ? 48.600 24.740 24.016 1.00 10.24 83 THR B O 1
ATOM 2872 N N . PHE B 1 84 ? 47.912 26.743 24.862 1.00 7.68 84 PHE B N 1
ATOM 2873 C CA . PHE B 1 84 ? 47.102 26.148 25.907 1.00 7.62 84 PHE B CA 1
ATOM 2874 C C . PHE B 1 84 ? 45.826 26.986 26.056 1.00 7.63 84 PHE B C 1
ATOM 2875 O O . PHE B 1 84 ? 45.750 28.112 25.535 1.00 7.97 84 PHE B O 1
ATOM 2883 N N . ASP B 1 85 ? 44.841 26.426 26.798 1.00 7.42 85 ASP B N 1
ATOM 2884 C CA . ASP B 1 85 ? 43.536 27.064 26.952 1.00 7.23 85 ASP B CA 1
ATOM 2885 C C . ASP B 1 85 ? 43.380 27.800 28.261 1.00 6.95 85 ASP B C 1
ATOM 2886 O O . ASP B 1 85 ? 42.822 28.897 28.299 1.00 8.41 85 ASP B O 1
ATOM 2891 N N . PHE B 1 86 ? 43.878 27.258 29.363 1.00 6.87 86 PHE B N 1
ATOM 2892 C CA . PHE B 1 86 ? 43.894 27.975 30.624 1.00 6.94 86 PHE B CA 1
ATOM 2893 C C . PHE B 1 86 ? 44.976 27.353 31.509 1.00 6.50 86 PHE B C 1
ATOM 2894 O O . PHE B 1 86 ? 45.444 26.224 31.233 1.00 6.62 86 PHE B O 1
ATOM 2902 N N . GLU B 1 87 ? 45.367 28.050 32.567 1.00 6.22 87 GLU B N 1
ATOM 2903 C CA . GLU B 1 87 ? 46.319 27.515 33.529 1.00 6.15 87 GLU B CA 1
ATOM 2904 C C . GLU B 1 87 ? 45.941 28.043 34.911 1.00 6.21 87 GLU B C 1
ATOM 2905 O O . GLU B 1 87 ? 45.521 29.213 35.041 1.00 7.26 87 GLU B O 1
ATOM 2911 N N . CYS B 1 88 ? 46.090 27.208 35.947 1.00 6.32 88 CYS B N 1
ATOM 2912 C CA . CYS B 1 88 ? 45.974 27.627 37.323 1.00 5.91 88 CYS B CA 1
ATOM 2913 C C . CYS B 1 88 ? 47.289 27.292 37.998 1.00 6.41 88 CYS B C 1
ATOM 2914 O O . CYS B 1 88 ? 47.651 26.102 38.111 1.00 6.42 88 CYS B O 1
ATOM 2917 N N . GLY B 1 89 ? 47.976 28.327 38.485 1.00 6.15 89 GLY B N 1
ATOM 2918 C CA . GLY B 1 89 ? 49.334 28.104 39.037 1.00 6.12 89 GLY B CA 1
ATOM 2919 C C . GLY B 1 89 ? 49.616 29.204 40.010 1.00 6.16 89 GLY B C 1
ATOM 2920 O O . GLY B 1 89 ? 49.057 29.325 41.100 1.00 7.13 89 GLY B O 1
ATOM 2921 N N . SER B 1 90 ? 50.563 30.057 39.605 1.00 5.75 90 SER B N 1
ATOM 2922 C CA . SER B 1 90 ? 51.098 31.157 40.419 1.00 5.45 90 SER B CA 1
ATOM 2923 C C . SER B 1 90 ? 51.181 32.438 39.642 1.00 5.64 90 SER B C 1
ATOM 2924 O O . SER B 1 90 ? 52.125 33.229 39.840 1.00 6.15 90 SER B O 1
ATOM 2928 N N . THR B 1 91 ? 50.250 32.697 38.713 1.00 6.01 91 THR B N 1
ATOM 2929 C CA . THR B 1 91 ? 50.244 33.933 37.948 1.00 6.13 91 THR B CA 1
ATOM 2930 C C . THR B 1 91 ? 49.464 35.024 38.650 1.00 6.20 91 THR B C 1
ATOM 2931 O O . THR B 1 91 ? 48.263 34.902 38.934 1.00 7.00 91 THR B O 1
ATOM 2935 N N . THR B 1 92 ? 50.149 36.143 38.869 1.00 6.22 92 THR B N 1
ATOM 2936 C CA . THR B 1 92 ? 49.517 37.344 39.417 1.00 6.34 92 THR B CA 1
ATOM 2937 C C . THR B 1 92 ? 48.588 37.990 38.391 1.00 7.12 92 THR B C 1
ATOM 2938 O O . THR B 1 92 ? 48.935 38.207 37.230 1.00 7.18 92 THR B O 1
ATOM 2942 N N . ASN B 1 93 ? 47.352 38.267 38.845 1.00 7.51 93 ASN B N 1
ATOM 2943 C CA . ASN B 1 93 ? 46.384 39.104 38.130 1.00 7.96 93 ASN B CA 1
ATOM 2944 C C . ASN B 1 93 ? 46.736 40.539 38.386 1.00 8.49 93 ASN B C 1
ATOM 2945 O O . ASN B 1 93 ? 46.688 41.006 39.493 1.00 10.02 93 ASN B O 1
ATOM 2950 N N . ASN B 1 94 ? 47.116 41.281 37.366 1.00 9.04 94 ASN B N 1
ATOM 2951 C CA . ASN B 1 94 ? 47.279 42.707 37.528 1.00 9.58 94 ASN B CA 1
ATOM 2952 C C . ASN B 1 94 ? 46.715 43.433 36.321 1.00 10.59 94 ASN B C 1
ATOM 2953 O O . ASN B 1 94 ? 46.398 42.827 35.275 1.00 11.13 94 ASN B O 1
ATOM 2958 N N . VAL B 1 95 ? 46.560 44.770 36.446 1.00 12.09 95 VAL B N 1
ATOM 2959 C CA . VAL B 1 95 ? 45.943 45.549 35.384 1.00 13.95 95 VAL B CA 1
ATOM 2960 C C . VAL B 1 95 ? 46.706 45.500 34.059 1.00 13.38 95 VAL B C 1
ATOM 2961 O O . VAL B 1 95 ? 46.114 45.427 32.979 1.00 14.03 95 VAL B O 1
ATOM 2965 N N . GLU B 1 96 ? 48.029 45.555 34.149 1.00 13.89 96 GLU B N 1
ATOM 2966 C CA . GLU B 1 96 ? 48.808 45.458 32.934 1.00 14.44 96 GLU B CA 1
ATOM 2967 C C . GLU B 1 96 ? 48.510 44.185 32.183 1.00 11.84 96 GLU B C 1
ATOM 2968 O O . GLU B 1 96 ? 48.315 44.195 30.973 1.00 12.89 96 GLU B O 1
ATOM 2974 N N . ARG B 1 97 ? 48.494 43.035 32.880 1.00 10.21 97 ARG B N 1
ATOM 2975 C CA . ARG B 1 97 ? 48.277 41.765 32.213 1.00 9.96 97 ARG B CA 1
ATOM 2976 C C . ARG B 1 97 ? 46.848 41.609 31.718 1.00 10.38 97 ARG B C 1
ATOM 2977 O O . ARG B 1 97 ? 46.633 40.855 30.750 1.00 10.98 97 ARG B O 1
ATOM 2985 N N . GLN B 1 98 ? 45.922 42.340 32.332 1.00 10.87 98 GLN B N 1
ATOM 2986 C CA . GLN B 1 98 ? 44.547 42.319 31.807 1.00 11.75 98 GLN B CA 1
ATOM 2987 C C . GLN B 1 98 ? 44.450 42.887 30.400 1.00 12.29 98 GLN B C 1
ATOM 2988 O O . GLN B 1 98 ? 43.444 42.708 29.710 1.00 14.30 98 GLN B O 1
ATOM 2994 N N . LYS B 1 99 ? 45.440 43.631 29.946 1.00 13.06 99 LYS B N 1
ATOM 2995 C CA . LYS B 1 99 ? 45.476 44.102 28.563 1.00 14.29 99 LYS B CA 1
ATOM 2996 C C . LYS B 1 99 ? 45.742 42.955 27.576 1.00 12.07 99 LYS B C 1
ATOM 2997 O O . LYS B 1 99 ? 45.470 43.073 26.402 1.00 14.33 99 LYS B O 1
ATOM 3003 N N . GLN B 1 100 ? 46.252 41.824 28.062 1.00 11.27 100 GLN B N 1
ATOM 3004 C CA . GLN B 1 100 ? 46.687 40.704 27.261 1.00 11.39 100 GLN B CA 1
ATOM 3005 C C . GLN B 1 100 ? 45.999 39.365 27.525 1.00 9.87 100 GLN B C 1
ATOM 3006 O O . GLN B 1 100 ? 46.139 38.455 26.743 1.00 12.43 100 GLN B O 1
ATOM 3015 N N . ALA B 1 101 ? 45.293 39.253 28.648 1.00 9.83 101 ALA B N 1
ATOM 3016 C CA . ALA B 1 101 ? 44.778 38.012 29.165 1.00 9.39 101 ALA B CA 1
ATOM 3017 C C . ALA B 1 101 ? 43.620 38.348 30.103 1.00 8.87 101 ALA B C 1
ATOM 3018 O O . A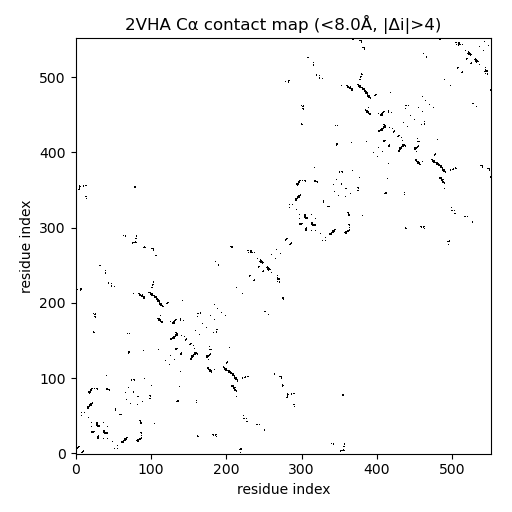LA B 1 101 ? 43.444 39.531 30.475 1.00 10.52 101 ALA B O 1
ATOM 3020 N N . ALA B 1 102 ? 42.865 37.363 30.517 1.00 10.14 102 ALA B N 1
ATOM 3021 C CA . ALA B 1 102 ? 41.878 37.488 31.562 1.00 9.30 102 ALA B CA 1
ATOM 3022 C C . ALA B 1 102 ? 42.246 36.539 32.685 1.00 9.17 102 ALA B C 1
ATOM 3023 O O . ALA B 1 102 ? 42.991 35.563 32.565 1.00 8.58 102 ALA B O 1
ATOM 3025 N N . PHE B 1 103 ? 41.653 36.851 33.824 1.00 9.06 103 PHE B N 1
ATOM 3026 C CA . PHE B 1 103 ? 41.911 36.139 35.071 1.00 8.52 103 PHE B CA 1
ATOM 3027 C C . PHE B 1 103 ? 40.607 35.694 35.725 1.00 8.77 103 PHE B C 1
ATOM 3028 O O . PHE B 1 103 ? 39.625 36.441 35.706 1.00 10.41 103 PHE B O 1
ATOM 3036 N N . SER B 1 104 ? 40.638 34.505 36.317 1.00 8.75 104 SER B N 1
ATOM 3037 C CA . SER B 1 104 ? 39.522 34.029 37.137 1.00 8.75 104 SER B CA 1
ATOM 3038 C C . SER B 1 104 ? 39.466 34.775 38.475 1.00 8.86 104 SER B C 1
ATOM 3039 O O . SER B 1 104 ? 40.344 35.541 38.844 1.00 9.53 104 SER B O 1
ATOM 3042 N N . ASP B 1 105 ? 38.459 34.409 39.256 1.00 9.43 105 ASP B N 1
ATOM 3043 C CA . ASP B 1 105 ? 38.429 34.733 40.653 1.00 10.35 105 ASP B CA 1
ATOM 3044 C C . ASP B 1 105 ? 39.754 34.316 41.293 1.00 9.11 105 ASP B C 1
ATOM 3045 O O . ASP B 1 105 ? 40.370 33.274 40.952 1.00 9.23 105 ASP B O 1
ATOM 3050 N N . THR B 1 106 ? 40.155 35.060 42.272 1.00 8.58 106 THR B N 1
ATOM 3051 C CA . THR B 1 106 ? 41.412 34.875 43.012 1.00 7.99 106 THR B CA 1
ATOM 3052 C C . THR B 1 106 ? 41.447 33.591 43.787 1.00 8.52 106 THR B C 1
ATOM 3053 O O . THR B 1 106 ? 40.466 33.257 44.479 1.00 9.20 106 THR B O 1
ATOM 3057 N N . ILE B 1 107 ? 42.560 32.856 43.673 1.00 7.73 107 ILE B N 1
ATOM 3058 C CA . ILE B 1 107 ? 42.741 31.607 44.370 1.00 7.68 107 ILE B CA 1
ATOM 3059 C C . ILE B 1 107 ? 43.797 31.696 45.476 1.00 7.60 107 ILE B C 1
ATOM 3060 O O . ILE B 1 107 ? 43.857 30.788 46.333 1.00 8.18 107 ILE B O 1
ATOM 3065 N N . PHE B 1 108 ? 44.623 32.743 45.508 1.00 7.72 108 PHE B N 1
ATOM 3066 C CA . PHE B 1 108 ? 45.645 32.866 46.549 1.00 7.28 108 PHE B CA 1
ATOM 3067 C C . PHE B 1 108 ? 46.173 34.298 46.578 1.00 7.29 108 PHE B C 1
ATOM 3068 O O . PHE B 1 108 ? 46.026 35.018 45.600 1.00 7.50 108 PHE B O 1
ATOM 3076 N N . VAL B 1 109 ? 46.780 34.666 47.698 1.00 7.10 109 VAL B N 1
ATOM 3077 C CA . VAL B 1 109 ? 47.375 35.998 47.876 1.00 7.24 109 VAL B CA 1
ATOM 3078 C C . VAL B 1 109 ? 48.775 35.823 48.483 1.00 6.83 109 VAL B C 1
ATOM 3079 O O . VAL B 1 109 ? 48.947 35.060 49.424 1.00 8.34 109 VAL B O 1
ATOM 3083 N N . VAL B 1 110 ? 49.742 36.526 47.875 1.00 6.60 110 VAL B N 1
ATOM 3084 C CA . VAL B 1 110 ? 51.139 36.433 48.303 1.00 6.52 110 VAL B CA 1
ATOM 3085 C C . VAL B 1 110 ? 51.750 37.811 48.524 1.00 6.41 110 VAL B C 1
ATOM 3086 O O . VAL B 1 110 ? 51.221 38.816 48.079 1.00 7.82 110 VAL B O 1
ATOM 3090 N N . GLY B 1 111 ? 52.886 37.810 49.222 1.00 6.84 111 GLY B N 1
ATOM 3091 C CA . GLY B 1 111 ? 53.701 38.990 49.350 1.00 7.05 111 GLY B CA 1
ATOM 3092 C C . GLY B 1 111 ? 55.109 38.686 48.858 1.00 6.42 111 GLY B C 1
ATOM 3093 O O . GLY B 1 111 ? 55.630 37.585 49.104 1.00 7.15 111 GLY B O 1
ATOM 3094 N N . THR B 1 112 ? 55.748 39.610 48.188 1.00 6.62 112 THR B N 1
ATOM 3095 C CA . THR B 1 112 ? 57.063 39.379 47.583 1.00 6.65 112 THR B CA 1
ATOM 3096 C C . THR B 1 112 ? 58.182 39.653 48.582 1.00 6.53 112 THR B C 1
ATOM 3097 O O . THR B 1 112 ? 58.334 40.790 49.067 1.00 7.44 112 THR B O 1
ATOM 3101 N N . ARG B 1 113 ? 58.962 38.615 48.872 1.00 6.26 113 ARG B N 1
ATOM 3102 C CA . ARG B 1 113 ? 59.974 38.667 49.926 1.00 6.50 113 ARG B CA 1
ATOM 3103 C C . ARG B 1 113 ? 61.285 38.048 49.402 1.00 6.11 113 ARG B C 1
ATOM 3104 O O . ARG B 1 113 ? 61.455 37.903 48.193 1.00 6.46 113 ARG B O 1
ATOM 3112 N N . LEU B 1 114 ? 62.217 37.738 50.310 1.00 6.88 114 LEU B N 1
ATOM 3113 C CA . LEU B 1 114 ? 63.529 37.199 49.986 1.00 6.41 114 LEU B CA 1
ATOM 3114 C C . LEU B 1 114 ? 63.774 35.874 50.674 1.00 6.59 114 LEU B C 1
ATOM 3115 O O . LEU B 1 114 ? 63.428 35.733 51.835 1.00 7.97 114 LEU B O 1
ATOM 3120 N N . LEU B 1 115 ? 64.410 34.951 50.000 1.00 6.66 115 LEU B N 1
ATOM 3121 C CA . LEU B 1 115 ? 64.978 33.741 50.577 1.00 7.37 115 LEU B CA 1
ATOM 3122 C C . LEU B 1 115 ? 66.501 33.925 50.616 1.00 7.56 115 LEU B C 1
ATOM 3123 O O . LEU B 1 115 ? 67.110 34.305 49.622 1.00 8.04 115 LEU B O 1
ATOM 3128 N N . THR B 1 116 ? 67.097 33.583 51.781 1.00 8.48 116 THR B N 1
ATOM 3129 C CA . THR B 1 116 ? 68.536 33.797 51.957 1.00 8.35 116 THR B CA 1
ATOM 3130 C C . THR B 1 116 ? 69.107 32.758 52.933 1.00 9.51 116 THR B C 1
ATOM 3131 O O . THR B 1 116 ? 68.350 32.145 53.667 1.00 10.01 116 THR B O 1
ATOM 3135 N N . LYS B 1 117 ? 70.414 32.543 52.932 1.00 10.83 117 LYS B N 1
ATOM 3136 C CA . LYS B 1 117 ? 70.999 31.571 53.852 1.00 12.59 117 LYS B CA 1
ATOM 3137 C C . LYS B 1 117 ? 70.897 32.056 55.310 1.00 14.69 117 LYS B C 1
ATOM 3138 O O . LYS B 1 117 ? 71.076 33.201 55.644 1.00 19.26 117 LYS B O 1
ATOM 3144 N N . LYS B 1 118 ? 70.625 31.094 56.179 1.00 14.48 118 LYS B N 1
ATOM 3145 C CA . LYS B 1 118 ? 70.560 31.423 57.602 1.00 21.87 118 LYS B CA 1
ATOM 3146 C C . LYS B 1 118 ? 71.912 31.901 58.065 1.00 26.25 118 LYS B C 1
ATOM 3147 O O . LYS B 1 118 ? 73.003 31.673 57.531 1.00 25.63 118 LYS B O 1
ATOM 3153 N N . GLY B 1 119 ? 71.926 32.713 59.106 1.00 31.66 119 GLY B N 1
ATOM 3154 C CA . GLY B 1 119 ? 73.163 33.253 59.610 1.00 38.19 119 GLY B CA 1
ATOM 3155 C C . GLY B 1 119 ? 73.931 34.128 58.627 1.00 43.26 119 GLY B C 1
ATOM 3156 O O . GLY B 1 119 ? 75.049 34.572 58.972 1.00 57.78 119 GLY B O 1
ATOM 3157 N N . GLY B 1 120 ? 73.476 34.406 57.410 1.00 40.91 120 GLY B N 1
ATOM 3158 C CA . GLY B 1 120 ? 74.090 35.456 56.612 1.00 40.15 120 GLY B CA 1
ATOM 3159 C C . GLY B 1 120 ? 73.651 36.832 57.036 1.00 38.47 120 GLY B C 1
ATOM 3160 O O . GLY B 1 120 ? 72.930 37.231 57.944 1.00 42.25 120 GLY B O 1
ATOM 3161 N N . ASP B 1 121 ? 74.061 37.783 56.191 1.00 32.77 121 ASP B N 1
ATOM 3162 C CA . ASP B 1 121 ? 73.799 39.144 56.605 1.00 33.37 121 ASP B CA 1
ATOM 3163 C C . ASP B 1 121 ? 72.586 39.741 55.886 1.00 28.74 121 ASP B C 1
ATOM 3164 O O . ASP B 1 121 ? 72.471 40.973 55.950 1.00 27.27 121 ASP B O 1
ATOM 3169 N N . ILE B 1 122 ? 71.677 39.005 55.253 1.00 22.33 122 ILE B N 1
ATOM 3170 C CA . ILE B 1 122 ? 70.515 39.627 54.624 1.00 17.47 122 ILE B CA 1
ATOM 3171 C C . ILE B 1 122 ? 69.275 39.545 55.494 1.00 17.76 122 ILE B C 1
ATOM 3172 O O . ILE B 1 122 ? 68.719 38.450 55.665 1.00 19.14 122 ILE B O 1
ATOM 3177 N N . LYS B 1 123 ? 68.817 40.684 56.061 1.00 17.14 123 LYS B N 1
ATOM 3178 C CA . LYS B 1 123 ? 67.554 40.673 56.805 1.00 18.35 123 LYS B CA 1
ATOM 3179 C C . LYS B 1 123 ? 66.488 41.566 56.165 1.00 16.71 123 LYS B C 1
ATOM 3180 O O . LYS B 1 123 ? 65.279 41.351 56.409 1.00 17.22 123 LYS B O 1
ATOM 3186 N N . ASP B 1 124 ? 66.840 42.521 55.320 1.00 16.80 124 ASP B N 1
ATOM 3187 C CA . ASP B 1 124 ? 65.918 43.444 54.683 1.00 15.50 124 ASP B CA 1
ATOM 3188 C C . ASP B 1 124 ? 66.384 43.705 53.248 1.00 12.28 124 ASP B C 1
ATOM 3189 O O . ASP B 1 124 ? 67.525 43.434 52.901 1.00 12.71 124 ASP B O 1
ATOM 3194 N N . PHE B 1 125 ? 65.498 44.252 52.460 1.00 11.90 125 PHE B N 1
ATOM 3195 C CA . PHE B 1 125 ? 65.862 44.588 51.086 1.00 10.85 125 PHE B CA 1
ATOM 3196 C C . PHE B 1 125 ? 67.093 45.517 51.029 1.00 10.93 125 PHE B C 1
ATOM 3197 O O . PHE B 1 125 ? 67.917 45.393 50.138 1.00 10.60 125 PHE B O 1
ATOM 3205 N N . ALA B 1 126 ? 67.229 46.451 51.977 1.00 11.93 126 ALA B N 1
ATOM 3206 C CA . ALA B 1 126 ? 68.335 47.408 51.889 1.00 12.14 126 ALA B CA 1
ATOM 3207 C C . ALA B 1 126 ? 69.654 46.645 51.973 1.00 11.10 126 ALA B C 1
ATOM 3208 O O . ALA B 1 126 ? 70.707 47.153 51.510 1.00 13.02 126 ALA B O 1
ATOM 3210 N N . ASP B 1 127 ? 69.699 45.470 52.579 1.00 12.74 127 ASP B N 1
ATOM 3211 C CA . ASP B 1 127 ? 70.927 44.712 52.765 1.00 12.30 127 ASP B CA 1
ATOM 3212 C C . ASP B 1 127 ? 71.439 44.128 51.443 1.00 11.20 127 ASP B C 1
ATOM 3213 O O . ASP B 1 127 ? 72.581 43.596 51.385 1.00 12.64 127 ASP B O 1
ATOM 3218 N N . LEU B 1 128 ? 70.626 44.211 50.396 1.00 10.17 128 LEU B N 1
ATOM 3219 C CA . LEU B 1 128 ? 71.013 43.705 49.099 1.00 9.05 128 LEU B CA 1
ATOM 3220 C C . LEU B 1 128 ? 71.948 44.682 48.334 1.00 9.27 128 LEU B C 1
ATOM 3221 O O . LEU B 1 128 ? 72.381 44.319 47.239 1.00 9.21 128 LEU B O 1
ATOM 3226 N N . LYS B 1 129 ? 72.205 45.865 48.868 1.00 8.83 129 LYS B N 1
ATOM 3227 C CA . LYS B 1 129 ? 73.000 46.843 48.126 1.00 9.26 129 LYS B CA 1
ATOM 3228 C C . LYS B 1 129 ? 74.358 46.196 47.794 1.00 9.12 129 LYS B C 1
ATOM 3229 O O . LYS B 1 129 ? 75.067 45.650 48.630 1.00 11.46 129 LYS B O 1
ATOM 3239 N N . GLY B 1 130 ? 74.711 46.293 46.511 1.00 8.97 130 GLY B N 1
ATOM 3240 C CA . GLY B 1 130 ? 75.944 45.756 45.996 1.00 9.94 130 GLY B CA 1
ATOM 3241 C C . GLY B 1 130 ? 76.066 44.293 45.930 1.00 10.24 130 GLY B C 1
ATOM 3242 O O . GLY B 1 130 ? 77.177 43.783 45.737 1.00 12.55 130 GLY B O 1
ATOM 3243 N N . LYS B 1 131 ? 74.950 43.538 46.035 1.00 9.18 131 LYS B N 1
ATOM 3244 C CA . LYS B 1 131 ? 74.939 42.095 46.101 1.00 9.23 131 LYS B CA 1
ATOM 3245 C C . LYS B 1 131 ? 74.365 41.487 44.805 1.00 8.51 131 LYS B C 1
ATOM 3246 O O . LYS B 1 131 ? 73.647 42.132 44.066 1.00 9.16 131 LYS B O 1
ATOM 3252 N N . ALA B 1 132 ? 74.697 40.194 44.614 1.00 9.48 132 ALA B N 1
ATOM 3253 C CA . ALA B 1 132 ? 74.085 39.370 43.555 1.00 8.97 132 ALA B CA 1
ATOM 3254 C C . ALA B 1 132 ? 72.747 38.806 44.043 1.00 7.89 132 ALA B C 1
ATOM 3255 O O . ALA B 1 132 ? 72.714 38.153 45.111 1.00 8.89 132 ALA B O 1
ATOM 3257 N N . VAL B 1 133 ? 71.688 39.038 43.287 1.00 7.10 133 VAL B N 1
ATOM 3258 C CA . VAL B 1 133 ? 70.348 38.668 43.680 1.00 6.77 133 VAL B CA 1
ATOM 3259 C C . VAL B 1 133 ? 69.692 37.953 42.498 1.00 6.53 133 VAL B C 1
ATOM 3260 O O . VAL B 1 133 ? 69.757 38.456 41.393 1.00 7.84 133 VAL B O 1
ATOM 3264 N N . VAL B 1 134 ? 69.072 36.802 42.743 1.00 6.11 134 VAL B N 1
ATOM 3265 C CA . VAL B 1 134 ? 68.401 36.062 41.683 1.00 6.37 134 VAL B CA 1
ATOM 3266 C C . VAL B 1 134 ? 66.872 36.296 41.767 1.00 6.28 134 VAL B C 1
ATOM 3267 O O . VAL B 1 134 ? 66.294 36.451 42.845 1.00 6.42 134 VAL B O 1
ATOM 3271 N N . VAL B 1 135 ? 66.298 36.241 40.565 1.00 6.11 135 VAL B N 1
ATOM 3272 C CA . VAL B 1 135 ? 64.838 36.401 40.400 1.00 6.23 135 VAL B CA 1
ATOM 3273 C C . VAL B 1 135 ? 64.435 35.590 39.183 1.00 6.61 135 VAL B C 1
ATOM 3274 O O . VAL B 1 135 ? 65.238 35.420 38.254 1.00 7.50 135 VAL B O 1
ATOM 3278 N N . THR B 1 136 ? 63.198 35.105 39.098 1.00 6.15 136 THR B N 1
ATOM 3279 C CA . THR B 1 136 ? 62.743 34.336 37.935 1.00 6.10 136 THR B CA 1
ATOM 3280 C C . THR B 1 136 ? 62.300 35.314 36.864 1.00 6.12 136 THR B C 1
ATOM 3281 O O . THR B 1 136 ? 61.580 36.294 37.070 1.00 6.83 136 THR B O 1
ATOM 3287 N N . SER B 1 137 ? 62.770 34.996 35.630 1.00 6.52 137 SER B N 1
ATOM 3288 C CA . SER B 1 137 ? 62.431 35.781 34.470 1.00 6.60 137 SER B CA 1
ATOM 3289 C C A SER B 1 137 ? 60.932 35.894 34.256 0.63 6.53 137 SER B C 1
ATOM 3290 C C B SER B 1 137 ? 60.954 35.874 34.162 0.37 6.94 137 SER B C 1
ATOM 3291 O O A SER B 1 137 ? 60.236 34.894 34.399 0.63 6.37 137 SER B O 1
ATOM 3292 O O B SER B 1 137 ? 60.231 34.881 34.154 0.37 8.70 137 SER B O 1
ATOM 3297 N N . GLY B 1 138 ? 60.458 37.076 33.870 1.00 6.85 138 GLY B N 1
ATOM 3298 C CA . GLY B 1 138 ? 59.066 37.231 33.486 1.00 7.72 138 GLY B CA 1
ATOM 3299 C C . GLY B 1 138 ? 58.086 37.408 34.614 1.00 6.78 138 GLY B C 1
ATOM 3300 O O . GLY B 1 138 ? 56.875 37.313 34.404 1.00 8.00 138 GLY B O 1
ATOM 3301 N N . THR B 1 139 ? 58.596 37.664 35.829 1.00 6.02 139 THR B N 1
ATOM 3302 C CA . THR B 1 139 ? 57.748 37.797 37.005 1.00 5.81 139 THR B CA 1
ATOM 3303 C C . THR B 1 139 ? 57.561 39.218 37.446 1.00 6.23 139 THR B C 1
ATOM 3304 O O . THR B 1 139 ? 58.379 40.139 37.150 1.00 6.72 139 THR B O 1
ATOM 3308 N N . THR B 1 140 ? 56.556 39.431 38.260 1.00 6.31 140 THR B N 1
ATOM 3309 C CA . THR B 1 140 ? 56.368 40.744 38.912 1.00 5.93 140 THR B CA 1
ATOM 3310 C C . THR B 1 140 ? 57.552 41.082 39.824 1.00 5.98 140 THR B C 1
ATOM 3311 O O . THR B 1 140 ? 57.892 42.258 39.941 1.00 7.17 140 THR B O 1
ATOM 3315 N N . SER B 1 141 ? 58.189 40.082 40.440 1.00 5.96 141 SER B N 1
ATOM 3316 C CA . SER B 1 141 ? 59.352 40.359 41.289 1.00 6.74 141 SER B CA 1
ATOM 3317 C C . SER B 1 141 ? 60.495 40.883 40.438 1.00 6.47 141 SER B C 1
ATOM 3318 O O . SER B 1 141 ? 61.250 41.748 40.870 1.00 7.61 141 SER B O 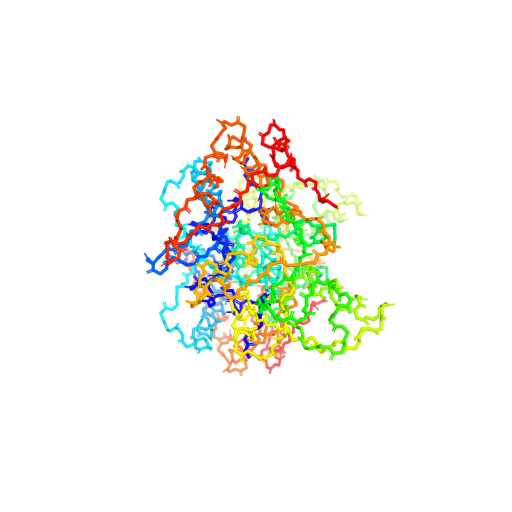1
ATOM 3321 N N . GLU B 1 142 ? 60.683 40.346 39.217 1.00 6.61 142 GLU B N 1
ATOM 3322 C CA . GLU B 1 142 ? 61.747 40.861 38.378 1.00 6.72 142 GLU B CA 1
ATOM 3323 C C . GLU B 1 142 ? 61.517 42.349 38.077 1.00 6.87 142 GLU B C 1
ATOM 3324 O O . GLU B 1 142 ? 62.460 43.163 38.144 1.00 7.31 142 GLU B O 1
ATOM 3330 N N . VAL B 1 143 ? 60.283 42.731 37.774 1.00 7.27 143 VAL B N 1
ATOM 3331 C CA . VAL B 1 143 ? 59.965 44.156 37.561 1.00 7.59 143 VAL B CA 1
ATOM 3332 C C . VAL B 1 143 ? 60.261 44.978 38.793 1.00 7.50 143 VAL B C 1
ATOM 3333 O O . VAL B 1 143 ? 60.919 46.031 38.747 1.00 7.81 143 VAL B O 1
ATOM 3337 N N . LEU B 1 144 ? 59.800 44.532 39.966 1.00 7.00 144 LEU B N 1
ATOM 3338 C CA . LEU B 1 144 ? 59.985 45.279 41.219 1.00 6.92 144 LEU B CA 1
ATOM 3339 C C . LEU B 1 144 ? 61.463 45.412 41.544 1.00 7.28 144 LEU B C 1
ATOM 3340 O O . LEU B 1 144 ? 61.900 46.474 42.006 1.00 7.82 144 LEU B O 1
ATOM 3345 N N . LEU B 1 145 ? 62.215 44.348 41.370 1.00 7.48 145 LEU B N 1
ATOM 3346 C CA . LEU B 1 145 ? 63.637 44.320 41.773 1.00 7.61 145 LEU B CA 1
ATOM 3347 C C . LEU B 1 145 ? 64.429 45.258 40.883 1.00 6.96 145 LEU B C 1
ATOM 3348 O O . LEU B 1 145 ? 65.307 45.990 41.361 1.00 8.00 145 LEU B O 1
ATOM 3353 N N . ASN B 1 146 ? 64.179 45.236 39.558 1.00 7.28 146 ASN B N 1
ATOM 3354 C CA . ASN B 1 146 ? 64.873 46.163 38.668 1.00 7.61 146 ASN B CA 1
ATOM 3355 C C . ASN B 1 146 ? 64.496 47.615 39.008 1.00 7.62 146 ASN B C 1
ATOM 3356 O O . ASN B 1 146 ? 65.363 48.517 38.975 1.00 8.85 146 ASN B O 1
ATOM 3361 N N . LYS B 1 147 ? 63.256 47.876 39.324 1.00 7.75 147 LYS B N 1
ATOM 3362 C CA . LYS B 1 147 ? 62.853 49.234 39.714 1.00 7.75 147 LYS B CA 1
ATOM 3363 C C . LYS B 1 147 ? 63.522 49.694 40.988 1.00 7.87 147 LYS B C 1
ATOM 3364 O O . LYS B 1 147 ? 63.938 50.837 41.084 1.00 8.71 147 LYS B O 1
ATOM 3370 N N . LEU B 1 148 ? 63.548 48.803 41.997 1.00 8.77 148 LEU B N 1
ATOM 3371 C CA . LEU B 1 148 ? 64.249 49.138 43.234 1.00 8.61 148 LEU B CA 1
ATOM 3372 C C . LEU B 1 148 ? 65.694 49.432 42.951 1.00 8.94 148 LEU B C 1
ATOM 3373 O O . LEU B 1 148 ? 66.310 50.349 43.559 1.00 9.97 148 LEU B O 1
ATOM 3381 N N . ASN B 1 149 ? 66.325 48.606 42.112 1.00 8.52 149 ASN B N 1
ATOM 3382 C CA . ASN B 1 149 ? 67.729 48.822 41.799 1.00 9.37 149 ASN B CA 1
ATOM 3383 C C . ASN B 1 149 ? 67.977 50.190 41.244 1.00 9.18 149 ASN B C 1
ATOM 3384 O O . ASN B 1 149 ? 68.976 50.839 41.643 1.00 10.17 149 ASN B O 1
ATOM 3389 N N . GLU B 1 150 ? 67.083 50.668 40.339 1.00 9.23 150 GLU B N 1
ATOM 3390 C CA . GLU B 1 150 ? 67.239 51.964 39.744 1.00 10.13 150 GLU B CA 1
ATOM 3391 C C . GLU B 1 150 ? 66.904 53.075 40.712 1.00 9.80 150 GLU B C 1
ATOM 3392 O O . GLU B 1 150 ? 67.667 54.041 40.903 1.00 10.87 150 GLU B O 1
ATOM 3398 N N . GLU B 1 151 ? 65.689 53.016 41.315 1.00 9.80 151 GLU B N 1
ATOM 3399 C CA . GLU B 1 151 ? 65.195 54.122 42.115 1.00 10.00 151 GLU B CA 1
ATOM 3400 C C . GLU B 1 151 ? 65.934 54.301 43.426 1.00 10.55 151 GLU B C 1
ATOM 3401 O O . GLU B 1 151 ? 66.073 55.427 43.919 1.00 12.29 151 GLU B O 1
ATOM 3407 N N . GLN B 1 152 ? 66.421 53.197 43.989 1.00 9.64 152 GLN B N 1
ATOM 3408 C CA . GLN B 1 152 ? 67.123 53.268 45.243 1.00 10.46 152 GLN B CA 1
ATOM 3409 C C . GLN B 1 152 ? 68.646 53.104 45.057 1.00 9.45 152 GLN B C 1
ATOM 3410 O O . GLN B 1 152 ? 69.408 53.043 46.027 1.00 10.99 152 GLN B O 1
ATOM 3416 N N . LYS B 1 153 ? 69.075 53.071 43.770 1.00 8.05 153 LYS B N 1
ATOM 3417 C CA . LYS B 1 153 ? 70.531 53.051 43.478 1.00 7.76 153 LYS B CA 1
ATOM 3418 C C . LYS B 1 153 ? 71.221 51.955 44.260 1.00 7.61 153 LYS B C 1
ATOM 3419 O O . LYS B 1 153 ? 72.196 52.209 44.972 1.00 9.45 153 LYS B O 1
ATOM 3426 N N A MET B 1 154 ? 70.794 50.704 44.124 0.50 7.39 154 MET B N 1
ATOM 3427 N N B MET B 1 154 ? 70.695 50.748 44.068 0.50 7.19 154 MET B N 1
ATOM 3428 C CA A MET B 1 154 ? 71.316 49.655 44.991 0.50 7.66 154 MET B CA 1
ATOM 3429 C CA B MET B 1 154 ? 71.048 49.591 44.856 0.50 8.30 154 MET B CA 1
ATOM 3430 C C A MET B 1 154 ? 72.513 48.906 44.427 0.50 7.80 154 MET B C 1
ATOM 3431 C C B MET B 1 154 ? 72.318 48.890 44.360 0.50 8.46 154 MET B C 1
ATOM 3432 O O A MET B 1 154 ? 73.168 48.148 45.142 0.50 8.42 154 MET B O 1
ATOM 3433 O O B MET B 1 154 ? 72.848 48.114 45.168 0.50 9.77 154 MET B O 1
ATOM 3442 N N . ASN B 1 155 ? 72.793 49.094 43.132 1.00 8.28 155 ASN B N 1
ATOM 3443 C CA . ASN B 1 155 ? 73.926 48.387 42.549 1.00 7.81 155 ASN B CA 1
ATOM 3444 C C . ASN B 1 155 ? 73.879 46.855 42.746 1.00 7.57 155 ASN B C 1
ATOM 3445 O O . ASN B 1 155 ? 74.894 46.211 42.948 1.00 8.84 155 ASN B O 1
ATOM 3450 N N . MET B 1 156 ? 72.697 46.284 42.636 1.00 8.32 156 MET B N 1
ATOM 3451 C CA . MET B 1 156 ? 72.535 44.856 42.625 1.00 7.85 156 MET B CA 1
ATOM 3452 C C . MET B 1 156 ? 72.889 44.304 41.259 1.00 8.14 156 MET B C 1
ATOM 3453 O O . MET B 1 156 ? 72.566 44.914 40.229 1.00 9.62 156 MET B O 1
ATOM 3458 N N . ARG B 1 157 ? 73.483 43.106 41.258 1.00 7.91 157 ARG B N 1
ATOM 3459 C CA . ARG B 1 157 ? 73.672 42.345 40.040 1.00 8.62 157 ARG B CA 1
ATOM 3460 C C . ARG B 1 157 ? 72.523 41.336 39.993 1.00 7.61 157 ARG B C 1
ATOM 3461 O O . ARG B 1 157 ? 72.484 40.394 40.741 1.00 8.56 157 ARG B O 1
ATOM 3469 N N . ILE B 1 158 ? 71.576 41.630 39.117 1.00 7.65 158 ILE B N 1
ATOM 3470 C CA . ILE B 1 158 ? 70.356 40.815 39.040 1.00 7.74 158 ILE B CA 1
ATOM 3471 C C . ILE B 1 158 ? 70.514 39.686 38.050 1.00 8.22 158 ILE B C 1
ATOM 3472 O O . ILE B 1 158 ? 70.745 39.895 36.868 1.00 10.27 158 ILE B O 1
ATOM 3477 N N . ILE B 1 159 ? 70.435 38.458 38.559 1.00 7.50 159 ILE B N 1
ATOM 3478 C CA . ILE B 1 159 ? 70.468 37.229 37.811 1.00 7.89 159 ILE B CA 1
ATOM 3479 C C . ILE B 1 159 ? 69.037 36.798 37.508 1.00 7.65 159 ILE B C 1
ATOM 3480 O O . ILE B 1 159 ? 68.253 36.654 38.467 1.00 8.41 159 ILE B O 1
ATOM 3485 N N . SER B 1 160 ? 68.723 36.596 36.250 1.00 8.63 160 SER B N 1
ATOM 3486 C CA . SER B 1 160 ? 67.342 36.247 35.821 1.00 9.59 160 SER B CA 1
ATOM 3487 C C . SER B 1 160 ? 67.324 34.793 35.422 1.00 10.37 160 SER B C 1
ATOM 3488 O O . SER B 1 160 ? 67.887 34.456 34.380 1.00 16.22 160 SER B O 1
ATOM 3491 N N . ALA B 1 161 ? 66.689 33.906 36.171 1.00 8.08 161 ALA B N 1
ATOM 3492 C CA . ALA B 1 161 ? 66.689 32.474 35.946 1.00 7.97 161 ALA B CA 1
ATOM 3493 C C . ALA B 1 161 ? 65.364 32.015 35.360 1.00 7.54 161 ALA B C 1
ATOM 3494 O O . ALA B 1 161 ? 64.342 32.669 35.482 1.00 7.86 161 ALA B O 1
ATOM 3496 N N . LYS B 1 162 ? 65.365 30.839 34.700 1.00 8.20 162 LYS B N 1
ATOM 3497 C CA . LYS B 1 162 ? 64.194 30.503 33.844 1.00 8.65 162 LYS B CA 1
ATOM 3498 C C . LYS B 1 162 ? 62.972 30.083 34.645 1.00 7.25 162 LYS B C 1
ATOM 3499 O O . LYS B 1 162 ? 61.853 30.225 34.152 1.00 10.10 162 LYS B O 1
ATOM 3505 N N . ASP B 1 163 ? 63.127 29.521 35.822 1.00 7.02 163 ASP B N 1
ATOM 3506 C CA . ASP B 1 163 ? 61.985 29.061 36.634 1.00 6.24 163 ASP B CA 1
ATOM 3507 C C . ASP B 1 163 ? 62.406 29.115 38.087 1.00 5.80 163 ASP B C 1
ATOM 3508 O O . ASP B 1 163 ? 63.581 29.279 38.435 1.00 6.58 163 ASP B O 1
ATOM 3513 N N . HIS B 1 164 ? 61.416 28.894 38.986 1.00 6.26 164 HIS B N 1
ATOM 3514 C CA . HIS B 1 164 ? 61.704 29.114 40.400 1.00 5.97 164 HIS B CA 1
ATOM 3515 C C . HIS B 1 164 ? 62.715 28.138 40.968 1.00 5.94 164 HIS B C 1
ATOM 3516 O O . HIS B 1 164 ? 63.513 28.551 41.827 1.00 6.63 164 HIS B O 1
ATOM 3523 N N . GLY B 1 165 ? 62.732 26.895 40.524 1.00 6.39 165 GLY B N 1
ATOM 3524 C CA . GLY B 1 165 ? 63.754 25.959 41.031 1.00 6.86 165 GLY B CA 1
ATOM 3525 C C . GLY B 1 165 ? 65.137 26.350 40.522 1.00 6.40 165 GLY B C 1
ATOM 3526 O O . GLY B 1 165 ? 66.122 26.193 41.253 1.00 7.78 165 GLY B O 1
ATOM 3527 N N . ASP B 1 166 ? 65.233 26.862 39.307 1.00 6.47 166 ASP B N 1
ATOM 3528 C CA . ASP B 1 166 ? 66.533 27.343 38.813 1.00 6.54 166 ASP B CA 1
ATOM 3529 C C . ASP B 1 166 ? 67.011 28.497 39.650 1.00 6.16 166 ASP B C 1
ATOM 3530 O O . ASP B 1 166 ? 68.193 28.600 39.991 1.00 7.32 166 ASP B O 1
ATOM 3535 N N . SER B 1 167 ? 66.084 29.413 39.986 1.00 6.37 167 SER B N 1
ATOM 3536 C CA . SER B 1 167 ? 66.436 30.511 40.867 1.00 6.20 167 SER B CA 1
ATOM 3537 C C . SER B 1 167 ? 66.924 30.000 42.217 1.00 6.52 167 SER B C 1
ATOM 3538 O O . SER B 1 167 ? 67.963 30.446 42.747 1.00 6.99 167 SER B O 1
ATOM 3541 N N . PHE B 1 168 ? 66.161 29.071 42.830 1.00 6.73 168 PHE B N 1
ATOM 3542 C CA . PHE B 1 168 ? 66.586 28.564 44.117 1.00 7.16 168 PHE B CA 1
ATOM 3543 C C . PHE B 1 168 ? 67.963 27.927 44.043 1.00 7.41 168 PHE B C 1
ATOM 3544 O O . PHE B 1 168 ? 68.790 28.106 44.913 1.00 8.52 168 PHE B O 1
ATOM 3552 N N . ARG B 1 169 ? 68.214 27.137 43.010 1.00 7.65 169 ARG B N 1
ATOM 3553 C CA . ARG B 1 169 ? 69.509 26.438 42.889 1.00 8.39 169 ARG B CA 1
ATOM 3554 C C . ARG B 1 169 ? 70.625 27.459 42.695 1.00 8.14 169 ARG B C 1
ATOM 3555 O O . ARG B 1 169 ? 71.780 27.185 43.117 1.00 9.05 169 ARG B O 1
ATOM 3563 N N . THR B 1 170 ? 70.381 28.621 42.098 1.00 7.46 170 THR B N 1
ATOM 3564 C CA . THR B 1 170 ? 71.343 29.717 41.991 1.00 8.17 170 THR B CA 1
ATOM 3565 C C . THR B 1 170 ? 71.749 30.159 43.391 1.00 7.64 170 THR B C 1
ATOM 3566 O O . THR B 1 170 ? 72.935 30.361 43.707 1.00 9.10 170 THR B O 1
ATOM 3570 N N . LEU B 1 171 ? 70.768 30.362 44.245 1.00 7.31 171 LEU B N 1
ATOM 3571 C CA . LEU B 1 171 ? 71.013 30.704 45.607 1.00 7.45 171 LEU B CA 1
ATOM 3572 C C . LEU B 1 171 ? 71.776 29.601 46.356 1.00 8.33 171 LEU B C 1
ATOM 3573 O O . LEU B 1 171 ? 72.754 29.849 47.086 1.00 9.28 171 LEU B O 1
ATOM 3578 N N . GLU B 1 172 ? 71.287 28.360 46.216 1.00 8.30 172 GLU B N 1
ATOM 3579 C CA . GLU B 1 172 ? 71.817 27.233 46.978 1.00 9.28 172 GLU B CA 1
ATOM 3580 C C . GLU B 1 172 ? 73.283 26.987 46.654 1.00 9.05 172 GLU B C 1
ATOM 3581 O O . GLU B 1 172 ? 74.063 26.622 47.566 1.00 11.32 172 GLU B O 1
ATOM 3587 N N . SER B 1 173 ? 73.671 27.219 45.405 1.00 9.12 173 SER B N 1
ATOM 3588 C CA . SER B 1 173 ? 75.029 26.964 44.931 1.00 9.61 173 SER B CA 1
ATOM 3589 C C . SER B 1 173 ? 75.936 28.168 45.125 1.00 10.73 173 SER B C 1
ATOM 3590 O O . SER B 1 173 ? 77.096 28.125 44.667 1.00 13.99 173 SER B O 1
ATOM 3593 N N . GLY B 1 174 ? 75.456 29.233 45.796 1.00 10.61 174 GLY B N 1
ATOM 3594 C CA . GLY B 1 174 ? 76.272 30.381 46.159 1.00 13.20 174 GLY B CA 1
ATOM 3595 C C . GLY B 1 174 ? 76.521 31.331 45.002 1.00 11.88 174 GLY B C 1
ATOM 3596 O O . GLY B 1 174 ? 77.417 32.188 45.033 1.00 15.88 174 GLY B O 1
ATOM 3597 N N . ARG B 1 175 ? 75.737 31.281 43.944 1.00 11.43 175 ARG B N 1
ATOM 3598 C CA . ARG B 1 175 ? 75.771 32.200 42.800 1.00 11.66 175 ARG B CA 1
ATOM 3599 C C . ARG B 1 175 ? 74.970 33.499 43.048 1.00 10.45 175 ARG B C 1
ATOM 3600 O O . ARG B 1 175 ? 75.115 34.435 42.266 1.00 11.70 175 ARG B O 1
ATOM 3608 N N . ALA B 1 176 ? 74.184 33.513 44.098 1.00 9.50 176 ALA B N 1
ATOM 3609 C CA . ALA B 1 176 ? 73.450 34.711 44.550 1.00 9.39 176 ALA B CA 1
ATOM 3610 C C . ALA B 1 176 ? 73.307 34.653 46.062 1.00 9.05 176 ALA B C 1
ATOM 3611 O O . ALA B 1 176 ? 73.355 33.569 46.608 1.00 11.43 176 ALA B O 1
ATOM 3613 N N . VAL B 1 177 ? 73.120 35.822 46.700 1.00 9.44 177 VAL B N 1
ATOM 3614 C CA . VAL B 1 177 ? 72.969 35.865 48.137 1.00 10.63 177 VAL B CA 1
ATOM 3615 C C . VAL B 1 177 ? 71.515 35.821 48.559 1.00 8.65 177 VAL B C 1
ATOM 3616 O O . VAL B 1 177 ? 71.237 35.554 49.735 1.00 8.89 177 VAL B O 1
ATOM 3622 N N . ALA B 1 178 ? 70.585 36.087 47.686 1.00 8.48 178 ALA B N 1
ATOM 3623 C CA . ALA B 1 178 ? 69.150 36.059 48.003 1.00 7.50 178 ALA B CA 1
ATOM 3624 C C . ALA B 1 178 ? 68.401 35.796 46.701 1.00 6.66 178 ALA B C 1
ATOM 3625 O O . ALA B 1 178 ? 68.868 36.118 45.608 1.00 7.52 178 ALA B O 1
ATOM 3627 N N . PHE B 1 179 ? 67.205 35.248 46.832 1.00 7.07 179 PHE B N 1
ATOM 3628 C CA . PHE B 1 179 ? 66.227 35.021 45.778 1.00 6.65 179 PHE B CA 1
ATOM 3629 C C . PHE B 1 179 ? 64.962 35.818 46.164 1.00 5.82 179 PHE B C 1
ATOM 3630 O O . PHE B 1 179 ? 64.385 35.555 47.204 1.00 6.49 179 PHE B O 1
ATOM 3638 N N . MET B 1 180 ? 64.569 36.779 45.294 1.00 5.73 180 MET B N 1
ATOM 3639 C CA . MET B 1 180 ? 63.310 37.499 45.522 1.00 5.71 180 MET B CA 1
ATOM 3640 C C . MET B 1 180 ? 62.183 36.800 44.773 1.00 5.41 180 MET B C 1
ATOM 3641 O O . MET B 1 180 ? 62.262 36.564 43.564 1.00 5.89 180 MET B O 1
ATOM 3646 N N . MET B 1 181 ? 61.118 36.478 45.504 1.00 5.63 181 MET B N 1
ATOM 3647 C CA . MET B 1 181 ? 59.874 35.904 44.900 1.00 5.45 181 MET B CA 1
ATOM 3648 C C . MET B 1 181 ? 58.759 35.973 45.877 1.00 5.44 181 MET B C 1
ATOM 3649 O O . MET B 1 181 ? 58.945 36.182 47.104 1.00 5.76 181 MET B O 1
ATOM 3654 N N . ASP B 1 182 ? 57.573 35.730 45.358 1.00 6.20 182 ASP B N 1
ATOM 3655 C CA . ASP B 1 182 ? 56.366 35.458 46.166 1.00 5.84 182 ASP B CA 1
ATOM 3656 C C . ASP B 1 182 ? 56.727 34.556 47.332 1.00 5.49 182 ASP B C 1
ATOM 3657 O O . ASP B 1 182 ? 57.322 33.469 47.141 1.00 5.61 182 ASP B O 1
ATOM 3662 N N . ASP B 1 183 ? 56.331 34.957 48.542 1.00 5.47 183 ASP B N 1
ATOM 3663 C CA . ASP B 1 183 ? 56.684 34.243 49.756 1.00 6.43 183 ASP B CA 1
ATOM 3664 C C . ASP B 1 183 ? 56.312 32.765 49.698 1.00 6.16 183 ASP B C 1
ATOM 3665 O O . ASP B 1 183 ? 57.124 31.894 50.069 1.00 6.58 183 ASP B O 1
ATOM 3670 N N . ALA B 1 184 ? 55.088 32.439 49.255 1.00 5.96 184 ALA B N 1
ATOM 3671 C CA . ALA B 1 184 ? 54.665 31.051 49.228 1.00 6.18 184 ALA B CA 1
ATOM 3672 C C . ALA B 1 184 ? 55.600 30.194 48.328 1.00 5.89 184 ALA B C 1
ATOM 3673 O O . ALA B 1 184 ? 55.890 29.060 48.640 1.00 6.43 184 ALA B O 1
ATOM 3675 N N . LEU B 1 185 ? 56.008 30.789 47.189 1.00 5.78 185 LEU B N 1
ATOM 3676 C CA . LEU B 1 185 ? 56.872 30.061 46.255 1.00 5.84 185 LEU B CA 1
ATOM 3677 C C . LEU B 1 185 ? 58.251 29.849 46.857 1.00 5.51 185 LEU B C 1
ATOM 3678 O O . LEU B 1 185 ? 58.879 28.817 46.584 1.00 6.16 185 LEU B O 1
ATOM 3683 N N . LEU B 1 186 ? 58.755 30.838 47.603 1.00 5.32 186 LEU B N 1
ATOM 3684 C CA . LEU B 1 186 ? 60.026 30.680 48.307 1.00 5.95 186 LEU B CA 1
ATOM 3685 C C . LEU B 1 186 ? 59.960 29.499 49.282 1.00 6.06 186 LEU B C 1
ATOM 3686 O O . LEU B 1 186 ? 60.871 28.670 49.350 1.00 6.53 186 LEU B O 1
ATOM 3691 N N . ALA B 1 187 ? 58.901 29.456 50.068 1.00 6.57 187 ALA B N 1
ATOM 3692 C CA . ALA B 1 187 ? 58.677 28.327 50.994 1.00 6.50 187 ALA B CA 1
ATOM 3693 C C . ALA B 1 187 ? 58.609 27.015 50.226 1.00 6.60 187 ALA B C 1
ATOM 3694 O O . ALA B 1 187 ? 59.094 25.973 50.680 1.00 6.71 187 ALA B O 1
ATOM 3696 N N . GLY B 1 188 ? 57.944 27.023 49.079 1.00 6.09 188 GLY B N 1
ATOM 3697 C CA . GLY B 1 188 ? 57.847 25.830 48.261 1.00 6.84 188 GLY B CA 1
ATOM 3698 C C . GLY B 1 188 ? 59.163 25.326 47.762 1.00 6.09 188 GLY B C 1
ATOM 3699 O O . GLY B 1 188 ? 59.417 24.103 47.776 1.00 6.98 188 GLY B O 1
ATOM 3700 N N . GLU B 1 189 ? 60.035 26.248 47.305 1.00 5.94 189 GLU B N 1
ATOM 3701 C CA . GLU B 1 189 ? 61.382 25.825 46.912 1.00 6.07 189 GLU B CA 1
ATOM 3702 C C . GLU B 1 189 ? 62.165 25.275 48.102 1.00 6.66 189 GLU B C 1
ATOM 3703 O O . GLU B 1 189 ? 62.900 24.274 47.971 1.00 8.32 189 GLU B O 1
ATOM 3709 N N . ARG B 1 190 ? 62.009 25.906 49.242 1.00 7.05 190 ARG B N 1
ATOM 3710 C CA . ARG B 1 190 ? 62.691 25.430 50.463 1.00 8.76 190 ARG B CA 1
ATOM 3711 C C . ARG B 1 190 ? 62.206 24.007 50.802 1.00 9.63 190 ARG B C 1
ATOM 3712 O O . ARG B 1 190 ? 63.030 23.211 51.294 1.00 12.69 190 ARG B O 1
ATOM 3720 N N . ALA B 1 191 ? 60.952 23.687 50.515 1.00 9.26 191 ALA B N 1
ATOM 3721 C CA . ALA B 1 191 ? 60.362 22.370 50.792 1.00 11.34 191 ALA B CA 1
ATOM 3722 C C . ALA B 1 191 ? 60.876 21.286 49.836 1.00 12.54 191 ALA B C 1
ATOM 3723 O O . ALA B 1 191 ? 60.466 20.105 49.981 1.00 16.00 191 ALA B O 1
ATOM 3725 N N . LYS B 1 192 ? 61.756 21.651 48.940 1.00 11.22 192 LYS B N 1
ATOM 3726 C CA . LYS B 1 192 ? 62.482 20.706 48.098 1.00 12.62 192 LYS B CA 1
ATOM 3727 C C . LYS B 1 192 ? 63.993 20.682 48.337 1.00 15.76 192 LYS B C 1
ATOM 3728 O O . LYS B 1 192 ? 64.679 19.843 47.713 1.00 18.43 192 LYS B O 1
ATOM 3734 N N . ALA B 1 193 ? 64.508 21.574 49.161 1.00 15.43 193 ALA B N 1
ATOM 3735 C CA . ALA B 1 193 ? 65.915 21.788 49.338 1.00 19.04 193 ALA B CA 1
ATOM 3736 C C . ALA B 1 193 ? 66.586 20.599 50.019 1.00 25.05 193 ALA B C 1
ATOM 3737 O O . ALA B 1 193 ? 65.935 19.838 50.746 1.00 25.95 193 ALA B O 1
ATOM 3739 N N . LYS B 1 194 ? 67.881 20.484 49.785 1.00 30.05 194 LYS B N 1
ATOM 3740 C CA . LYS B 1 194 ? 68.801 19.571 50.430 1.00 31.59 194 LYS B CA 1
ATOM 3741 C C . LYS B 1 194 ? 68.723 19.674 51.960 1.00 29.93 194 LYS B C 1
ATOM 3742 O O . LYS B 1 194 ? 68.659 18.701 52.701 1.00 32.69 194 LYS B O 1
ATOM 3748 N N . LYS B 1 195 ? 68.822 20.948 52.352 1.00 26.91 195 LYS B N 1
ATOM 3749 C CA . LYS B 1 195 ? 68.799 21.267 53.783 1.00 24.21 195 LYS B CA 1
ATOM 3750 C C . LYS B 1 195 ? 67.790 22.422 53.939 1.00 18.43 195 LYS B C 1
ATOM 3751 O O . LYS B 1 195 ? 68.237 23.600 53.902 1.00 17.53 195 LYS B O 1
ATOM 3757 N N . PRO B 1 196 ? 66.516 22.139 54.106 1.00 17.31 196 PRO B N 1
ATOM 3758 C CA . PRO B 1 196 ? 65.529 23.240 54.266 1.00 17.42 196 PRO B CA 1
ATOM 3759 C C . PRO B 1 196 ? 65.848 24.199 55.382 1.00 18.63 196 PRO B C 1
ATOM 3760 O O . PRO B 1 196 ? 65.623 25.421 55.186 1.00 16.41 196 PRO B O 1
ATOM 3765 N N A ASP B 1 197 ? 66.385 23.651 56.441 1.00 26.29 197 ASP B N 1
ATOM 3766 N N B ASP B 1 197 ? 66.396 23.875 56.566 1.00 26.74 197 ASP B N 1
ATOM 3767 C CA A ASP B 1 197 ? 66.857 24.430 57.562 1.00 30.32 197 ASP B CA 1
ATOM 3768 C CA B ASP B 1 197 ? 66.794 24.723 57.693 1.00 30.31 197 ASP B CA 1
ATOM 3769 C C A ASP B 1 197 ? 67.793 25.599 57.225 1.00 31.03 197 ASP B C 1
ATOM 3770 C C B ASP B 1 197 ? 67.953 25.669 57.302 1.00 30.81 197 ASP B C 1
ATOM 3771 O O A ASP B 1 197 ? 67.900 26.571 58.041 1.00 30.79 197 ASP B O 1
ATOM 3772 O O B ASP B 1 197 ? 68.322 26.513 58.161 1.00 36.59 197 ASP B O 1
ATOM 3781 N N . ASN B 1 198 ? 68.507 25.478 56.098 1.00 23.37 198 ASN B N 1
ATOM 3782 C CA . ASN B 1 198 ? 69.520 26.466 55.754 1.00 22.21 198 ASN B CA 1
ATOM 3783 C C . ASN B 1 198 ? 68.955 27.772 55.203 1.00 15.43 198 ASN B C 1
ATOM 3784 O O . ASN B 1 198 ? 69.726 28.678 54.981 1.00 15.71 198 ASN B O 1
ATOM 3789 N N . TRP B 1 199 ? 67.630 27.843 54.975 1.00 11.98 199 TRP B N 1
ATOM 3790 C CA . TRP B 1 199 ? 67.054 28.946 54.209 1.00 11.76 199 TRP B CA 1
ATOM 3791 C C . TRP B 1 199 ? 65.959 29.689 54.985 1.00 11.15 199 TRP B C 1
ATOM 3792 O O . TRP B 1 199 ? 65.003 29.090 55.468 1.00 13.28 199 TRP B O 1
ATOM 3803 N N . ASP B 1 200 ? 66.078 31.007 55.056 1.00 10.62 200 ASP B N 1
ATOM 3804 C CA . ASP B 1 200 ? 65.155 31.894 55.766 1.00 10.37 200 ASP B CA 1
ATOM 3805 C C . ASP B 1 200 ? 64.474 32.818 54.783 1.00 8.76 200 ASP B C 1
ATOM 3806 O O . ASP B 1 200 ? 65.073 33.377 53.889 1.00 9.79 200 ASP B O 1
ATOM 3811 N N . ILE B 1 201 ? 63.165 33.050 54.998 1.00 8.85 201 ILE B N 1
ATOM 3812 C CA . ILE B 1 201 ? 62.410 34.070 54.266 1.00 8.33 201 ILE B CA 1
ATOM 3813 C C . ILE B 1 201 ? 62.458 35.334 55.137 1.00 9.28 201 ILE B C 1
ATOM 3814 O O . ILE B 1 201 ? 62.077 35.329 56.318 1.00 11.13 201 ILE B O 1
ATOM 3819 N N . VAL B 1 202 ? 62.923 36.414 54.530 1.00 8.52 202 VAL B N 1
ATOM 3820 C CA . VAL B 1 202 ? 63.159 37.699 55.187 1.00 9.06 202 VAL B CA 1
ATOM 3821 C C . VAL B 1 202 ? 62.659 38.837 54.317 1.00 9.02 202 VAL B C 1
ATOM 3822 O O . VAL B 1 202 ? 62.384 38.691 53.115 1.00 8.92 202 VAL B O 1
ATOM 3826 N N . GLY B 1 203 ? 62.602 40.029 54.908 1.00 9.85 203 GLY B N 1
ATOM 3827 C CA . GLY B 1 203 ? 62.290 41.252 54.256 1.00 9.37 203 GLY B CA 1
ATOM 3828 C C . GLY B 1 203 ? 60.850 41.675 54.366 1.00 9.41 203 GLY B C 1
ATOM 3829 O O . GLY B 1 203 ? 59.955 40.829 54.553 1.00 10.90 203 GLY B O 1
ATOM 3830 N N . LYS B 1 204 ? 60.651 42.995 54.270 1.00 8.99 204 LYS B N 1
ATOM 3831 C CA . LYS B 1 204 ? 59.274 43.505 54.195 1.00 9.12 204 LYS B CA 1
ATOM 3832 C C . LYS B 1 204 ? 58.746 43.204 52.793 1.00 8.84 204 LYS B C 1
ATOM 3833 O O . LYS B 1 204 ? 59.470 43.407 51.801 1.00 9.86 204 LYS B O 1
ATOM 3839 N N . PRO B 1 205 ? 57.475 42.819 52.649 1.00 8.54 205 PRO B N 1
ATOM 3840 C CA . PRO B 1 205 ? 56.981 42.530 51.291 1.00 8.65 205 PRO B CA 1
ATOM 3841 C C . PRO B 1 205 ? 57.003 43.758 50.443 1.00 8.13 205 PRO B C 1
ATOM 3842 O O . PRO B 1 205 ? 56.633 44.872 50.859 1.00 9.26 205 PRO B O 1
ATOM 3847 N N . GLN B 1 206 ? 57.384 43.567 49.181 1.00 7.53 206 GLN B N 1
ATOM 3848 C CA . GLN B 1 206 ? 57.447 44.695 48.239 1.00 7.67 206 GLN B CA 1
ATOM 3849 C C . GLN B 1 206 ? 56.146 44.921 47.479 1.00 7.80 206 GLN B C 1
ATOM 3850 O O . GLN B 1 206 ? 55.986 45.968 46.846 1.00 9.27 206 GLN B O 1
ATOM 3856 N N . SER B 1 207 ? 55.232 43.960 47.554 1.00 7.25 207 SER B N 1
ATOM 3857 C CA . SER B 1 207 ? 53.946 43.976 46.916 1.00 7.55 207 SER B CA 1
ATOM 3858 C C . SER B 1 207 ? 53.073 42.939 47.591 1.00 7.47 207 SER B C 1
ATOM 3859 O O . SER B 1 207 ? 53.565 42.048 48.301 1.00 8.43 207 SER B O 1
ATOM 3862 N N . GLN B 1 208 ? 51.763 43.092 47.372 1.00 7.89 208 GLN B N 1
ATOM 3863 C CA . GLN B 1 208 ? 50.778 42.076 47.738 1.00 8.23 208 GLN B CA 1
ATOM 3864 C C . GLN B 1 208 ? 50.017 41.760 46.446 1.00 7.53 208 GLN B C 1
ATOM 3865 O O . GLN B 1 208 ? 49.553 42.687 45.797 1.00 9.28 208 GLN B O 1
ATOM 3871 N N . GLU B 1 209 ? 49.966 40.494 46.087 1.00 6.93 209 GLU B N 1
ATOM 3872 C CA . GLU B 1 209 ? 49.501 40.069 44.780 1.00 7.08 209 GLU B CA 1
ATOM 3873 C C . GLU B 1 209 ? 48.533 38.936 44.845 1.00 6.76 209 GLU B C 1
ATOM 3874 O O . GLU B 1 209 ? 48.673 38.024 45.670 1.00 7.65 209 GLU B O 1
ATOM 3880 N N . ALA B 1 210 ? 47.523 38.978 43.972 1.00 7.14 210 ALA B N 1
ATOM 3881 C CA . ALA B 1 210 ? 46.486 37.964 43.834 1.00 7.32 210 ALA B CA 1
ATOM 3882 C C . ALA B 1 210 ? 46.792 37.034 42.685 1.00 6.92 210 ALA B C 1
ATOM 3883 O O . ALA B 1 210 ? 47.022 37.489 41.562 1.00 7.92 210 ALA B O 1
ATOM 3885 N N . TYR B 1 211 ? 46.765 35.728 42.951 1.00 6.71 211 TYR B N 1
ATOM 3886 C CA . TYR B 1 211 ? 46.807 34.711 41.937 1.00 7.15 211 TYR B CA 1
ATOM 3887 C C . TYR B 1 211 ? 45.439 34.481 41.343 1.00 7.04 211 TYR B C 1
ATOM 3888 O O . TYR B 1 211 ? 44.490 34.284 42.109 1.00 7.99 211 TYR B O 1
ATOM 3897 N N . GLY B 1 212 ? 45.338 34.421 40.026 1.00 7.74 212 GLY B N 1
ATOM 3898 C CA . GLY B 1 212 ? 44.152 33.919 39.360 1.00 7.68 212 GLY B CA 1
ATOM 3899 C C . GLY B 1 212 ? 44.528 32.845 38.356 1.00 7.30 212 GLY B C 1
ATOM 3900 O O . GLY B 1 212 ? 45.684 32.834 37.893 1.00 7.53 212 GLY B O 1
ATOM 3901 N N . CYS B 1 213 ? 43.633 31.956 38.020 1.00 7.55 213 CYS B N 1
ATOM 3902 C CA . CYS B 1 213 ? 43.788 31.156 36.804 1.00 7.37 213 CYS B CA 1
ATOM 3903 C C . CYS B 1 213 ? 43.773 32.121 35.619 1.00 7.80 213 CYS B C 1
ATOM 3904 O O . CYS B 1 213 ? 43.003 33.077 35.634 1.00 10.02 213 CYS B O 1
ATOM 3907 N N . MET B 1 214 ? 44.563 31.861 34.598 1.00 7.61 214 MET B N 1
ATOM 3908 C CA . MET B 1 214 ? 44.690 32.722 33.445 1.00 7.43 214 MET B CA 1
ATOM 3909 C C . MET B 1 214 ? 44.031 32.030 32.251 1.00 6.89 214 MET B C 1
ATOM 3910 O O . MET B 1 214 ? 44.232 30.843 32.016 1.00 7.76 214 MET B O 1
ATOM 3915 N N . LEU B 1 215 ? 43.309 32.836 31.451 1.00 7.24 215 LEU B N 1
ATOM 3916 C CA . LEU B 1 215 ? 42.647 32.401 30.237 1.00 7.56 215 LEU B CA 1
ATOM 3917 C C . LEU B 1 215 ? 42.696 33.541 29.205 1.00 7.84 215 LEU B C 1
ATOM 3918 O O . LEU B 1 215 ? 43.150 34.665 29.531 1.00 8.41 215 LEU B O 1
ATOM 3923 N N . ARG B 1 216 ? 42.246 33.296 27.985 1.00 8.07 216 ARG B N 1
ATOM 3924 C CA . ARG B 1 216 ? 42.256 34.365 27.000 1.00 8.78 216 ARG B CA 1
ATOM 3925 C C . ARG B 1 216 ? 41.221 35.425 27.336 1.00 9.34 216 ARG B C 1
ATOM 3926 O O . ARG B 1 216 ? 40.179 35.222 27.938 1.00 10.40 216 ARG B O 1
ATOM 3934 N N . LYS B 1 217 ? 41.593 36.623 26.919 1.00 10.19 217 LYS B N 1
ATOM 3935 C CA . LYS B 1 217 ? 40.749 37.793 27.099 1.00 13.43 217 LYS B CA 1
ATOM 3936 C C . LYS B 1 217 ? 39.544 37.681 26.173 1.00 13.06 217 LYS B C 1
ATOM 3937 O O . LYS B 1 217 ? 39.517 36.942 25.166 1.00 12.96 217 LYS B O 1
ATOM 3943 N N . ASP B 1 218 ? 38.491 38.396 26.523 1.00 13.28 218 ASP B N 1
ATOM 3944 C CA . ASP B 1 218 ? 37.326 38.500 25.611 1.00 14.41 218 ASP B CA 1
ATOM 3945 C C . ASP B 1 218 ? 36.591 37.191 25.403 1.00 12.99 218 ASP B C 1
ATOM 3946 O O . ASP B 1 218 ? 35.966 36.943 24.363 1.00 15.95 218 ASP B O 1
ATOM 3951 N N . ASP B 1 219 ? 36.586 36.353 26.431 1.00 11.50 219 ASP B N 1
ATOM 3952 C CA . ASP B 1 219 ? 35.913 35.062 26.442 1.00 11.09 219 ASP B CA 1
ATOM 3953 C C . ASP B 1 219 ? 35.109 34.944 27.714 1.00 9.98 219 ASP B C 1
ATOM 3954 O O . ASP B 1 219 ? 35.443 34.238 28.655 1.00 10.80 219 ASP B O 1
ATOM 3959 N N . PRO B 1 220 ? 34.002 35.697 27.765 1.00 11.23 220 PRO B N 1
ATOM 3960 C CA . PRO B 1 220 ? 33.214 35.708 29.003 1.00 11.88 220 PRO B CA 1
ATOM 3961 C C . PRO B 1 220 ? 32.638 34.348 29.379 1.00 10.64 220 PRO B C 1
ATOM 3962 O O . PRO B 1 220 ? 32.489 34.069 30.558 1.00 11.09 220 PRO B O 1
ATOM 3966 N N . GLN B 1 221 ? 32.267 33.527 28.373 1.00 10.97 221 GLN B N 1
ATOM 3967 C CA . GLN B 1 221 ? 31.655 32.259 28.730 1.00 11.24 221 GLN B CA 1
ATOM 3968 C C . GLN B 1 221 ? 32.614 31.318 29.432 1.00 9.39 221 GLN B C 1
ATOM 3969 O O . GLN B 1 221 ? 32.291 30.604 30.381 1.00 10.61 221 GLN B O 1
ATOM 3975 N N . PHE B 1 222 ? 33.858 31.277 28.930 1.00 9.79 222 PHE B N 1
ATOM 3976 C CA . PHE B 1 222 ? 34.840 30.418 29.561 1.00 9.01 222 PHE B CA 1
ATOM 3977 C C . PHE B 1 222 ? 35.221 30.962 30.935 1.00 8.27 222 PHE B C 1
ATOM 3978 O O . PHE B 1 222 ? 35.399 30.185 31.900 1.00 8.89 222 PHE B O 1
ATOM 3986 N N . LYS B 1 223 ? 35.365 32.269 31.077 1.00 8.93 223 LYS B N 1
ATOM 3987 C CA . LYS B 1 223 ? 35.659 32.865 32.375 1.00 8.43 223 LYS B CA 1
ATOM 3988 C C . LYS B 1 223 ? 34.551 32.540 33.354 1.00 8.70 223 LYS B C 1
ATOM 3989 O O . LYS B 1 223 ? 34.803 32.234 34.511 1.00 8.92 223 LYS B O 1
ATOM 3995 N N . LYS B 1 224 ? 33.277 32.582 32.892 1.00 8.92 224 LYS B N 1
ATOM 3996 C CA . LYS B 1 224 ? 32.166 32.270 33.760 1.00 9.10 224 LYS B CA 1
ATOM 3997 C C . LYS B 1 224 ? 32.208 30.816 34.232 1.00 8.76 224 LYS B C 1
ATOM 3998 O O . LYS B 1 224 ? 31.977 30.523 35.408 1.00 8.95 224 LYS B O 1
ATOM 4004 N N . LEU B 1 225 ? 32.517 29.886 33.345 1.00 8.65 225 LEU B N 1
ATOM 4005 C CA . LEU B 1 225 ? 32.666 28.471 33.720 1.00 8.50 225 LEU B CA 1
ATOM 4006 C C . LEU B 1 225 ? 33.707 28.335 34.799 1.00 8.59 225 LEU B C 1
ATOM 4007 O O . LEU B 1 225 ? 33.559 27.629 35.774 1.00 8.80 225 LEU B O 1
ATOM 4012 N N . MET B 1 226 ? 34.869 28.997 34.593 1.00 8.10 226 MET B N 1
ATOM 4013 C CA . MET B 1 226 ? 35.958 28.881 35.544 1.00 8.06 226 MET B CA 1
ATOM 4014 C C . MET B 1 226 ? 35.587 29.486 36.893 1.00 8.54 226 MET B C 1
ATOM 4015 O O . MET B 1 226 ? 35.768 28.893 37.953 1.00 9.41 226 MET B O 1
ATOM 4020 N N . ASP B 1 227 ? 35.043 30.711 36.866 1.00 9.25 227 ASP B N 1
ATOM 4021 C CA . ASP B 1 227 ? 34.650 31.390 38.079 1.00 8.91 227 ASP B CA 1
ATOM 4022 C C . ASP B 1 227 ? 33.554 30.631 38.842 1.00 9.05 227 ASP B C 1
ATOM 4023 O O . ASP B 1 227 ? 33.564 30.549 40.054 1.00 11.02 227 ASP B O 1
ATOM 4028 N N . ASP B 1 228 ? 32.574 30.123 38.099 1.00 9.16 228 ASP B N 1
ATOM 4029 C CA . ASP B 1 228 ? 31.538 29.371 38.751 1.00 9.75 228 ASP B CA 1
ATOM 4030 C C . ASP B 1 228 ? 32.079 28.125 39.457 1.00 9.84 228 ASP B C 1
ATOM 4031 O O . ASP B 1 228 ? 31.639 27.747 40.557 1.00 11.04 228 ASP B O 1
ATOM 4036 N N . THR B 1 229 ? 33.069 27.481 38.836 1.00 9.43 229 THR B N 1
ATOM 4037 C CA . THR B 1 229 ? 33.699 26.317 39.425 1.00 8.95 229 THR B CA 1
ATOM 4038 C C . THR B 1 229 ? 34.462 26.688 40.694 1.00 8.75 229 THR B C 1
ATOM 4039 O O . THR B 1 229 ? 34.362 26.061 41.751 1.00 9.78 229 THR B O 1
ATOM 4043 N N . ILE B 1 230 ? 35.245 27.744 40.581 1.00 9.11 230 ILE B N 1
ATOM 4044 C CA . ILE B 1 230 ? 36.005 28.261 41.725 1.00 10.77 230 ILE B CA 1
ATOM 4045 C C . ILE B 1 230 ? 35.090 28.655 42.880 1.00 11.41 230 ILE B C 1
ATOM 4046 O O . ILE B 1 230 ? 35.343 28.347 44.022 1.00 11.42 230 ILE B O 1
ATOM 4051 N N . ALA B 1 231 ? 33.981 29.308 42.537 1.00 12.19 231 ALA B N 1
ATOM 4052 C CA . ALA B 1 231 ? 33.082 29.798 43.570 1.00 15.24 231 ALA B CA 1
ATOM 4053 C C . ALA B 1 231 ? 32.472 28.609 44.316 1.00 14.07 231 ALA B C 1
ATOM 4054 O O . ALA B 1 231 ? 32.315 28.662 45.553 1.00 16.57 231 ALA B O 1
ATOM 4056 N N . GLN B 1 232 ? 32.127 27.534 43.635 1.00 14.25 232 GLN B N 1
ATOM 4057 C CA . GLN B 1 232 ? 31.593 26.390 44.339 1.00 15.45 232 GLN B CA 1
ATOM 4058 C C . GLN B 1 232 ? 32.639 25.812 45.280 1.00 15.01 232 GLN B C 1
ATOM 4059 O O . GLN B 1 232 ? 32.336 25.494 46.439 1.00 15.79 232 GLN B O 1
ATOM 4069 N N . VAL B 1 233 ? 33.878 25.626 44.811 1.00 12.58 233 VAL B N 1
ATOM 4070 C CA . VAL B 1 233 ? 34.918 25.064 45.653 1.00 12.25 233 VAL B CA 1
ATOM 4071 C C . VAL B 1 233 ? 35.190 25.896 46.884 1.00 11.11 233 VAL B C 1
ATOM 4072 O O . VAL B 1 233 ? 35.349 25.486 48.025 1.00 12.66 233 VAL B O 1
ATOM 4076 N N . GLN B 1 234 ? 35.225 27.219 46.667 1.00 10.85 234 GLN B N 1
ATOM 4077 C CA . GLN B 1 234 ? 35.575 28.124 47.764 1.00 11.89 234 GLN B CA 1
ATOM 4078 C C . GLN B 1 234 ? 34.472 28.270 48.786 1.00 13.16 234 GLN B C 1
ATOM 4079 O O . GLN B 1 234 ? 34.706 28.157 49.982 1.00 14.39 234 GLN B O 1
ATOM 4085 N N . THR B 1 235 ? 33.236 28.499 48.307 1.00 14.71 235 THR B N 1
ATOM 4086 C CA . THR B 1 235 ? 32.131 28.718 49.264 1.00 15.22 235 THR B CA 1
ATOM 4087 C C . THR B 1 235 ? 31.682 27.436 49.953 1.00 16.94 235 THR B C 1
ATOM 4088 O O . THR B 1 235 ? 31.049 27.557 51.006 1.00 21.72 235 THR B O 1
ATOM 4092 N N . SER B 1 236 ? 31.928 26.264 49.417 1.00 16.47 236 SER B N 1
ATOM 4093 C CA . SER B 1 236 ? 31.548 25.004 50.035 1.00 17.58 236 SER B CA 1
ATOM 4094 C C . SER B 1 236 ? 32.480 24.570 51.155 1.00 17.58 236 SER B C 1
ATOM 4095 O O . SER B 1 236 ? 32.156 23.627 51.849 1.00 21.47 236 SER B O 1
ATOM 4098 N N . GLY B 1 237 ? 33.640 25.209 51.309 1.00 15.93 237 GLY B N 1
ATOM 4099 C CA . GLY B 1 237 ? 34.626 24.813 52.288 1.00 17.62 237 GLY B CA 1
ATOM 4100 C C . GLY B 1 237 ? 35.682 23.908 51.689 1.00 16.32 237 GLY B C 1
ATOM 4101 O O . GLY B 1 237 ? 36.666 23.586 52.364 1.00 16.75 237 GLY B O 1
ATOM 4102 N N . GLU B 1 238 ? 35.535 23.488 50.449 1.00 15.11 238 GLU B N 1
ATOM 4103 C CA . GLU B 1 238 ? 36.522 22.595 49.854 1.00 13.97 238 GLU B CA 1
ATOM 4104 C C . GLU B 1 238 ? 37.862 23.317 49.644 1.00 13.57 238 GLU B C 1
ATOM 4105 O O . GLU B 1 238 ? 38.913 22.696 49.855 1.00 13.47 238 GLU B O 1
ATOM 4115 N N . ALA B 1 239 ? 37.873 24.575 49.227 1.00 13.05 239 ALA B N 1
ATOM 4116 C CA . ALA B 1 239 ? 39.164 25.233 48.993 1.00 12.84 239 ALA B CA 1
ATOM 4117 C C . ALA B 1 239 ? 40.016 25.235 50.263 1.00 12.23 239 ALA B C 1
ATOM 4118 O O . ALA B 1 239 ? 41.243 25.110 50.213 1.00 12.10 239 ALA B O 1
ATOM 4120 N N . GLU B 1 240 ? 39.362 25.472 51.411 1.00 13.26 240 GLU B N 1
ATOM 4121 C CA . GLU B 1 240 ? 40.132 25.463 52.648 1.00 13.56 240 GLU B CA 1
ATOM 4122 C C . GLU B 1 240 ? 40.687 24.092 52.947 1.00 12.30 240 GLU B C 1
ATOM 4123 O O . GLU B 1 240 ? 41.806 23.957 53.456 1.00 12.52 240 GLU B O 1
ATOM 4129 N N . LYS B 1 241 ? 39.968 23.017 52.632 1.00 12.35 241 LYS B N 1
ATOM 4130 C CA . LYS B 1 241 ? 40.545 21.679 52.794 1.00 12.40 241 LYS B CA 1
ATOM 4131 C C . LYS B 1 241 ? 41.728 21.537 51.885 1.00 10.96 241 LYS B C 1
ATOM 4132 O O . LYS B 1 241 ? 42.739 20.892 52.265 1.00 10.81 241 LYS B O 1
ATOM 4138 N N . TRP B 1 242 ? 41.662 22.054 50.658 1.00 11.09 242 TRP B N 1
ATOM 4139 C CA . TRP B 1 242 ? 42.821 22.008 49.753 1.00 10.05 242 TRP B CA 1
ATOM 4140 C C . TRP B 1 242 ? 43.992 22.790 50.314 1.00 9.56 242 TRP B C 1
ATOM 4141 O O . TRP B 1 242 ? 45.152 22.356 50.259 1.00 9.52 242 TRP B O 1
ATOM 4152 N N . PHE B 1 243 ? 43.689 23.952 50.900 1.00 10.20 243 PHE B N 1
ATOM 4153 C CA . PHE B 1 243 ? 44.734 24.711 51.546 1.00 9.93 243 PHE B CA 1
ATOM 4154 C C . PHE B 1 243 ? 45.433 23.895 52.610 1.00 10.37 243 PHE B C 1
ATOM 4155 O O . PHE B 1 243 ? 46.636 23.832 52.744 1.00 9.31 243 PHE B O 1
ATOM 4163 N N . ASP B 1 244 ? 44.607 23.294 53.505 1.00 9.87 244 ASP B N 1
ATOM 4164 C CA . ASP B 1 244 ? 45.219 22.562 54.622 1.00 10.28 244 ASP B CA 1
ATOM 4165 C C . ASP B 1 244 ? 46.100 21.425 54.086 1.00 10.11 244 ASP B C 1
ATOM 4166 O O . ASP B 1 244 ? 47.179 21.142 54.603 1.00 10.20 244 ASP B O 1
ATOM 4171 N N . LYS B 1 245 ? 45.610 20.756 53.043 1.00 9.64 245 LYS B N 1
ATOM 4172 C CA . LYS B 1 245 ? 46.384 19.669 52.437 1.00 10.34 245 LYS B CA 1
ATOM 4173 C C . LYS B 1 245 ? 47.756 20.153 51.971 1.00 8.94 245 LYS B C 1
ATOM 4174 O O . LYS B 1 245 ? 48.766 19.492 52.273 1.00 9.66 245 LYS B O 1
ATOM 4180 N N . TRP B 1 246 ? 47.792 21.202 51.211 1.00 8.48 246 TRP B N 1
ATOM 4181 C CA . TRP B 1 246 ? 49.004 21.626 50.520 1.00 7.99 246 TRP B CA 1
ATOM 4182 C C . TRP B 1 246 ? 49.880 22.519 51.375 1.00 7.77 246 TRP B C 1
ATOM 4183 O O . TRP B 1 246 ? 51.082 22.609 51.050 1.00 7.93 246 TRP B O 1
ATOM 4194 N N . PHE B 1 247 ? 49.355 23.146 52.409 1.00 8.41 247 PHE B N 1
ATOM 4195 C CA . PHE B 1 247 ? 50.112 24.138 53.179 1.00 8.34 247 PHE B CA 1
ATOM 4196 C C . PHE B 1 247 ? 50.322 23.812 54.633 1.00 8.88 247 PHE B C 1
ATOM 4197 O O . PHE B 1 247 ? 51.094 24.499 55.310 1.00 9.28 247 PHE B O 1
ATOM 4205 N N . LYS B 1 248 ? 49.604 22.786 55.162 1.00 9.10 248 LYS B N 1
ATOM 4206 C CA . LYS B 1 248 ? 49.710 22.422 56.567 1.00 9.86 248 LYS B CA 1
ATOM 4207 C C . LYS B 1 248 ? 50.051 20.955 56.781 1.00 10.54 248 LYS B C 1
ATOM 4208 O O . LYS B 1 248 ? 50.110 20.511 57.959 1.00 13.00 248 LYS B O 1
ATOM 4214 N N . ASN B 1 249 ? 50.266 20.186 55.737 1.00 10.82 249 ASN B N 1
ATOM 4215 C CA . ASN B 1 249 ? 50.578 18.770 55.821 1.00 11.05 249 ASN B CA 1
ATOM 4216 C C . ASN B 1 249 ? 51.780 18.415 54.944 1.00 10.47 249 ASN B C 1
ATOM 4217 O O . ASN B 1 249 ? 52.106 19.196 54.033 1.00 10.47 249 ASN B O 1
ATOM 4222 N N . PRO B 1 250 ? 52.424 17.272 55.164 1.00 12.69 250 PRO B N 1
ATOM 4223 C CA . PRO B 1 250 ? 53.562 16.888 54.322 1.00 11.74 250 PRO B CA 1
ATOM 4224 C C . PRO B 1 250 ? 53.121 16.825 52.854 1.00 10.41 250 PRO B C 1
ATOM 4225 O O . PRO B 1 250 ? 52.052 16.268 52.581 1.00 12.06 250 PRO B O 1
ATOM 4229 N N . ILE B 1 251 ? 53.969 17.325 51.966 1.00 9.64 251 ILE B N 1
ATOM 4230 C CA . ILE B 1 251 ? 53.717 17.363 50.558 1.00 8.63 251 ILE B CA 1
ATOM 4231 C C . ILE B 1 251 ? 54.873 16.726 49.782 1.00 8.99 251 ILE B C 1
ATOM 4232 O O . ILE B 1 251 ? 55.998 16.742 50.247 1.00 9.25 251 ILE B O 1
ATOM 4237 N N . PRO B 1 252 ? 54.598 16.243 48.567 1.00 9.30 252 PRO B N 1
ATOM 4238 C CA . PRO B 1 252 ? 55.690 15.785 47.710 1.00 10.18 252 PRO B CA 1
ATOM 4239 C C . PRO B 1 252 ? 56.571 16.970 47.364 1.00 10.39 252 PRO B C 1
ATOM 4240 O O . PRO B 1 252 ? 56.135 18.155 47.380 1.00 10.27 252 PRO B O 1
ATOM 4244 N N . PRO B 1 253 ? 57.810 16.744 46.934 1.00 11.19 253 PRO B N 1
ATOM 4245 C CA . PRO B 1 253 ? 58.395 15.425 46.714 1.00 13.09 253 PRO B CA 1
ATOM 4246 C C . PRO B 1 253 ? 59.226 14.881 47.878 1.00 13.51 253 PRO B C 1
ATOM 4247 O O . PRO B 1 253 ? 59.730 13.744 47.778 1.00 18.99 253 PRO B O 1
ATOM 4251 N N . LYS B 1 254 ? 59.390 15.649 48.922 1.00 12.07 254 LYS B N 1
ATOM 4252 C CA . LYS B 1 254 ? 60.293 15.292 50.040 1.00 15.15 254 LYS B CA 1
ATOM 4253 C C . LYS B 1 254 ? 59.518 15.068 51.325 1.00 13.40 254 LYS B C 1
ATOM 4254 O O . LYS B 1 254 ? 60.137 14.854 52.375 1.00 15.98 254 LYS B O 1
ATOM 4260 N N . ASN B 1 255 ? 58.182 15.132 51.350 1.00 12.16 255 ASN B N 1
ATOM 4261 C CA . ASN B 1 255 ? 57.378 14.907 52.543 1.00 13.44 255 ASN B CA 1
ATOM 4262 C C . ASN B 1 255 ? 57.591 15.976 53.583 1.00 12.03 255 ASN B C 1
ATOM 4263 O O . ASN B 1 255 ? 57.396 15.735 54.782 1.00 15.18 255 ASN B O 1
ATOM 4268 N N . LEU B 1 256 ? 57.970 17.190 53.181 1.00 11.65 256 LEU B N 1
ATOM 4269 C CA . LEU B 1 256 ? 58.129 18.340 54.097 1.00 11.64 256 LEU B CA 1
ATOM 4270 C C . LEU B 1 256 ? 56.843 19.157 54.119 1.00 11.04 256 LEU B C 1
ATOM 4271 O O . LEU B 1 256 ? 55.949 19.009 53.302 1.00 11.44 256 LEU B O 1
ATOM 4276 N N . ASN B 1 257 ? 56.718 20.001 55.114 1.00 11.94 257 ASN B N 1
ATOM 4277 C CA . ASN B 1 257 ? 55.547 20.795 55.418 1.00 11.40 257 ASN B CA 1
ATOM 4278 C C . ASN B 1 257 ? 55.822 22.257 55.163 1.00 9.83 257 ASN B C 1
ATOM 4279 O O . ASN B 1 257 ? 56.850 22.764 55.624 1.00 12.24 257 ASN B O 1
ATOM 4284 N N . MET B 1 258 ? 54.902 22.950 54.528 1.00 8.84 258 MET B N 1
ATOM 4285 C CA . MET B 1 258 ? 54.988 24.418 54.408 1.00 8.96 258 MET B CA 1
ATOM 4286 C C . MET B 1 258 ? 54.774 25.162 55.730 1.00 9.31 258 MET B C 1
ATOM 4287 O O . MET B 1 258 ? 55.295 26.239 55.978 1.00 10.89 258 MET B O 1
ATOM 4292 N N . ASN B 1 259 ? 53.945 24.586 56.615 1.00 10.54 259 ASN B N 1
ATOM 4293 C CA . ASN B 1 259 ? 53.615 25.220 57.893 1.00 10.40 259 ASN B CA 1
ATOM 4294 C C . ASN B 1 259 ? 53.072 26.635 57.746 1.00 10.72 259 ASN B C 1
ATOM 4295 O O . ASN B 1 259 ? 53.411 27.523 58.519 1.00 12.41 259 ASN B O 1
ATOM 4300 N N . PHE B 1 260 ? 52.216 26.853 56.720 1.00 10.88 260 PHE B N 1
ATOM 4301 C CA . PHE B 1 260 ? 51.571 28.134 56.520 1.00 11.49 260 PHE B CA 1
ATOM 4302 C C . PHE B 1 260 ? 50.215 28.213 57.221 1.00 12.39 260 PHE B C 1
ATOM 4303 O O . PHE B 1 260 ? 49.660 27.212 57.641 1.00 14.64 260 PHE B O 1
ATOM 4311 N N . GLU B 1 261 ? 49.699 29.411 57.362 1.00 13.01 261 GLU B N 1
ATOM 4312 C CA . GLU B 1 261 ? 48.36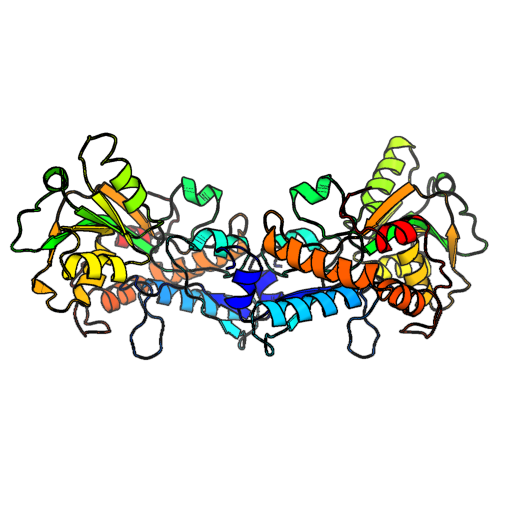0 29.645 57.916 1.00 15.76 261 GLU B CA 1
ATOM 4313 C C . GLU B 1 261 ? 47.548 30.403 56.905 1.00 14.75 261 GLU B C 1
ATOM 4314 O O . GLU B 1 261 ? 48.055 31.245 56.191 1.00 16.24 261 GLU B O 1
ATOM 4324 N N . LEU B 1 262 ? 46.272 30.177 56.805 1.00 15.56 262 LEU B N 1
ATOM 4325 C CA . LEU B 1 262 ? 45.405 30.806 55.820 1.00 15.54 262 LEU B CA 1
ATOM 4326 C C . LEU B 1 262 ? 45.263 32.310 56.121 1.00 17.27 262 LEU B C 1
ATOM 4327 O O . LEU B 1 262 ? 44.986 32.699 57.266 1.00 18.64 262 LEU B O 1
ATOM 4332 N N . SER B 1 263 ? 45.512 33.144 55.098 1.00 19.63 263 SER B N 1
ATOM 4333 C CA . SER B 1 263 ? 45.477 34.606 55.250 1.00 22.09 263 SER B CA 1
ATOM 4334 C C . SER B 1 263 ? 44.074 35.103 55.439 1.00 20.00 263 SER B C 1
ATOM 4335 O O . SER B 1 263 ? 43.050 34.573 55.014 1.00 18.54 263 SER B O 1
ATOM 4338 N N . ASP B 1 264 ? 44.051 36.271 56.096 1.00 20.32 264 ASP B N 1
ATOM 4339 C CA . ASP B 1 264 ? 42.792 36.980 56.218 1.00 18.88 264 ASP B CA 1
ATOM 4340 C C . ASP B 1 264 ? 42.184 37.284 54.860 1.00 18.84 264 ASP B C 1
ATOM 4341 O O . ASP B 1 264 ? 40.969 37.255 54.685 1.00 21.83 264 ASP B O 1
ATOM 4346 N N . GLU B 1 265 ? 43.030 37.583 53.860 1.00 21.83 265 GLU B N 1
ATOM 4347 C CA . GLU B 1 265 ? 42.531 37.948 52.537 1.00 21.95 265 GLU B CA 1
ATOM 4348 C C . GLU B 1 265 ? 41.789 36.770 51.924 1.00 22.80 265 GLU B C 1
ATOM 4349 O O . GLU B 1 265 ? 40.676 36.957 51.385 1.00 25.96 265 GLU B O 1
ATOM 4355 N N . MET B 1 266 ? 42.410 35.595 52.061 1.00 21.70 266 MET B N 1
ATOM 4356 C CA . MET B 1 266 ? 41.709 34.452 51.457 1.00 23.38 266 MET B CA 1
ATOM 4357 C C . MET B 1 266 ? 40.539 33.983 52.296 1.00 19.73 266 MET B C 1
ATOM 4358 O O . MET B 1 266 ? 39.562 33.458 51.729 1.00 21.60 266 MET B O 1
ATOM 4365 N N . LYS B 1 267 ? 40.509 34.150 53.596 1.00 20.70 267 LYS B N 1
ATOM 4366 C CA . LYS B 1 267 ? 39.332 33.902 54.396 1.00 22.64 267 LYS B CA 1
ATOM 4367 C C . LYS B 1 267 ? 38.166 34.694 53.825 1.00 22.84 267 LYS B C 1
ATOM 4368 O O . LYS B 1 267 ? 37.057 34.175 53.675 1.00 28.05 267 LYS B O 1
ATOM 4374 N N . ALA B 1 268 ? 38.437 35.973 53.519 1.00 23.86 268 ALA B N 1
ATOM 4375 C CA . ALA B 1 268 ? 37.295 36.751 53.007 1.00 24.13 268 ALA B CA 1
ATOM 4376 C C . ALA B 1 268 ? 36.897 36.335 51.620 1.00 21.58 268 ALA B C 1
ATOM 4377 O O . ALA B 1 268 ? 35.693 36.352 51.283 1.00 24.92 268 ALA B O 1
ATOM 4379 N N . LEU B 1 269 ? 37.822 36.010 50.732 1.00 20.01 269 LEU B N 1
ATOM 4380 C CA . LEU B 1 269 ? 37.503 35.595 49.359 1.00 19.06 269 LEU B CA 1
ATOM 4381 C C . LEU B 1 269 ? 36.796 34.277 49.369 1.00 17.80 269 LEU B C 1
ATOM 4382 O O . LEU B 1 269 ? 35.876 34.142 48.542 1.00 20.40 269 LEU B O 1
ATOM 4387 N N . PHE B 1 270 ? 37.129 33.285 50.201 1.00 17.36 270 PHE B N 1
ATOM 4388 C CA . PHE B 1 270 ? 36.435 31.998 50.182 1.00 18.30 270 PHE B CA 1
ATOM 4389 C C . PHE B 1 270 ? 34.948 32.173 50.527 1.00 19.86 270 PHE B C 1
ATOM 4390 O O . PHE B 1 270 ? 34.125 31.391 50.061 1.00 24.77 270 PHE B O 1
ATOM 4398 N N . LYS B 1 271 ? 34.627 33.201 51.292 1.00 24.33 271 LYS B N 1
ATOM 4399 C CA . LYS B 1 271 ? 33.241 33.550 51.567 1.00 29.55 271 LYS B CA 1
ATOM 4400 C C . LYS B 1 271 ? 32.553 34.302 50.453 1.00 28.18 271 LYS B C 1
ATOM 4401 O O . LYS B 1 271 ? 31.383 34.144 50.236 1.00 33.44 271 LYS B O 1
ATOM 4407 N N . GLU B 1 272 ? 33.197 35.170 49.714 1.00 27.91 272 GLU B N 1
ATOM 4408 C CA . GLU B 1 272 ? 32.639 35.914 48.581 1.00 26.35 272 GLU B CA 1
ATOM 4409 C C . GLU B 1 272 ? 33.763 36.076 47.532 1.00 20.62 272 GLU B C 1
ATOM 4410 O O . GLU B 1 272 ? 34.498 37.059 47.503 1.00 20.52 272 GLU B O 1
ATOM 4416 N N . PRO B 1 273 ? 33.848 35.081 46.682 1.00 16.69 273 PRO B N 1
ATOM 4417 C CA . PRO B 1 273 ? 34.868 35.042 45.627 1.00 14.89 273 PRO B CA 1
ATOM 4418 C C . PRO B 1 273 ? 34.845 36.290 44.770 1.00 15.27 273 PRO B C 1
ATOM 4419 O O . PRO B 1 273 ? 33.828 36.882 44.493 1.00 16.92 273 PRO B O 1
ATOM 4423 N N . ASN B 1 274 ? 35.989 36.770 44.318 1.00 15.48 274 ASN B N 1
ATOM 4424 C CA . ASN B 1 274 ? 36.056 37.869 43.346 1.00 16.05 274 ASN B CA 1
ATOM 4425 C C . ASN B 1 274 ? 37.381 37.820 42.575 1.00 13.49 274 ASN B C 1
ATOM 4426 O O . ASN B 1 274 ? 38.288 37.091 42.995 1.00 13.83 274 ASN B O 1
ATOM 4431 N N . ASP B 1 275 ? 37.438 38.578 41.492 1.00 13.86 275 ASP B N 1
ATOM 4432 C CA . ASP B 1 275 ? 38.512 38.534 40.487 1.00 14.70 275 ASP B CA 1
ATOM 4433 C C . ASP B 1 275 ? 39.276 39.841 40.351 1.00 15.19 275 ASP B C 1
ATOM 4434 O O . ASP B 1 275 ? 39.892 40.140 39.343 1.00 16.46 275 ASP B O 1
ATOM 4439 N N . LYS B 1 276 ? 39.263 40.650 41.397 1.00 17.74 276 LYS B N 1
ATOM 4440 C CA . LYS B 1 276 ? 39.947 41.955 41.337 1.00 18.22 276 LYS B CA 1
ATOM 4441 C C . LYS B 1 276 ? 41.425 41.813 41.591 1.00 19.45 276 LYS B C 1
ATOM 4442 O O . LYS B 1 276 ? 41.925 41.167 42.496 1.00 21.09 276 LYS B O 1
ATOM 4448 N N . ALA B 1 277 ? 42.215 42.491 40.760 1.00 19.44 277 ALA B N 1
ATOM 4449 C CA . ALA B 1 277 ? 43.638 42.602 41.025 1.00 20.32 277 ALA B CA 1
ATOM 4450 C C . ALA B 1 277 ? 43.866 43.352 42.330 1.00 21.20 277 ALA B C 1
ATOM 4451 O O . ALA B 1 277 ? 43.129 44.247 42.697 1.00 25.28 277 ALA B O 1
ATOM 4453 N N . LEU B 1 278 ? 44.964 43.000 43.030 1.00 22.89 278 LEU B N 1
ATOM 4454 C CA . LEU B 1 278 ? 45.234 43.930 44.138 1.00 25.94 278 LEU B CA 1
ATOM 4455 C C . LEU B 1 278 ? 46.024 45.145 43.658 1.00 30.49 278 LEU B C 1
ATOM 4456 O O . LEU B 1 278 ? 46.912 45.664 44.341 1.00 38.07 278 LEU B O 1
ATOM 4461 N N . ASN B 1 279 ? 45.730 45.569 42.525 1.00 48.36 279 ASN B N 1
#

B-factor: mean 14.71, std 10.13, range [4.13, 132.54]

Foldseek 3Di:
DDDPPFLLVVQVVVLEAEEEFEDQQPQAWHDQVPPDTHHLQVVLVVLLVVLSCVVVVNVPRHYHYHYDFLACVLVCQVVPVHFWYGGFDFDDPVCLVRWAFAWFLDKFFKWKKFFPPDDDAAPLSQQLWEEEEEPNDPQVVLVVVCCVVVVRNYRYHYHHHLLRRVVCRVVPVGGIYIDTPLSSLRSLLVDPHSVRMDTHYDGPDMTTGGMIGGPPRVVSSCSSNVSLLCCLQVCNSVVSCCPRAVFQGGDPRDHNNDDDDPVSNVCSNPTDRDID/DDDPPFLLVVCVVVLEAEEEFEDQQPPAWHDQVPPDTHHLQVVLVVLLVVLSCVVVVNVPRHYHYHYDFLACVLVCQQVPVHFWYGGFDFDDPVCLVRWAFAWFLDKFFKWKKFFPPDDDAAPLSQQLWEEEEEPNDPQVVLVVVCCVVVVRNYNYHYHHHLLRRVVCRVVPVGGIYIDTPLSSLRSLLVDPHSVRMDTHYDGPDMTTGGMIGGHPRVVSSCSSRVSLLCCLQVCNSVVSCCPRAVFQGPDNRDHNNDDGDPVSVVCSNPTDRDID

Radius of gyration: 28.73 Å; Cα contacts (8 Å, |Δi|>4): 1191; chains: 2; bounding box: 62×45×79 Å

Secondary structure (P-SEA, 3-state):
ccccccaaaaaaaacbbbbbbbcccccccccccccccccaaaaaaaaaaaaaaaaaccccbbbbbbbbccccaaaaaaaccccccccccccccccccccccccccbbbbbbbbcccccccccccccccbbbbbbcccaaaaaaaaaaacccccccccccccaaaaaaaaaacccccccccaaaaaaaaaaccccccccccccccbbbbbccccccccaaaaaaaaaaaaaaaaaaaaaaaaaaacccccccccccccccccaaaaaaaaccccccc/ccccccaaaaaaaacbbbbbbbcccccccccccccccccaaaaaaaaaaaaaaaaacccccbbbbbbbccccaaaaaaaccccccccccccccccccccccccccbbbbbbbbbccccccccccccccbbbbbbcccaaaaaaaaaaacccccccccccccaaaaaaaaaacccccccccaaaaaaaaaaccccccccccccccbbbbbccccccccaaaaaaaaaaaaaaaaaaaaaaaaaaacccccccccccccccccaaaaaaaaccccccc

Sequence (552 aa):
APAAGSTLDKIAKNGVIVVGHRESSVPFSYYDNQQKVVGYSQDYSNAIVEAVKKKLNKPDLQVKLLIPITSQNRIPLLQNGTFDFECGSTTNNVERQKQAAFSDTIFVVGTRLLTKKGGDIKDFADLKGKAVVVTSGTTSEVLLNKLLNEEQKMNMRIISAKDHGDSFRTLESGRAVAFMMDDALLAGERAKAKKPDNWDIVGKPQSQEAYGCMLRKDDPQFKKLMDDTIAQVQTSGEAEKWFDKWFKNPIPPKNLNMNFELSDEMKALFKEPNDKALAPAAGSTLDKIAKNNGVIVVGHRESSVPFSYYDNQQKVVGYSQDYSNAIVEAVKKKLNKPDLLQVKLIPITSQNRIPLLQNGTFDFECGSTTNNVERQKQAAFSDTIFVVGTRLLTKKGGDIKDFADLKGKAVVVTSGTTSEVLLNKLNEEQKMMNMRIISAKDHGDSFRTLESGRAVAFMMDDALLAGERAKAKKPDDNWDIVGKPQSQEAYGCMLRKDDPQFKKLMDDTIAQVQTSGEAEKWFDKWFKNPIPPKNLNMNFELSDEMKALFKEPNDKAL

Organism: Shigella flexneri (NCBI:txid623)